Protein AF-0000000084366239 (afdb_homodimer)

Sequence (494 aa):
MTNSQYTHLIIVPGHGIWKGSNDGYKTEDWWLESFQVEGHDHLLFIDHIKIGLQELRKDPCAILLFSGGQTKKQAGPVSEAQSYYALADKLGLIDDDLRDRVSTEEFARDSFENVLFGLARFHELAERYPEQITIPGFEFKRSRFLDHHFPALNFPVEKVNYMGSDPRPDYEKGSSEYKKYFSDLANAEHKNALALFEQDPFGTGAVLSKKRKNRNPFKRYHGYLQSNEVLKPFFTESPTKVLKTPWMTNSQYTHLIIVPGHGIWKGSNDGYKTEDWWLESFQVEGHDHLLFIDHIKIGLQELRKDPCAILLFSGGQTKKQAGPVSEAQSYYALADKLGLIDDDLRDRVSTEEFARDSFENVLFGLARFHELAERYPEQITIPGFEFKRSRFLDHHFPALNFPVEKVNYMGSDPRPDYEKGSSEYKKYFSDLANAEHKNALALFEQDPFGTGAVLSKKRKNRNPFKRYHGYLQSNEVLKPFFTESPTKVLKTPW

InterPro domains:
  IPR055323 Uncharacterized protein C57A10.07/YOR238W [PTHR28110] (4-240)

Secondary structure (DSSP, 8-state):
--GGG--EEEEEE--SEE-SSTTS-SGGGEE--HHHHHTTHHHHHHHHHHHHHHHHHH-TTEEEEEE-----GGG-S--HHHHHHHHHHHTT---HHHHTTEEEE----SHHHHHHHHHHHHHHHHSS--SEEEEEEEGGGHHIIIIIIHHHTT--GGGEEEEEE----SS-TTSHHHHHHHHHHHHHHIIIIIHHHHH-TTS-SHHHHHHHHHT-TT----SHHHH-STTHHHHTT-GGG------/--GGG--EEEEEE--SEE-SSTTS-SGGGEE--HHHHHTTHHHHHHHHHHHHHHHHHH-TTEEEEEE-----GGG-S--HHHHHHHHHHHTT---HHHHTTEEEE----SHHHHHHHHHHHHHHHHSS--SEEEEEEEGGGHHIIIIIIHHHTT--GGGEEEEEE----SS-TTSHHHHHHHHHHHHHHIIIIIHHHHH-TTS-SHHHHHHHHHT-TT----SHHHH-STTHHHHTT-GGG------

Structure (mmCIF, N/CA/C/O backbone):
data_AF-0000000084366239-model_v1
#
loop_
_entity.id
_entity.type
_entity.pdbx_description
1 polymer 'DUF218 domain-containing protein'
#
loop_
_atom_site.group_PDB
_atom_site.id
_atom_site.type_symbol
_atom_site.label_atom_id
_atom_site.label_alt_id
_atom_site.label_comp_id
_atom_site.label_asym_id
_atom_site.label_entity_id
_atom_site.label_seq_id
_atom_site.pdbx_PDB_ins_code
_atom_site.Cartn_x
_atom_site.Cartn_y
_atom_site.Cartn_z
_atom_site.occupancy
_atom_site.B_iso_or_equiv
_atom_site.auth_seq_id
_atom_site.auth_comp_id
_atom_site.auth_asym_id
_atom_site.auth_atom_id
_atom_site.pdbx_PDB_model_num
ATOM 1 N N . MET A 1 1 ? -25.688 1.281 0.533 1 35.75 1 MET A N 1
ATOM 2 C CA . MET A 1 1 ? -25.859 2.678 0.929 1 35.75 1 MET A CA 1
ATOM 3 C C . MET A 1 1 ? -24.938 3.586 0.124 1 35.75 1 MET A C 1
ATOM 5 O O . MET A 1 1 ? -23.812 3.201 -0.203 1 35.75 1 MET A O 1
ATOM 9 N N . THR A 1 2 ? -25.297 4.465 -0.64 1 45.56 2 THR A N 1
ATOM 10 C CA . THR A 1 2 ? -24.609 5.422 -1.497 1 45.56 2 THR A CA 1
ATOM 11 C C . THR A 1 2 ? -23.469 6.105 -0.74 1 45.56 2 THR A C 1
ATOM 13 O O . THR A 1 2 ? -23.672 6.578 0.382 1 45.56 2 THR A O 1
ATOM 16 N N . ASN A 1 3 ? -22.156 5.602 -0.874 1 59.31 3 ASN A N 1
ATOM 17 C CA . ASN A 1 3 ? -20.938 6.125 -0.245 1 59.31 3 ASN A CA 1
ATOM 18 C C . ASN A 1 3 ? -20.969 7.652 -0.18 1 59.31 3 ASN A C 1
ATOM 20 O O . ASN A 1 3 ? -19.922 8.281 0.059 1 59.31 3 ASN A O 1
ATOM 24 N N . SER A 1 4 ? -22.156 8.18 -0.408 1 68.44 4 SER A N 1
ATOM 25 C CA . SER A 1 4 ? -22.359 9.617 -0.508 1 68.44 4 SER A CA 1
ATOM 26 C C . SER A 1 4 ? -22.562 10.242 0.866 1 68.44 4 SER A C 1
ATOM 28 O O . SER A 1 4 ? -22.625 11.469 0.994 1 68.44 4 SER A O 1
ATOM 30 N N . GLN A 1 5 ? -22.375 9.484 1.98 1 91.62 5 GLN A N 1
ATOM 31 C CA . GLN A 1 5 ? -22.734 10.07 3.268 1 91.62 5 GLN A CA 1
ATOM 32 C C . GLN A 1 5 ? -21.531 10.742 3.918 1 91.62 5 GLN A C 1
ATOM 34 O O . GLN A 1 5 ? -21.688 11.547 4.844 1 91.62 5 GLN A O 1
ATOM 39 N N . TYR A 1 6 ? -20.438 10.492 3.447 1 97.19 6 TYR A N 1
ATOM 40 C CA . TYR A 1 6 ? -19.234 11.031 4.078 1 97.19 6 TYR A CA 1
ATOM 41 C C . TYR A 1 6 ? -18.906 12.414 3.541 1 97.19 6 TYR A C 1
ATOM 43 O O . TYR A 1 6 ? -18.812 12.617 2.328 1 97.19 6 TYR A O 1
ATOM 51 N N . THR A 1 7 ? -18.719 13.383 4.461 1 98.31 7 THR A N 1
ATOM 52 C CA . THR A 1 7 ? -18.484 14.766 4.062 1 98.31 7 THR A CA 1
ATOM 53 C C . THR A 1 7 ? -17.281 15.344 4.789 1 98.31 7 THR A C 1
ATOM 55 O O . THR A 1 7 ? -16.859 16.469 4.512 1 98.31 7 THR A O 1
ATOM 58 N N . HIS A 1 8 ? -16.719 14.641 5.727 1 98.81 8 HIS A N 1
ATOM 59 C CA . HIS A 1 8 ? -15.648 15.109 6.598 1 98.81 8 HIS A CA 1
ATOM 60 C C . HIS A 1 8 ? -14.406 14.25 6.445 1 98.81 8 HIS A C 1
ATOM 62 O O . HIS A 1 8 ? -14.438 13.047 6.703 1 98.81 8 HIS A O 1
ATOM 68 N N . LEU A 1 9 ? -13.32 14.867 5.988 1 98.88 9 LEU A N 1
ATOM 69 C CA . LEU A 1 9 ? -12.039 14.188 5.824 1 98.88 9 LEU A CA 1
ATOM 70 C C . LEU A 1 9 ? -11.102 14.492 6.992 1 98.88 9 LEU A C 1
ATOM 72 O O . LEU A 1 9 ? -10.859 15.656 7.309 1 98.88 9 LEU A O 1
ATOM 76 N N . ILE A 1 10 ? -10.617 13.477 7.633 1 98.94 10 ILE A N 1
ATOM 77 C CA . ILE A 1 10 ? -9.578 13.602 8.648 1 98.94 10 ILE A CA 1
ATOM 78 C C . ILE A 1 10 ? -8.258 13.062 8.094 1 98.94 10 ILE A C 1
ATOM 80 O O . ILE A 1 10 ? -8.172 11.898 7.695 1 98.94 10 ILE A O 1
ATOM 84 N N . ILE A 1 11 ? -7.258 13.891 8.023 1 98.94 11 ILE A N 1
ATOM 85 C CA . ILE A 1 11 ? -5.938 13.5 7.539 1 98.94 11 ILE A CA 1
ATOM 86 C C . ILE A 1 11 ? -4.953 13.453 8.703 1 98.94 11 ILE A C 1
ATOM 88 O O . ILE A 1 11 ? -4.738 14.453 9.383 1 98.94 11 ILE A O 1
ATOM 92 N N . VAL A 1 12 ? -4.414 12.305 8.945 1 98.94 12 VAL A N 1
ATOM 93 C CA . VAL A 1 12 ? -3.295 12.172 9.875 1 98.94 12 VAL A CA 1
ATOM 94 C C . VAL A 1 12 ? -1.99 12.039 9.094 1 98.94 12 VAL A C 1
ATOM 96 O O . VAL A 1 12 ? -1.67 10.953 8.594 1 98.94 12 VAL A O 1
ATOM 99 N N . PRO A 1 13 ? -1.263 13.117 9 1 98.88 13 PRO A N 1
ATOM 100 C CA . PRO A 1 13 ? -0.025 13.062 8.219 1 98.88 13 PRO A CA 1
ATOM 101 C C . PRO A 1 13 ? 1.058 12.219 8.891 1 98.88 13 PRO A C 1
ATOM 103 O O . PRO A 1 13 ? 1.294 12.352 10.094 1 98.88 13 PRO A O 1
ATOM 106 N N . GLY A 1 14 ? 1.692 11.391 8.102 1 98.19 14 GLY A N 1
ATOM 107 C CA . GLY A 1 14 ? 2.787 10.578 8.602 1 98.19 14 GLY A CA 1
ATOM 108 C C . GLY A 1 14 ? 4.098 11.328 8.695 1 98.19 14 GLY A C 1
ATOM 109 O O . GLY A 1 14 ? 4.383 12.195 7.867 1 98.19 14 GLY A O 1
ATOM 110 N N . HIS A 1 15 ? 4.926 10.977 9.656 1 97.44 15 HIS A N 1
ATOM 111 C CA . HIS A 1 15 ? 6.215 11.609 9.891 1 97.44 15 HIS A CA 1
ATOM 112 C C . HIS A 1 15 ? 7.293 10.578 10.195 1 97.44 15 HIS A C 1
ATOM 114 O O . HIS A 1 15 ? 8.461 10.93 10.383 1 97.44 15 HIS A O 1
ATOM 120 N N . GLY A 1 16 ? 6.945 9.422 10.32 1 97.38 16 GLY A N 1
ATOM 121 C CA . GLY A 1 16 ? 7.809 8.297 10.656 1 97.38 16 GLY A CA 1
ATOM 122 C C . GLY A 1 16 ? 7.176 6.949 10.359 1 97.38 16 GLY A C 1
ATOM 123 O O . GLY A 1 16 ? 6.008 6.879 9.961 1 97.38 16 GLY A O 1
ATOM 124 N N . ILE A 1 17 ? 7.973 5.887 10.531 1 98.25 17 ILE A N 1
ATOM 125 C CA . ILE A 1 17 ? 7.488 4.543 10.25 1 98.25 17 ILE A CA 1
ATOM 126 C C . ILE A 1 17 ? 7.703 3.65 11.469 1 98.25 17 ILE A C 1
ATOM 128 O O . ILE A 1 17 ? 8.828 3.504 11.945 1 98.25 17 ILE A O 1
ATOM 132 N N . TRP A 1 18 ? 6.609 3.172 12.008 1 98.31 18 TRP A N 1
ATOM 133 C CA . TRP A 1 18 ? 6.652 2.184 13.078 1 98.31 18 TRP A CA 1
ATOM 134 C C . TRP A 1 18 ? 7.223 0.861 12.578 1 98.31 18 TRP A C 1
ATOM 136 O O . TRP A 1 18 ? 6.879 0.403 11.492 1 98.31 18 TRP A O 1
ATOM 146 N N . LYS A 1 19 ? 8.086 0.245 13.344 1 95.44 19 LYS A N 1
ATOM 147 C CA . LYS A 1 19 ? 8.82 -0.941 12.906 1 95.44 19 LYS A CA 1
ATOM 148 C C . LYS A 1 19 ? 7.957 -2.193 13.031 1 95.44 19 LYS A C 1
ATOM 150 O O . LYS A 1 19 ? 8.32 -3.256 12.523 1 95.44 19 LYS A O 1
ATOM 155 N N . GLY A 1 20 ? 6.828 -2.037 13.617 1 91.25 20 GLY A N 1
ATOM 156 C CA . GLY A 1 20 ? 5.977 -3.207 13.781 1 91.25 20 GLY A CA 1
ATOM 157 C C . GLY A 1 20 ? 6.324 -4.023 15.016 1 91.25 20 GLY A C 1
ATOM 158 O O . GLY A 1 20 ? 5.68 -5.039 15.297 1 91.25 20 GLY A O 1
ATOM 159 N N . SER A 1 21 ? 7.395 -3.516 15.648 1 84.19 21 SER A N 1
ATOM 160 C CA . SER A 1 21 ? 7.82 -4.195 16.875 1 84.19 21 SER A CA 1
ATOM 161 C C . SER A 1 21 ? 7.301 -3.473 18.109 1 84.19 21 SER A C 1
ATOM 163 O O . SER A 1 21 ? 7.254 -2.242 18.141 1 84.19 21 SER A O 1
ATOM 165 N N . ASN A 1 22 ? 6.754 -4.16 19.031 1 90.94 22 ASN A N 1
ATOM 166 C CA . ASN A 1 22 ? 6.273 -3.613 20.297 1 90.94 22 ASN A CA 1
ATOM 167 C C . ASN A 1 22 ? 5.102 -2.66 20.094 1 90.94 22 ASN A C 1
ATOM 169 O O . ASN A 1 22 ? 4.34 -2.809 19.125 1 90.94 22 ASN A O 1
ATOM 173 N N . ASP A 1 23 ? 4.93 -1.624 21.078 1 95.06 23 ASP A N 1
ATOM 174 C CA . ASP A 1 23 ? 3.688 -0.861 21.031 1 95.06 23 ASP A CA 1
ATOM 175 C C . ASP A 1 23 ? 3.939 0.572 20.578 1 95.06 23 ASP A C 1
ATOM 177 O O . ASP A 1 23 ? 3.037 1.41 20.609 1 95.06 23 ASP A O 1
ATOM 181 N N . GLY A 1 24 ? 5.125 0.954 20.188 1 97.19 24 GLY A N 1
ATOM 182 C CA . GLY A 1 24 ? 5.406 2.232 19.547 1 97.19 24 GLY A CA 1
ATOM 183 C C . GLY A 1 24 ? 5.77 3.322 20.547 1 97.19 24 GLY A C 1
ATOM 184 O O . GLY A 1 24 ? 6.074 4.449 20.141 1 97.19 24 GLY A O 1
ATOM 185 N N . TYR A 1 25 ? 5.867 3.086 21.891 1 97.75 25 TYR A N 1
ATOM 186 C CA . TYR A 1 25 ? 6.062 4.141 22.875 1 97.75 25 TYR A CA 1
ATOM 187 C C . TYR A 1 25 ? 7.547 4.379 23.125 1 97.75 25 TYR A C 1
ATOM 189 O O . TYR A 1 25 ? 7.918 5.297 23.859 1 97.75 25 TYR A O 1
ATOM 197 N N . LYS A 1 26 ? 8.398 3.604 22.484 1 97.31 26 LYS A N 1
ATOM 198 C CA . LYS A 1 26 ? 9.844 3.803 22.609 1 97.31 26 LYS A CA 1
ATOM 199 C C . LYS A 1 26 ? 10.438 4.285 21.281 1 97.31 26 LYS A C 1
ATOM 201 O O . LYS A 1 26 ? 9.969 3.904 20.203 1 97.31 26 LYS A O 1
ATOM 206 N N . THR A 1 27 ? 11.477 5.047 21.422 1 96.31 27 THR A N 1
ATOM 207 C CA . THR A 1 27 ? 12.156 5.574 20.234 1 96.31 27 THR A CA 1
ATOM 208 C C . THR A 1 27 ? 12.656 4.441 19.344 1 96.31 27 THR A C 1
ATOM 210 O O . THR A 1 27 ? 12.633 4.551 18.125 1 96.31 27 THR A O 1
ATOM 213 N N . GLU A 1 28 ? 13.086 3.355 19.953 1 95.81 28 GLU A N 1
ATOM 214 C CA . GLU A 1 28 ? 13.688 2.244 19.219 1 95.81 28 GLU A CA 1
ATOM 215 C C . GLU A 1 28 ? 12.641 1.491 18.406 1 95.81 28 GLU A C 1
ATOM 217 O O . GLU A 1 28 ? 12.984 0.672 17.547 1 95.81 28 GLU A O 1
ATOM 222 N N . ASP A 1 29 ? 11.359 1.773 18.656 1 97.25 29 ASP A N 1
ATOM 223 C CA . ASP A 1 29 ? 10.281 1.105 17.953 1 97.25 29 ASP A CA 1
ATOM 224 C C . ASP A 1 29 ? 10.039 1.747 16.578 1 97.25 29 ASP A C 1
ATOM 226 O O . ASP A 1 29 ? 9.195 1.284 15.812 1 97.25 29 ASP A O 1
ATOM 230 N N . TRP A 1 30 ? 10.805 2.797 16.266 1 97.94 30 TRP A N 1
ATOM 231 C CA . TRP A 1 30 ? 10.531 3.59 15.078 1 97.94 30 TRP A CA 1
ATOM 232 C C . TRP A 1 30 ? 11.797 3.816 14.266 1 97.94 30 TRP A C 1
ATOM 234 O O . TRP A 1 30 ? 12.906 3.738 14.797 1 97.94 30 TRP A O 1
ATOM 244 N N . TRP A 1 31 ? 11.633 3.979 12.953 1 96.5 31 TRP A N 1
ATOM 245 C CA . TRP A 1 31 ? 12.656 4.625 12.133 1 96.5 31 TRP A CA 1
ATOM 246 C C . TRP A 1 31 ? 12.555 6.145 12.242 1 96.5 31 TRP A C 1
ATOM 248 O O . TRP A 1 31 ? 11.664 6.754 11.648 1 96.5 31 TRP A O 1
ATOM 258 N N . LEU A 1 32 ? 13.469 6.773 13.016 1 96.06 32 LEU A N 1
ATOM 259 C CA . LEU A 1 32 ? 13.391 8.203 13.305 1 96.06 32 LEU A CA 1
ATOM 260 C C . LEU A 1 32 ? 14.68 8.906 12.898 1 96.06 32 LEU A C 1
ATOM 262 O O . LEU A 1 32 ? 15.758 8.312 12.93 1 96.06 32 LEU A O 1
ATOM 266 N N . GLU A 1 33 ? 14.516 10.148 12.531 1 92.56 33 GLU A N 1
ATOM 267 C CA . GLU A 1 33 ? 15.656 11.047 12.406 1 92.56 33 GLU A CA 1
ATOM 268 C C . GLU A 1 33 ? 16.141 11.531 13.773 1 92.56 33 GLU A C 1
ATOM 270 O O . GLU A 1 33 ? 15.383 11.484 14.75 1 92.56 33 GLU A O 1
ATOM 275 N N . SER A 1 34 ? 17.312 12.078 13.812 1 92.31 34 SER A N 1
ATOM 276 C CA . SER A 1 34 ? 17.922 12.477 15.086 1 92.31 34 SER A CA 1
ATOM 277 C C . SER A 1 34 ? 17.078 13.547 15.781 1 92.31 34 SER A C 1
ATOM 279 O O . SER A 1 34 ? 16.891 13.5 17 1 92.31 34 SER A O 1
ATOM 281 N N . PHE A 1 35 ? 16.641 14.5 15.047 1 90.88 35 PHE A N 1
ATOM 282 C CA . PHE A 1 35 ? 15.875 15.586 15.656 1 90.88 35 PHE A CA 1
ATOM 283 C C . PHE A 1 35 ? 14.531 15.07 16.172 1 90.88 35 PHE A C 1
ATOM 285 O O . PHE A 1 35 ? 13.992 15.609 17.141 1 90.88 35 PHE A O 1
ATOM 292 N N . GLN A 1 36 ? 14 14.031 15.609 1 94.69 36 GLN A N 1
ATOM 293 C CA . GLN A 1 36 ? 12.75 13.438 16.078 1 94.69 36 GLN A CA 1
ATOM 294 C C . GLN A 1 36 ? 12.938 12.719 17.406 1 94.69 36 GLN A C 1
ATOM 296 O O . GLN A 1 36 ? 12.016 12.664 18.219 1 94.69 36 GLN A O 1
ATOM 301 N N . VAL A 1 37 ? 14.125 12.188 17.531 1 96.19 37 VAL A N 1
ATOM 302 C CA . VAL A 1 37 ? 14.453 11.516 18.781 1 96.19 37 VAL A CA 1
ATOM 303 C C . VAL A 1 37 ? 14.5 12.539 19.922 1 96.19 37 VAL A C 1
ATOM 305 O O . VAL A 1 37 ? 13.906 12.32 20.984 1 96.19 37 VAL A O 1
ATOM 308 N N . GLU A 1 38 ? 15.117 13.656 19.625 1 95.31 38 GLU A N 1
ATOM 309 C CA . GLU A 1 38 ? 15.273 14.695 20.625 1 95.31 38 GLU A CA 1
ATOM 310 C C . GLU A 1 38 ? 13.922 15.211 21.125 1 95.31 38 GLU A C 1
ATOM 312 O O . GLU A 1 38 ? 13.742 15.453 22.312 1 95.31 38 GLU A O 1
ATOM 317 N N . GLY A 1 39 ? 13 15.352 20.234 1 96.44 39 GLY A N 1
ATOM 318 C CA . GLY A 1 39 ? 11.695 15.906 20.578 1 96.44 39 GLY A CA 1
ATOM 319 C C . GLY A 1 39 ? 10.711 14.859 21.062 1 96.44 39 GLY A C 1
ATOM 320 O O . GLY A 1 39 ? 9.57 15.195 21.406 1 96.44 39 GLY A O 1
ATOM 321 N N . HIS A 1 40 ? 11.125 13.594 21.078 1 97.62 40 HIS A N 1
ATOM 322 C CA . HIS A 1 40 ? 10.219 12.477 21.344 1 97.62 40 HIS A CA 1
ATOM 323 C C . HIS A 1 40 ? 9.016 12.508 20.406 1 97.62 40 HIS A C 1
ATOM 325 O O . HIS A 1 40 ? 7.871 12.391 20.859 1 97.62 40 HIS A O 1
ATOM 331 N N . ASP A 1 41 ? 9.273 12.695 19.156 1 98.06 41 ASP A N 1
ATOM 332 C CA . ASP A 1 41 ? 8.219 12.922 18.172 1 98.06 41 ASP A CA 1
ATOM 333 C C . ASP A 1 41 ? 7.309 11.703 18.047 1 98.06 41 ASP A C 1
ATOM 335 O O . ASP A 1 41 ? 6.129 11.828 17.703 1 98.06 41 ASP A O 1
ATOM 339 N N . HIS A 1 42 ? 7.863 10.461 18.328 1 98.06 42 HIS A N 1
ATOM 340 C CA . HIS A 1 42 ? 7.074 9.234 18.203 1 98.06 42 HIS A CA 1
ATOM 341 C C . HIS A 1 42 ? 5.859 9.273 19.125 1 98.06 42 HIS A C 1
ATOM 343 O O . HIS A 1 42 ? 4.805 8.734 18.781 1 98.06 42 HIS A O 1
ATOM 349 N N . LEU A 1 43 ? 5.988 9.93 20.234 1 98.19 43 LEU A N 1
ATOM 350 C CA . LEU A 1 43 ? 4.855 10.047 21.141 1 98.19 43 LEU A CA 1
ATOM 351 C C . LEU A 1 43 ? 3.768 10.93 20.547 1 98.19 43 LEU A C 1
ATOM 353 O O . LEU A 1 43 ? 2.576 10.664 20.734 1 98.19 43 LEU A O 1
ATOM 357 N N . LEU A 1 44 ? 4.141 11.953 19.844 1 98.31 44 LEU A N 1
ATOM 358 C CA . LEU A 1 44 ? 3.174 12.82 19.172 1 98.31 44 LEU A CA 1
ATOM 359 C C . LEU A 1 44 ? 2.557 12.109 17.969 1 98.31 44 LEU A C 1
ATOM 361 O O . LEU A 1 44 ? 1.39 12.336 17.641 1 98.31 44 LEU A O 1
ATOM 365 N N . PHE A 1 45 ? 3.43 11.234 17.297 1 98.69 45 PHE A N 1
ATOM 366 C CA . PHE A 1 45 ? 2.832 10.422 16.25 1 98.69 45 PHE A CA 1
ATOM 367 C C . PHE A 1 45 ? 1.638 9.641 16.781 1 98.69 45 PHE A C 1
ATOM 369 O O . PHE A 1 45 ? 0.559 9.656 16.188 1 98.69 45 PHE A O 1
ATOM 376 N N . ILE A 1 46 ? 1.856 9.016 17.906 1 98.62 46 ILE A N 1
ATOM 377 C CA . ILE A 1 46 ? 0.804 8.227 18.547 1 98.62 46 ILE A CA 1
ATOM 378 C C . ILE A 1 46 ? -0.353 9.133 18.953 1 98.62 46 ILE A C 1
ATOM 380 O O . ILE A 1 46 ? -1.52 8.797 18.734 1 98.62 46 ILE A O 1
ATOM 384 N N . ASP A 1 47 ? -0.053 10.32 19.453 1 98.69 47 ASP A N 1
ATOM 385 C CA . ASP A 1 47 ? -1.087 11.273 19.844 1 98.69 47 ASP A CA 1
ATOM 386 C C . ASP A 1 47 ? -1.923 11.703 18.641 1 98.69 47 ASP A C 1
ATOM 388 O O . ASP A 1 47 ? -3.146 11.82 18.75 1 98.69 47 ASP A O 1
ATOM 392 N N . HIS A 1 48 ? -1.234 11.984 17.578 1 98.88 48 HIS A N 1
ATOM 393 C CA . HIS A 1 48 ? -1.946 12.383 16.359 1 98.88 48 HIS A CA 1
ATOM 394 C C . HIS A 1 48 ? -2.902 11.289 15.906 1 98.88 48 HIS A C 1
ATOM 396 O O . HIS A 1 48 ? -4.023 11.578 15.484 1 98.88 48 HIS A O 1
ATOM 402 N N . ILE A 1 49 ? -2.426 10.023 15.938 1 98.88 49 ILE A N 1
ATOM 403 C CA . ILE A 1 49 ? -3.281 8.883 15.609 1 98.88 49 ILE A CA 1
ATOM 404 C C . ILE A 1 49 ? -4.508 8.883 16.516 1 98.88 49 ILE A C 1
ATOM 406 O O . ILE A 1 49 ? -5.641 8.812 16.047 1 98.88 49 ILE A O 1
ATOM 410 N N . LYS A 1 50 ? -4.301 9.078 17.797 1 98.75 50 LYS A N 1
ATOM 411 C CA . LYS A 1 50 ? -5.383 9.047 18.781 1 98.75 50 LYS A CA 1
ATOM 412 C C . LYS A 1 50 ? -6.355 10.203 18.547 1 98.75 50 LYS A C 1
ATOM 414 O O . LYS A 1 50 ? -7.57 10.016 18.578 1 98.75 50 LYS A O 1
ATOM 419 N N . ILE A 1 51 ? -5.828 11.398 18.344 1 98.81 51 ILE A N 1
ATOM 420 C CA . ILE A 1 51 ? -6.66 12.57 18.109 1 98.81 51 ILE A CA 1
ATOM 421 C C . ILE A 1 51 ? -7.508 12.359 16.859 1 98.81 51 ILE A C 1
ATOM 423 O O . ILE A 1 51 ? -8.711 12.633 16.859 1 98.81 51 ILE A O 1
ATOM 427 N N . GLY A 1 52 ? -6.867 11.875 15.758 1 98.81 52 GLY A N 1
ATOM 428 C CA . GLY A 1 52 ? -7.605 11.586 14.531 1 98.81 52 GLY A CA 1
ATOM 429 C C . GLY A 1 52 ? -8.758 10.625 14.742 1 98.81 52 GLY A C 1
ATOM 430 O O . GLY A 1 52 ? -9.875 10.867 14.281 1 98.81 52 GLY A O 1
ATOM 431 N N . LEU A 1 53 ? -8.492 9.555 15.484 1 98.75 53 LEU A N 1
ATOM 432 C CA . LEU A 1 53 ? -9.508 8.531 15.703 1 98.75 53 LEU A CA 1
ATOM 433 C C . LEU A 1 53 ? -10.602 9.039 16.641 1 98.75 53 LEU A C 1
ATOM 435 O O . LEU A 1 53 ? -11.766 8.672 16.5 1 98.75 53 LEU A O 1
ATOM 439 N N . GLN A 1 54 ? -10.25 9.906 17.578 1 98.44 54 GLN A N 1
ATOM 440 C CA . GLN A 1 54 ? -11.25 10.531 18.422 1 98.44 54 GLN A CA 1
ATOM 441 C C . GLN A 1 54 ? -12.188 11.422 17.609 1 98.44 54 GLN A C 1
ATOM 443 O O . GLN A 1 54 ? -13.406 11.398 17.812 1 98.44 54 GLN A O 1
ATOM 448 N N . GLU A 1 55 ? -11.602 12.234 16.75 1 98.62 55 GLU A N 1
ATOM 449 C CA . GLU A 1 55 ? -12.422 13.07 15.875 1 98.62 55 GLU A CA 1
ATOM 450 C C . GLU A 1 55 ? -13.312 12.227 14.977 1 98.62 55 GLU A C 1
ATOM 452 O O . GLU A 1 55 ? -14.453 12.602 14.695 1 98.62 55 GLU A O 1
ATOM 457 N N . LEU A 1 56 ? -12.797 11.117 14.492 1 98.62 56 LEU A N 1
ATOM 458 C CA . LEU A 1 56 ? -13.578 10.195 13.68 1 98.62 56 LEU A CA 1
ATOM 459 C C . LEU A 1 56 ? -14.797 9.688 14.445 1 98.62 56 LEU A C 1
ATOM 461 O O . LEU A 1 56 ? -15.898 9.617 13.891 1 98.62 56 LEU A O 1
ATOM 465 N N . ARG A 1 57 ? -14.602 9.367 15.672 1 97.75 57 ARG A N 1
ATOM 466 C CA . ARG A 1 57 ? -15.672 8.844 16.516 1 97.75 57 ARG A CA 1
ATOM 467 C C . ARG A 1 57 ? -16.766 9.883 16.703 1 97.75 57 ARG A C 1
ATOM 469 O O . ARG A 1 57 ? -17.953 9.539 16.781 1 97.75 57 ARG A O 1
ATOM 476 N N . LYS A 1 58 ? -16.438 11.125 16.703 1 97.62 58 LYS A N 1
ATOM 477 C CA . LYS A 1 58 ? -17.375 12.211 16.984 1 97.62 58 LYS A CA 1
ATOM 478 C C . LYS A 1 58 ? -18.281 12.469 15.781 1 97.62 58 LYS A C 1
ATOM 480 O O . LYS A 1 58 ? -19.375 13.031 15.922 1 97.62 58 LYS A O 1
ATOM 485 N N . ASP A 1 59 ? -17.844 12.07 14.609 1 97.81 59 ASP A N 1
ATOM 486 C CA . ASP A 1 59 ? -18.562 12.438 13.391 1 97.81 59 ASP A CA 1
ATOM 487 C C . ASP A 1 59 ? -18.828 11.211 12.523 1 97.81 59 ASP A C 1
ATOM 489 O O . ASP A 1 59 ? -17.922 10.742 11.82 1 97.81 59 ASP A O 1
ATOM 493 N N . PRO A 1 60 ? -20.031 10.742 12.484 1 96.56 60 PRO A N 1
ATOM 494 C CA . PRO A 1 60 ? -20.344 9.539 11.711 1 96.56 60 PRO A CA 1
ATOM 495 C C . PRO A 1 60 ? -20.188 9.742 10.211 1 96.56 60 PRO A C 1
ATOM 497 O O . PRO A 1 60 ? -20.203 8.773 9.445 1 96.56 60 PRO A O 1
ATOM 500 N N . CYS A 1 61 ? -19.984 10.984 9.766 1 97.75 61 CYS A N 1
ATOM 501 C CA . CYS A 1 61 ? -19.844 11.273 8.344 1 97.75 61 CYS A CA 1
ATOM 502 C C . CYS A 1 61 ? -18.375 11.5 7.969 1 97.75 61 CYS A C 1
ATOM 504 O O . CYS A 1 61 ? -18.094 12.023 6.891 1 97.75 61 CYS A O 1
ATOM 506 N N . ALA A 1 62 ? -17.516 11.094 8.852 1 98.5 62 ALA A N 1
ATOM 507 C CA . ALA A 1 62 ? -16.094 11.32 8.609 1 98.5 62 ALA A CA 1
ATOM 508 C C . ALA A 1 62 ? -15.398 10.055 8.109 1 98.5 62 ALA A C 1
ATOM 510 O O . ALA A 1 62 ? -15.844 8.945 8.414 1 98.5 62 ALA A O 1
ATOM 511 N N . ILE A 1 63 ? -14.367 10.242 7.289 1 98.62 63 ILE A N 1
ATOM 512 C CA . ILE A 1 63 ? -13.383 9.227 6.934 1 98.62 63 ILE A CA 1
ATOM 513 C C . ILE A 1 63 ? -11.992 9.68 7.367 1 98.62 63 ILE A C 1
ATOM 515 O O . ILE A 1 63 ? -11.625 10.844 7.188 1 98.62 63 ILE A O 1
ATOM 519 N N . LEU A 1 64 ? -11.312 8.797 8.031 1 98.88 64 LEU A N 1
ATOM 520 C CA . LEU A 1 64 ? -9.945 9.094 8.438 1 98.88 64 LEU A CA 1
ATOM 521 C C . LEU A 1 64 ? -8.938 8.43 7.508 1 98.88 64 LEU A C 1
ATOM 523 O O . LEU A 1 64 ? -9.055 7.242 7.203 1 98.88 64 LEU A O 1
ATOM 527 N N . LEU A 1 65 ? -7.992 9.203 7.047 1 98.94 65 LEU A N 1
ATOM 528 C CA . LEU A 1 65 ? -6.875 8.703 6.25 1 98.94 65 LEU A CA 1
ATOM 529 C C . LEU A 1 65 ? -5.551 8.898 6.984 1 98.94 65 LEU A C 1
ATOM 531 O O . LEU A 1 65 ? -5.152 10.031 7.262 1 98.94 65 LEU A O 1
ATOM 535 N N . PHE A 1 66 ? -4.902 7.789 7.324 1 98.94 66 PHE A N 1
ATOM 536 C CA . PHE A 1 66 ? -3.469 7.914 7.547 1 98.94 66 PHE A CA 1
ATOM 537 C C . PHE A 1 66 ? -2.734 8.172 6.238 1 98.94 66 PHE A C 1
ATOM 539 O O . PHE A 1 66 ? -2.965 7.477 5.246 1 98.94 66 PHE A O 1
ATOM 546 N N . SER A 1 67 ? -1.859 9.188 6.242 1 98.94 67 SER A N 1
ATOM 547 C CA . SER A 1 67 ? -1.31 9.617 4.965 1 98.94 67 SER A CA 1
ATOM 548 C C . SER A 1 67 ? 0.214 9.68 5.008 1 98.94 67 SER A C 1
ATOM 550 O O . SER A 1 67 ? 0.793 10.266 5.926 1 98.94 67 SER A O 1
ATOM 552 N N . GLY A 1 68 ? 0.857 9.047 4.012 1 98.88 68 GLY A N 1
ATOM 553 C CA . GLY A 1 68 ? 2.305 9.055 3.863 1 98.88 68 GLY A CA 1
ATOM 554 C C . GLY A 1 68 ? 2.828 7.883 3.057 1 98.88 68 GLY A C 1
ATOM 555 O O . GLY A 1 68 ? 2.334 6.758 3.188 1 98.88 68 GLY A O 1
ATOM 556 N N . GLY A 1 69 ? 3.783 8.102 2.297 1 98.69 69 GLY A N 1
ATOM 557 C CA . GLY A 1 69 ? 4.312 7.105 1.382 1 98.69 69 GLY A CA 1
ATOM 558 C C . GLY A 1 69 ? 5.398 6.246 2 1 98.69 69 GLY A C 1
ATOM 559 O O . GLY A 1 69 ? 5.52 6.176 3.225 1 98.69 69 GLY A O 1
ATOM 560 N N . GLN A 1 70 ? 6.02 5.422 1.106 1 98.31 70 GLN A N 1
ATOM 561 C CA . GLN A 1 70 ? 7.184 4.617 1.467 1 98.31 70 GLN A CA 1
ATOM 562 C C . GLN A 1 70 ? 8.461 5.449 1.43 1 98.31 70 GLN A C 1
ATOM 564 O O . GLN A 1 70 ? 9.203 5.41 0.449 1 98.31 70 GLN A O 1
ATOM 569 N N . THR A 1 71 ? 8.75 6.137 2.541 1 98 71 THR A N 1
ATOM 570 C CA . THR A 1 71 ? 9.68 7.262 2.492 1 98 71 THR A CA 1
ATOM 571 C C . THR A 1 71 ? 11.062 6.836 2.979 1 98 71 THR A C 1
ATOM 573 O O . THR A 1 71 ? 12.031 7.582 2.826 1 98 71 THR A O 1
ATOM 576 N N . LYS A 1 72 ? 11.148 5.699 3.564 1 96.19 72 LYS A N 1
ATOM 577 C CA . LYS A 1 72 ? 12.422 5.266 4.137 1 96.19 72 LYS A CA 1
ATOM 578 C C . LYS A 1 72 ? 12.859 3.93 3.551 1 96.19 72 LYS A C 1
ATOM 580 O O . LYS A 1 72 ? 12.188 2.912 3.729 1 96.19 72 LYS A O 1
ATOM 585 N N . LYS A 1 73 ? 14.008 3.957 2.979 1 94.94 73 LYS A N 1
ATOM 586 C CA . LYS A 1 73 ? 14.531 2.744 2.354 1 94.94 73 LYS A CA 1
ATOM 587 C C . LYS A 1 73 ? 14.734 1.639 3.385 1 94.94 73 LYS A C 1
ATOM 589 O O . LYS A 1 73 ? 14.383 0.482 3.141 1 94.94 73 LYS A O 1
ATOM 594 N N . GLN A 1 74 ? 15.195 2.031 4.574 1 93.25 74 GLN A N 1
ATOM 595 C CA . GLN A 1 74 ? 15.57 1.062 5.598 1 93.25 74 GLN A CA 1
ATOM 596 C C . GLN A 1 74 ? 14.344 0.362 6.168 1 93.25 74 GLN A C 1
ATOM 598 O O . GLN A 1 74 ? 14.453 -0.71 6.766 1 93.25 74 GLN A O 1
ATOM 603 N N . ALA A 1 75 ? 13.188 0.936 6 1 95 75 ALA A N 1
ATOM 604 C CA . ALA A 1 75 ? 11.961 0.378 6.551 1 95 75 ALA A CA 1
ATOM 605 C C . ALA A 1 75 ? 11.359 -0.664 5.609 1 95 75 ALA A C 1
ATOM 607 O O . ALA A 1 75 ? 10.375 -1.325 5.953 1 95 75 ALA A O 1
ATOM 608 N N . GLY A 1 76 ? 12.008 -0.9 4.383 1 95.69 76 GLY A N 1
ATOM 609 C CA . GLY A 1 76 ? 11.359 -1.734 3.385 1 95.69 76 GLY A CA 1
ATOM 610 C C . GLY A 1 76 ? 10.117 -1.096 2.791 1 95.69 76 GLY A C 1
ATOM 611 O O . GLY A 1 76 ? 9.891 0.104 2.961 1 95.69 76 GLY A O 1
ATOM 612 N N . PRO A 1 77 ? 9.344 -1.901 2.023 1 97.31 77 PRO A N 1
ATOM 613 C CA . PRO A 1 77 ? 8.188 -1.354 1.311 1 97.31 77 PRO A CA 1
ATOM 614 C C . PRO A 1 77 ? 6.988 -1.124 2.225 1 97.31 77 PRO A C 1
ATOM 616 O O . PRO A 1 77 ? 5.895 -1.628 1.952 1 97.31 77 PRO A O 1
ATOM 619 N N . VAL A 1 78 ? 7.227 -0.355 3.264 1 97.56 78 VAL A N 1
ATOM 620 C CA . VAL A 1 78 ? 6.207 0.005 4.242 1 97.56 78 VAL A CA 1
ATOM 621 C C . VAL A 1 78 ? 6.012 1.52 4.25 1 97.56 78 VAL A C 1
ATOM 623 O O . VAL A 1 78 ? 6.973 2.275 4.402 1 97.56 78 VAL A O 1
ATOM 626 N N . SER A 1 79 ? 4.801 1.916 4.02 1 98.56 79 SER A N 1
ATOM 627 C CA . SER A 1 79 ? 4.523 3.348 4.027 1 98.56 79 SER A CA 1
ATOM 628 C C . SER A 1 79 ? 4.324 3.865 5.449 1 98.56 79 SER A C 1
ATOM 630 O O . SER A 1 79 ? 4.043 3.088 6.363 1 98.56 79 SER A O 1
ATOM 632 N N . GLU A 1 80 ? 4.527 5.172 5.57 1 98.69 80 GLU A N 1
ATOM 633 C CA . GLU A 1 80 ? 4.16 5.82 6.824 1 98.69 80 GLU A CA 1
ATOM 634 C C . GLU A 1 80 ? 2.697 5.551 7.172 1 98.69 80 GLU A C 1
ATOM 636 O O . GLU A 1 80 ? 2.381 5.188 8.305 1 98.69 80 GLU A O 1
ATOM 641 N N . ALA A 1 81 ? 1.822 5.629 6.234 1 98.88 81 ALA A N 1
ATOM 642 C CA . ALA A 1 81 ? 0.383 5.453 6.406 1 98.88 81 ALA A CA 1
ATOM 643 C C . ALA A 1 81 ? 0.06 4.059 6.93 1 98.88 81 ALA A C 1
ATOM 645 O O . ALA A 1 81 ? -0.662 3.912 7.922 1 98.88 81 ALA A O 1
ATOM 646 N N . GLN A 1 82 ? 0.614 3.078 6.273 1 98.25 82 GLN A N 1
ATOM 647 C CA . GLN A 1 82 ? 0.336 1.696 6.652 1 98.25 82 GLN A CA 1
ATOM 648 C C . GLN A 1 82 ? 0.855 1.396 8.055 1 98.25 82 GLN A C 1
ATOM 650 O O . GLN A 1 82 ? 0.243 0.626 8.797 1 98.25 82 GLN A O 1
ATOM 655 N N . SER A 1 83 ? 2.033 1.934 8.398 1 98.31 83 SER A N 1
ATOM 656 C CA . SER A 1 83 ? 2.566 1.688 9.734 1 98.31 83 SER A CA 1
ATOM 657 C C . SER A 1 83 ? 1.685 2.316 10.812 1 98.31 83 SER A C 1
ATOM 659 O O . SER A 1 83 ? 1.532 1.762 11.898 1 98.31 83 SER A O 1
ATOM 661 N N . TYR A 1 84 ? 1.104 3.518 10.508 1 98.75 84 TYR A N 1
ATOM 662 C CA . TYR A 1 84 ? 0.184 4.152 11.445 1 98.75 84 TYR A CA 1
ATOM 663 C C . TYR A 1 84 ? -1.08 3.318 11.617 1 98.75 84 TYR A C 1
ATOM 665 O O . TYR A 1 84 ? -1.559 3.127 12.742 1 98.75 84 TYR A O 1
ATOM 673 N N . TYR A 1 85 ? -1.641 2.822 10.555 1 98.44 85 TYR A N 1
ATOM 674 C CA . TYR A 1 85 ? -2.814 1.962 10.633 1 98.44 85 TYR A CA 1
ATOM 675 C C . TYR A 1 85 ? -2.531 0.728 11.484 1 98.44 85 TYR A C 1
ATOM 677 O O . TYR A 1 85 ? -3.309 0.391 12.383 1 98.44 85 TYR A O 1
ATOM 685 N N . ALA A 1 86 ? -1.402 0.077 11.172 1 96.88 86 ALA A N 1
ATOM 686 C CA . ALA A 1 86 ? -1.023 -1.139 11.883 1 96.88 86 ALA A CA 1
ATOM 687 C C . ALA A 1 86 ? -0.853 -0.867 13.375 1 96.88 86 ALA A C 1
ATOM 689 O O . ALA A 1 86 ? -1.266 -1.675 14.211 1 96.88 86 ALA A O 1
ATOM 690 N N . LEU A 1 87 ? -0.236 0.22 13.688 1 97.69 87 LEU A N 1
ATOM 691 C CA . LEU A 1 87 ? -0.032 0.571 15.086 1 97.69 87 LEU A CA 1
ATOM 692 C C . LEU A 1 87 ? -1.365 0.827 15.781 1 97.69 87 LEU A C 1
ATOM 694 O O . LEU A 1 87 ? -1.587 0.356 16.906 1 97.69 87 LEU A O 1
ATOM 698 N N . ALA A 1 88 ? -2.209 1.636 15.133 1 98.25 88 ALA A N 1
ATOM 699 C CA . ALA A 1 88 ? -3.531 1.906 15.695 1 98.25 88 ALA A CA 1
ATOM 700 C C . ALA A 1 88 ? -4.285 0.609 15.977 1 98.25 88 ALA A C 1
ATOM 702 O O . ALA A 1 88 ? -4.93 0.471 17.016 1 98.25 88 ALA A O 1
ATOM 703 N N . ASP A 1 89 ? -4.215 -0.285 15.008 1 95.19 89 ASP A N 1
ATOM 704 C CA . ASP A 1 89 ? -4.867 -1.582 15.156 1 95.19 89 ASP A CA 1
ATOM 705 C C . ASP A 1 89 ? -4.266 -2.367 16.328 1 95.19 89 ASP A C 1
ATOM 707 O O . ASP A 1 89 ? -4.996 -2.922 17.141 1 95.19 89 ASP A O 1
ATOM 711 N N . LYS A 1 90 ? -2.967 -2.396 16.391 1 93.81 90 LYS A N 1
ATOM 712 C CA . LYS A 1 90 ? -2.252 -3.102 17.453 1 93.81 90 LYS A CA 1
ATOM 713 C C . LYS A 1 90 ? -2.635 -2.561 18.828 1 93.81 90 LYS A C 1
ATOM 715 O O . LYS A 1 90 ? -2.771 -3.324 19.781 1 93.81 90 LYS A O 1
ATOM 720 N N . LEU A 1 91 ? -2.797 -1.271 18.891 1 96.38 91 LEU A N 1
ATOM 721 C CA . LEU A 1 91 ? -3.104 -0.616 20.156 1 96.38 91 LEU A CA 1
ATOM 722 C C . LEU A 1 91 ? -4.59 -0.733 20.484 1 96.38 91 LEU A C 1
ATOM 724 O O . LEU A 1 91 ? -5.047 -0.207 21.5 1 96.38 91 LEU A O 1
ATOM 728 N N . GLY A 1 92 ? -5.359 -1.369 19.609 1 95.31 92 GLY A N 1
ATOM 729 C CA . GLY A 1 92 ? -6.781 -1.563 19.859 1 95.31 92 GLY A CA 1
ATOM 730 C C . GLY A 1 92 ? -7.594 -0.29 19.703 1 95.31 92 GLY A C 1
ATOM 731 O O . GLY A 1 92 ? -8.664 -0.158 20.297 1 95.31 92 GLY A O 1
ATOM 732 N N . LEU A 1 93 ? -7.043 0.639 18.922 1 97.5 93 LEU A N 1
ATOM 733 C CA . LEU A 1 93 ? -7.695 1.939 18.812 1 97.5 93 LEU A CA 1
ATOM 734 C C . LEU A 1 93 ? -8.781 1.919 17.734 1 97.5 93 LEU A C 1
ATOM 736 O O . LEU A 1 93 ? -9.625 2.812 17.688 1 97.5 93 LEU A O 1
ATOM 740 N N . ILE A 1 94 ? -8.703 0.985 16.844 1 96.69 94 ILE A N 1
ATOM 741 C CA . ILE A 1 94 ? -9.688 0.869 15.773 1 96.69 94 ILE A CA 1
ATOM 742 C C . ILE A 1 94 ? -10.672 -0.252 16.094 1 96.69 94 ILE A C 1
ATOM 744 O O . ILE A 1 94 ? -10.344 -1.433 15.945 1 96.69 94 ILE A O 1
ATOM 748 N N . ASP A 1 95 ? -11.789 0.096 16.531 1 92.38 95 ASP A N 1
ATOM 749 C CA . ASP A 1 95 ? -12.789 -0.931 16.797 1 92.38 95 ASP A CA 1
ATOM 750 C C . ASP A 1 95 ? -13.617 -1.238 15.555 1 92.38 95 ASP A C 1
ATOM 752 O O . ASP A 1 95 ? -13.391 -0.65 14.492 1 92.38 95 ASP A O 1
ATOM 756 N N . ASP A 1 96 ? -14.547 -2.15 15.648 1 87.44 96 ASP A N 1
ATOM 757 C CA . ASP A 1 96 ? -15.312 -2.646 14.508 1 87.44 96 ASP A CA 1
ATOM 758 C C . ASP A 1 96 ? -16.172 -1.541 13.898 1 87.44 96 ASP A C 1
ATOM 760 O O . ASP A 1 96 ? -16.391 -1.513 12.688 1 87.44 96 ASP A O 1
ATOM 764 N N . ASP A 1 97 ? -16.562 -0.598 14.734 1 88.25 97 ASP A N 1
ATOM 765 C CA . ASP A 1 97 ? -17.438 0.481 14.281 1 88.25 97 ASP A CA 1
ATOM 766 C C . ASP A 1 97 ? -16.672 1.496 13.445 1 88.25 97 ASP A C 1
ATOM 768 O O . ASP A 1 97 ? -17.25 2.201 12.617 1 88.25 97 ASP A O 1
ATOM 772 N N . LEU A 1 98 ? -15.328 1.575 13.695 1 94.62 98 LEU A N 1
ATOM 773 C CA . LEU A 1 98 ? -14.516 2.588 13.031 1 94.62 98 LEU A CA 1
ATOM 774 C C . LEU A 1 98 ? -13.82 2.01 11.805 1 94.62 98 LEU A C 1
ATOM 776 O O . LEU A 1 98 ? -13.406 2.752 10.914 1 94.62 98 LEU A O 1
ATOM 780 N N . ARG A 1 99 ? -13.695 0.737 11.75 1 93.38 99 ARG A N 1
ATOM 781 C CA . ARG A 1 99 ? -12.82 0.063 10.797 1 93.38 99 ARG A CA 1
ATOM 782 C C . ARG A 1 99 ? -13.195 0.418 9.359 1 93.38 99 ARG A C 1
ATOM 784 O O . ARG A 1 99 ? -12.32 0.649 8.523 1 93.38 99 ARG A O 1
ATOM 791 N N . ASP A 1 100 ? -14.484 0.626 9.102 1 94.06 100 ASP A N 1
ATOM 792 C CA . ASP A 1 100 ? -14.953 0.865 7.738 1 94.06 100 ASP A CA 1
ATOM 793 C C . ASP A 1 100 ? -14.656 2.297 7.297 1 94.06 100 ASP A C 1
ATOM 795 O O . ASP A 1 100 ? -14.75 2.617 6.113 1 94.06 100 ASP A O 1
ATOM 799 N N . ARG A 1 101 ? -14.281 3.127 8.234 1 97.25 101 ARG A N 1
ATOM 800 C CA . ARG A 1 101 ? -14.109 4.539 7.922 1 97.25 101 ARG A CA 1
ATOM 801 C C . ARG A 1 101 ? -12.656 4.969 8.125 1 97.25 101 ARG A C 1
ATOM 803 O O . ARG A 1 101 ? -12.352 6.164 8.148 1 97.25 101 ARG A O 1
ATOM 810 N N . VAL A 1 102 ? -11.766 3.988 8.367 1 98.5 102 VAL A N 1
ATOM 811 C CA . VAL A 1 102 ? -10.328 4.238 8.445 1 98.5 102 VAL A CA 1
ATOM 812 C C . VAL A 1 102 ? -9.625 3.641 7.23 1 98.5 102 VAL A C 1
ATOM 814 O O . VAL A 1 102 ? -9.812 2.463 6.918 1 98.5 102 VAL A O 1
ATOM 817 N N . SER A 1 103 ? -8.914 4.453 6.527 1 98.44 103 SER A N 1
ATOM 818 C CA . SER A 1 103 ? -8.156 4.016 5.355 1 98.44 103 SER A CA 1
ATOM 819 C C . SER A 1 103 ? -6.789 4.684 5.301 1 98.44 103 SER A C 1
ATOM 821 O O . SER A 1 103 ? -6.324 5.238 6.297 1 98.44 103 SER A O 1
ATOM 823 N N . THR A 1 104 ? -6.086 4.445 4.172 1 98.88 104 THR A N 1
ATOM 824 C CA . THR A 1 104 ? -4.73 4.969 4.031 1 98.88 104 THR A CA 1
ATOM 825 C C . THR A 1 104 ? -4.57 5.715 2.711 1 98.88 104 THR A C 1
ATOM 827 O O . THR A 1 104 ? -5.316 5.469 1.76 1 98.88 104 THR A O 1
ATOM 830 N N . GLU A 1 105 ? -3.83 6.691 2.676 1 98.88 105 GLU A N 1
ATOM 831 C CA . GLU A 1 105 ? -3.184 7.305 1.522 1 98.88 105 GLU A CA 1
ATOM 832 C C . GLU A 1 105 ? -1.675 7.074 1.547 1 98.88 105 GLU A C 1
ATOM 834 O O . GLU A 1 105 ? -0.982 7.559 2.443 1 98.88 105 GLU A O 1
ATOM 839 N N . GLU A 1 106 ? -1.074 6.352 0.56 1 98.69 106 GLU A N 1
ATOM 840 C CA . GLU A 1 106 ? 0.227 5.723 0.772 1 98.69 106 GLU A CA 1
ATOM 841 C C . GLU A 1 106 ? 1.273 6.289 -0.184 1 98.69 106 GLU A C 1
ATOM 843 O O . GLU A 1 106 ? 2.291 5.645 -0.451 1 98.69 106 GLU A O 1
ATOM 848 N N . PHE A 1 107 ? 1.094 7.551 -0.635 1 98.69 107 PHE A N 1
ATOM 849 C CA . PHE A 1 107 ? 1.987 8.023 -1.684 1 98.69 107 PHE A CA 1
ATOM 850 C C . PHE A 1 107 ? 2.561 9.391 -1.329 1 98.69 107 PHE A C 1
ATOM 852 O O . PHE A 1 107 ? 3.539 9.836 -1.934 1 98.69 107 PHE A O 1
ATOM 859 N N . ALA A 1 108 ? 1.986 10.109 -0.366 1 98.81 108 ALA A N 1
ATOM 860 C CA . ALA A 1 108 ? 2.402 11.469 -0.048 1 98.81 108 ALA A CA 1
ATOM 861 C C . ALA A 1 108 ? 3.877 11.516 0.346 1 98.81 108 ALA A C 1
ATOM 863 O O . ALA A 1 108 ? 4.34 10.688 1.134 1 98.81 108 ALA A O 1
ATOM 864 N N . ARG A 1 109 ? 4.598 12.508 -0.223 1 98.5 109 ARG A N 1
ATOM 865 C CA . ARG A 1 109 ? 6.027 12.656 0.033 1 98.5 109 ARG A CA 1
ATOM 866 C C . ARG A 1 109 ? 6.32 13.953 0.786 1 98.5 109 ARG A C 1
ATOM 868 O O . ARG A 1 109 ? 7.457 14.195 1.19 1 98.5 109 ARG A O 1
ATOM 875 N N . ASP A 1 110 ? 5.336 14.758 0.975 1 97.94 110 ASP A N 1
ATOM 876 C CA . ASP A 1 110 ? 5.379 15.961 1.798 1 97.94 110 ASP A CA 1
ATOM 877 C C . ASP A 1 110 ? 3.977 16.375 2.238 1 97.94 110 ASP A C 1
ATOM 879 O O . ASP A 1 110 ? 2.998 15.688 1.945 1 97.94 110 ASP A O 1
ATOM 883 N N . SER A 1 111 ? 3.91 17.547 2.963 1 98.25 111 SER A N 1
ATOM 884 C CA . SER A 1 111 ? 2.646 17.969 3.557 1 98.25 111 SER A CA 1
ATOM 885 C C . SER A 1 111 ? 1.659 18.422 2.486 1 98.25 111 SER A C 1
ATOM 887 O O . SER A 1 111 ? 0.448 18.266 2.639 1 98.25 111 SER A O 1
ATOM 889 N N . PHE A 1 112 ? 2.092 19.031 1.391 1 97.88 112 PHE A N 1
ATOM 890 C CA . PHE A 1 112 ? 1.188 19.422 0.311 1 97.88 112 PHE A CA 1
ATOM 891 C C . PHE A 1 112 ? 0.503 18.188 -0.277 1 97.88 112 PHE A C 1
ATOM 893 O O . PHE A 1 112 ? -0.714 18.172 -0.469 1 97.88 112 PHE A O 1
ATOM 900 N N . GLU A 1 113 ? 1.317 17.156 -0.481 1 98.19 113 GLU A N 1
ATOM 901 C CA . GLU A 1 113 ? 0.775 15.93 -1.045 1 98.19 113 GLU A CA 1
ATOM 902 C C . GLU A 1 113 ? -0.126 15.211 -0.043 1 98.19 113 GLU A C 1
ATOM 904 O O . GLU A 1 113 ? -1.075 14.531 -0.432 1 98.19 113 GLU A O 1
ATOM 909 N N . ASN A 1 114 ? 0.159 15.336 1.292 1 98.81 114 ASN A N 1
ATOM 910 C CA . ASN A 1 114 ? -0.807 14.812 2.252 1 98.81 114 ASN A CA 1
ATOM 911 C C . ASN A 1 114 ? -2.207 15.359 1.992 1 98.81 114 ASN A C 1
ATOM 913 O O . ASN A 1 114 ? -3.188 14.609 2.027 1 98.81 114 ASN A O 1
ATOM 917 N N . VAL A 1 115 ? -2.256 16.625 1.696 1 98.69 115 VAL A N 1
ATOM 918 C CA . VAL A 1 115 ? -3.547 17.281 1.498 1 98.69 115 VAL A CA 1
ATOM 919 C C . VAL A 1 115 ? -4.117 16.891 0.136 1 98.69 115 VAL A C 1
ATOM 921 O O . VAL A 1 115 ? -5.23 16.359 0.05 1 98.69 115 VAL A O 1
ATOM 924 N N . LEU A 1 116 ? -3.375 17.094 -0.928 1 97.81 116 LEU A N 1
ATOM 925 C CA . LEU A 1 116 ? -3.838 16.859 -2.289 1 97.81 116 LEU A CA 1
ATOM 926 C C . LEU A 1 116 ? -4.266 15.406 -2.465 1 97.81 116 LEU A C 1
ATOM 928 O O . LEU A 1 116 ? -5.359 15.125 -2.961 1 97.81 116 LEU A O 1
ATOM 932 N N . PHE A 1 117 ? -3.357 14.484 -2.072 1 98.62 117 PHE A N 1
ATOM 933 C CA . PHE A 1 117 ? -3.66 13.07 -2.234 1 98.62 117 PHE A CA 1
ATOM 934 C C . PHE A 1 117 ? -4.766 12.641 -1.279 1 98.62 117 PHE A C 1
ATOM 936 O O . PHE A 1 117 ? -5.547 11.734 -1.59 1 98.62 117 PHE A O 1
ATOM 943 N N . GLY A 1 118 ? -4.84 13.297 -0.079 1 98.75 118 GLY A N 1
ATOM 944 C CA . GLY A 1 118 ? -5.973 13.062 0.803 1 98.75 118 GLY A CA 1
ATOM 945 C C . GLY A 1 118 ? -7.309 13.383 0.158 1 98.75 118 GLY A C 1
ATOM 946 O O . GLY A 1 118 ? -8.258 12.609 0.277 1 98.75 118 GLY A O 1
ATOM 947 N N . LEU A 1 119 ? -7.375 14.516 -0.542 1 98.5 119 LEU A N 1
ATOM 948 C CA . LEU A 1 119 ? -8.586 14.914 -1.256 1 98.5 119 LEU A CA 1
ATOM 949 C C . LEU A 1 119 ? -8.938 13.898 -2.338 1 98.5 119 LEU A C 1
ATOM 951 O O . LEU A 1 119 ? -10.094 13.508 -2.475 1 98.5 119 LEU A O 1
ATOM 955 N N . ALA A 1 120 ? -7.941 13.477 -3.027 1 98.12 120 ALA A N 1
ATOM 956 C CA . ALA A 1 120 ? -8.156 12.516 -4.109 1 98.12 120 ALA A CA 1
ATOM 957 C C . ALA A 1 120 ? -8.617 11.164 -3.559 1 98.12 120 ALA A C 1
ATOM 959 O O . ALA A 1 120 ? -9.555 10.562 -4.09 1 98.12 120 ALA A O 1
ATOM 960 N N . ARG A 1 121 ? -7.973 10.68 -2.51 1 98.62 121 ARG A N 1
ATOM 961 C CA . ARG A 1 121 ? -8.305 9.406 -1.893 1 98.62 121 ARG A CA 1
ATOM 962 C C . ARG A 1 121 ? -9.711 9.43 -1.293 1 98.62 121 ARG A C 1
ATOM 964 O O . ARG A 1 121 ? -10.453 8.461 -1.402 1 98.62 121 ARG A O 1
ATOM 971 N N . PHE A 1 122 ? -10.062 10.555 -0.634 1 98.62 122 PHE A N 1
ATOM 972 C CA . PHE A 1 122 ? -11.414 10.719 -0.113 1 98.62 122 PHE A CA 1
ATOM 973 C C . PHE A 1 122 ? -12.445 10.602 -1.229 1 98.62 122 PHE A C 1
ATOM 975 O O . PHE A 1 122 ? -13.469 9.945 -1.065 1 98.62 122 PHE A O 1
ATOM 982 N N . HIS A 1 123 ? -12.148 11.234 -2.367 1 97.81 123 HIS A N 1
ATOM 983 C CA . HIS A 1 123 ? -13.055 11.18 -3.51 1 97.81 123 HIS A CA 1
ATOM 984 C C . HIS A 1 123 ? -13.234 9.75 -4.008 1 97.81 123 HIS A C 1
ATOM 986 O O . HIS A 1 123 ? -14.336 9.359 -4.414 1 97.81 123 HIS A O 1
ATOM 992 N N . GLU A 1 124 ? -12.164 8.984 -4.008 1 97.5 124 GLU A N 1
ATOM 993 C CA . GLU A 1 124 ? -12.273 7.582 -4.398 1 97.5 124 GLU A CA 1
ATOM 994 C C . GLU A 1 124 ? -13.242 6.828 -3.5 1 97.5 124 GLU A C 1
ATOM 996 O O . GLU A 1 124 ? -14.031 6.004 -3.979 1 97.5 124 GLU A O 1
ATOM 1001 N N . LEU A 1 125 ? -13.203 7.125 -2.217 1 97.38 125 LEU A N 1
ATOM 1002 C CA . LEU A 1 125 ? -13.953 6.367 -1.219 1 97.38 125 LEU A CA 1
ATOM 1003 C C . LEU A 1 125 ? -15.383 6.875 -1.113 1 97.38 125 LEU A C 1
ATOM 1005 O O . LEU A 1 125 ? -16.328 6.078 -1.038 1 97.38 125 LEU A O 1
ATOM 1009 N N . ALA A 1 126 ? -15.539 8.195 -1.181 1 96.94 126 ALA A N 1
ATOM 1010 C CA . ALA A 1 126 ? -16.828 8.812 -0.867 1 96.94 126 ALA A CA 1
ATOM 1011 C C . ALA A 1 126 ? -17.547 9.273 -2.135 1 96.94 126 ALA A C 1
ATOM 1013 O O . ALA A 1 126 ? -18.719 9.625 -2.1 1 96.94 126 ALA A O 1
ATOM 1014 N N . GLU A 1 127 ? -16.797 9.328 -3.303 1 95.44 127 GLU A N 1
ATOM 1015 C CA . GLU A 1 127 ? -17.328 9.758 -4.594 1 95.44 127 GLU A CA 1
ATOM 1016 C C . GLU A 1 127 ? -17.797 11.203 -4.539 1 95.44 127 GLU A C 1
ATOM 1018 O O . GLU A 1 127 ? -18.797 11.562 -5.176 1 95.44 127 GLU A O 1
ATOM 1023 N N . ARG A 1 128 ? -17.25 11.938 -3.668 1 96.38 128 ARG A N 1
ATOM 1024 C CA . ARG A 1 128 ? -17.375 13.383 -3.535 1 96.38 128 ARG A CA 1
ATOM 1025 C C . ARG A 1 128 ? -16.156 13.977 -2.824 1 96.38 128 ARG A C 1
ATOM 1027 O O . ARG A 1 128 ? -15.336 13.242 -2.268 1 96.38 128 ARG A O 1
ATOM 1034 N N . TYR A 1 129 ? -16.047 15.258 -2.881 1 97.25 129 TYR A N 1
ATOM 1035 C CA . TYR A 1 129 ? -14.984 15.922 -2.127 1 97.25 129 TYR A CA 1
ATOM 1036 C C . TYR A 1 129 ? -15.477 16.344 -0.75 1 97.25 129 TYR A C 1
ATOM 1038 O O . TYR A 1 129 ? -16.672 16.562 -0.553 1 97.25 129 TYR A O 1
ATOM 1046 N N . PRO A 1 130 ? -14.602 16.469 0.207 1 98.25 130 PRO A N 1
ATOM 1047 C CA . PRO A 1 130 ? -15.047 16.781 1.566 1 98.25 130 PRO A CA 1
ATOM 1048 C C . PRO A 1 130 ? -15.508 18.234 1.716 1 98.25 130 PRO A C 1
ATOM 1050 O O . PRO A 1 130 ? -14.992 19.125 1.025 1 98.25 130 PRO A O 1
ATOM 1053 N N . GLU A 1 131 ? -16.359 18.406 2.639 1 98.06 131 GLU A N 1
ATOM 1054 C CA . GLU A 1 131 ? -16.844 19.75 3.006 1 98.06 131 GLU A CA 1
ATOM 1055 C C . GLU A 1 131 ? -16.016 20.328 4.156 1 98.06 131 GLU A C 1
ATOM 1057 O O . GLU A 1 131 ? -16 21.547 4.359 1 98.06 131 GLU A O 1
ATOM 1062 N N . GLN A 1 132 ? -15.422 19.469 4.891 1 98.38 132 GLN A N 1
ATOM 1063 C CA . GLN A 1 132 ? -14.57 19.844 6.02 1 98.38 132 GLN A CA 1
ATOM 1064 C C . GLN A 1 132 ? -13.344 18.938 6.105 1 98.38 132 GLN A C 1
ATOM 1066 O O . GLN A 1 132 ? -13.406 17.766 5.738 1 98.38 132 GLN A O 1
ATOM 1071 N N . ILE A 1 133 ? -12.297 19.531 6.625 1 98.88 133 ILE A N 1
ATOM 1072 C CA . ILE A 1 133 ? -11.07 18.766 6.809 1 98.88 133 ILE A CA 1
ATOM 1073 C C . ILE A 1 133 ? -10.523 19 8.219 1 98.88 133 ILE A C 1
ATOM 1075 O O . ILE A 1 133 ? -10.523 20.125 8.719 1 98.88 133 ILE A O 1
ATOM 1079 N N . THR A 1 134 ? -10.141 17.938 8.867 1 98.94 134 THR A N 1
ATOM 1080 C CA . THR A 1 134 ? -9.461 18 10.148 1 98.94 134 THR A CA 1
ATOM 1081 C C . THR A 1 134 ? -8.07 17.375 10.055 1 98.94 134 THR A C 1
ATOM 1083 O O . THR A 1 134 ? -7.895 16.328 9.445 1 98.94 134 THR A O 1
ATOM 1086 N N . ILE A 1 135 ? -7.066 18.078 10.688 1 98.94 135 ILE A N 1
ATOM 1087 C CA . ILE A 1 135 ? -5.691 17.594 10.625 1 98.94 135 ILE A CA 1
ATOM 1088 C C . ILE A 1 135 ? -5.047 17.703 12.008 1 98.94 135 ILE A C 1
ATOM 1090 O O . ILE A 1 135 ? -4.691 18.812 12.445 1 98.94 135 ILE A O 1
ATOM 1094 N N . PRO A 1 136 ? -4.938 16.578 12.68 1 98.94 136 PRO A N 1
ATOM 1095 C CA . PRO A 1 136 ? -3.969 16.594 13.781 1 98.94 136 PRO A CA 1
ATOM 1096 C C . PRO A 1 136 ? -2.523 16.656 13.289 1 98.94 136 PRO A C 1
ATOM 1098 O O . PRO A 1 136 ? -2.146 15.93 12.375 1 98.94 136 PRO A O 1
ATOM 1101 N N . GLY A 1 137 ? -1.704 17.547 13.812 1 98.5 137 GLY A N 1
ATOM 1102 C CA . GLY A 1 137 ? -0.329 17.672 13.359 1 98.5 137 GLY A CA 1
ATOM 1103 C C . GLY A 1 137 ? 0.541 18.484 14.297 1 98.5 137 GLY A C 1
ATOM 1104 O O . GLY A 1 137 ? 0.086 18.906 15.359 1 98.5 137 GLY A O 1
ATOM 1105 N N . PHE A 1 138 ? 1.752 18.688 13.93 1 98.25 138 PHE A N 1
ATOM 1106 C CA . PHE A 1 138 ? 2.674 19.516 14.695 1 98.25 138 PHE A CA 1
ATOM 1107 C C . PHE A 1 138 ? 2.273 20.984 14.617 1 98.25 138 PHE A C 1
ATOM 1109 O O . PHE A 1 138 ? 2.006 21.5 13.539 1 98.25 138 PHE A O 1
ATOM 1116 N N . GLU A 1 139 ? 2.312 21.625 15.703 1 97.88 139 GLU A N 1
ATOM 1117 C CA . GLU A 1 139 ? 1.925 23.031 15.734 1 97.88 139 GLU A CA 1
ATOM 1118 C C . GLU A 1 139 ? 2.836 23.875 14.852 1 97.88 139 GLU A C 1
ATOM 1120 O O . GLU A 1 139 ? 2.371 24.797 14.164 1 97.88 139 GLU A O 1
ATOM 1125 N N . PHE A 1 140 ? 4.109 23.594 14.844 1 97 140 PHE A N 1
ATOM 1126 C CA . PHE A 1 140 ? 5.059 24.406 14.102 1 97 140 PHE A CA 1
ATOM 1127 C C . PHE A 1 140 ? 4.836 24.266 12.594 1 97 140 PHE A C 1
ATOM 1129 O O . PHE A 1 140 ? 5.449 24.969 11.797 1 97 140 PHE A O 1
ATOM 1136 N N . LYS A 1 141 ? 3.957 23.375 12.18 1 97.62 141 LYS A N 1
ATOM 1137 C CA . LYS A 1 141 ? 3.648 23.188 10.766 1 97.62 141 LYS A CA 1
ATOM 1138 C C . LYS A 1 141 ? 2.316 23.844 10.406 1 97.62 141 LYS A C 1
ATOM 1140 O O . LYS A 1 141 ? 1.906 23.828 9.242 1 97.62 141 LYS A O 1
ATOM 1145 N N . ARG A 1 142 ? 1.59 24.422 11.32 1 98.12 142 ARG A N 1
ATOM 1146 C CA . ARG A 1 142 ? 0.258 25 11.133 1 98.12 142 ARG A CA 1
ATOM 1147 C C . ARG A 1 142 ? 0.236 25.969 9.961 1 98.12 142 ARG A C 1
ATOM 1149 O O . ARG A 1 142 ? -0.616 25.859 9.078 1 98.12 142 ARG A O 1
ATOM 1156 N N . SER A 1 143 ? 1.167 26.844 9.953 1 97.62 143 SER A N 1
ATOM 1157 C CA . SER A 1 143 ? 1.19 27.906 8.938 1 97.62 143 SER A CA 1
ATOM 1158 C C . SER A 1 143 ? 1.379 27.312 7.539 1 97.62 143 SER A C 1
ATOM 1160 O O . SER A 1 143 ? 0.772 27.781 6.574 1 97.62 143 SER A O 1
ATOM 1162 N N . ARG A 1 144 ? 2.174 26.328 7.441 1 96.94 144 ARG A N 1
ATOM 1163 C CA . ARG A 1 144 ? 2.426 25.672 6.164 1 96.94 144 ARG A CA 1
ATOM 1164 C C . ARG A 1 144 ? 1.132 25.141 5.559 1 96.94 144 ARG A C 1
ATOM 1166 O O . ARG A 1 144 ? 0.883 25.312 4.363 1 96.94 144 ARG A O 1
ATOM 1173 N N . PHE A 1 145 ? 0.286 24.531 6.375 1 98.38 145 PHE A N 1
ATOM 1174 C CA . PHE A 1 145 ? -0.986 23.984 5.926 1 98.38 145 PHE A CA 1
ATOM 1175 C C . PHE A 1 145 ? -1.985 25.094 5.633 1 98.38 145 PHE A C 1
ATOM 1177 O O . PHE A 1 145 ? -2.502 25.188 4.516 1 98.38 145 PHE A O 1
ATOM 1184 N N . LEU A 1 146 ? -2.211 25.969 6.582 1 98.44 146 LEU A N 1
ATOM 1185 C CA . LEU A 1 146 ? -3.334 26.891 6.539 1 98.44 146 LEU A CA 1
ATOM 1186 C C . LEU A 1 146 ? -3.01 28.094 5.66 1 98.44 146 LEU A C 1
ATOM 1188 O O . LEU A 1 146 ? -3.896 28.641 5.004 1 98.44 146 LEU A O 1
ATOM 1192 N N . ASP A 1 147 ? -1.73 28.453 5.578 1 97.75 147 ASP A N 1
ATOM 1193 C CA . ASP A 1 147 ? -1.374 29.656 4.844 1 97.75 147 ASP A CA 1
ATOM 1194 C C . ASP A 1 147 ? -0.863 29.328 3.443 1 97.75 147 ASP A C 1
ATOM 1196 O O . ASP A 1 147 ? -0.792 30.203 2.576 1 97.75 147 ASP A O 1
ATOM 1200 N N . HIS A 1 148 ? -0.527 28.078 3.207 1 97 148 HIS A N 1
ATOM 1201 C CA . HIS A 1 148 ? 0.096 27.797 1.918 1 97 148 HIS A CA 1
ATOM 1202 C C . HIS A 1 148 ? -0.609 26.656 1.205 1 97 148 HIS A C 1
ATOM 1204 O O . HIS A 1 148 ? -1.126 26.828 0.1 1 97 148 HIS A O 1
ATOM 1210 N N . HIS A 1 149 ? -0.746 25.484 1.775 1 97.69 149 HIS A N 1
ATOM 1211 C CA . HIS A 1 149 ? -1.252 24.312 1.069 1 97.69 149 HIS A CA 1
ATOM 1212 C C . HIS A 1 149 ? -2.717 24.5 0.685 1 97.69 149 HIS A C 1
ATOM 1214 O O . HIS A 1 149 ? -3.082 24.328 -0.481 1 97.69 149 HIS A O 1
ATOM 1220 N N . PHE A 1 150 ? -3.59 24.828 1.651 1 97.94 150 PHE A N 1
ATOM 1221 C CA . PHE A 1 150 ? -5.02 24.906 1.369 1 97.94 150 PHE A CA 1
ATOM 1222 C C . PHE A 1 150 ? -5.32 26.094 0.447 1 97.94 150 PHE A C 1
ATOM 1224 O O . PHE A 1 150 ? -6.082 25.953 -0.512 1 97.94 150 PHE A O 1
ATOM 1231 N N . PRO A 1 151 ? -4.656 27.234 0.664 1 95.75 151 PRO A N 1
ATOM 1232 C CA . PRO A 1 151 ? -4.859 28.312 -0.306 1 95.75 151 PRO A CA 1
ATOM 1233 C C . PRO A 1 151 ? -4.395 27.938 -1.712 1 95.75 151 PRO A C 1
ATOM 1235 O O . PRO A 1 151 ? -5.059 28.266 -2.695 1 95.75 151 PRO A O 1
ATOM 1238 N N . ALA A 1 152 ? -3.287 27.203 -1.817 1 94.19 152 ALA A N 1
ATOM 1239 C CA . AL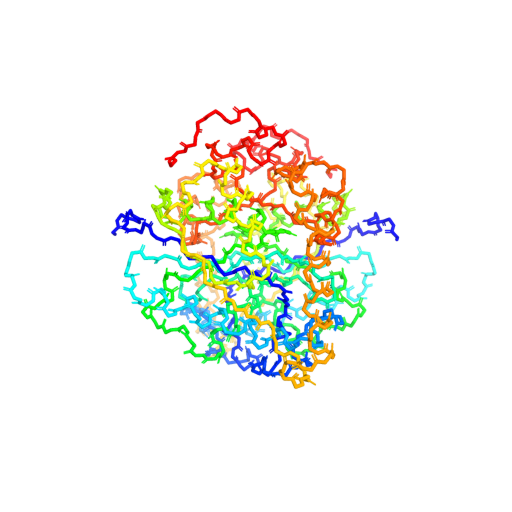A A 1 152 ? -2.783 26.812 -3.127 1 94.19 152 ALA A CA 1
ATOM 1240 C C . ALA A 1 152 ? -3.801 25.938 -3.863 1 94.19 152 ALA A C 1
ATOM 1242 O O . ALA A 1 152 ? -3.883 25.969 -5.094 1 94.19 152 ALA A O 1
ATOM 1243 N N . LEU A 1 153 ? -4.633 25.234 -3.104 1 95.62 153 LEU A N 1
ATOM 1244 C CA . LEU A 1 153 ? -5.629 24.328 -3.684 1 95.62 153 LEU A CA 1
ATOM 1245 C C . LEU A 1 153 ? -6.996 25 -3.736 1 95.62 153 LEU A C 1
ATOM 1247 O O . LEU A 1 153 ? -7.988 24.375 -4.113 1 95.62 153 LEU A O 1
ATOM 1251 N N . ASN A 1 154 ? -7.066 26.203 -3.316 1 94.44 154 ASN A N 1
ATOM 1252 C CA . ASN A 1 154 ? -8.297 27 -3.252 1 94.44 154 ASN A CA 1
ATOM 1253 C C . ASN A 1 154 ? -9.336 26.328 -2.354 1 94.44 154 ASN A C 1
ATOM 1255 O O . ASN A 1 154 ? -10.539 26.406 -2.627 1 94.44 154 ASN A O 1
ATOM 1259 N N . PHE A 1 155 ? -8.898 25.594 -1.378 1 96.94 155 PHE A N 1
ATOM 1260 C CA . PHE A 1 155 ? -9.82 25.047 -0.388 1 96.94 155 PHE A CA 1
ATOM 1261 C C . PHE A 1 155 ? -10.07 26.062 0.727 1 96.94 155 PHE A C 1
ATOM 1263 O O . PHE A 1 155 ? -9.133 26.625 1.278 1 96.94 155 PHE A O 1
ATOM 1270 N N . PRO A 1 156 ? -11.297 26.328 1.097 1 97.19 156 PRO A N 1
ATOM 1271 C CA . PRO A 1 156 ? -11.578 27.344 2.111 1 97.19 156 PRO A CA 1
ATOM 1272 C C . PRO A 1 156 ? -10.977 27.016 3.473 1 97.19 156 PRO A C 1
ATOM 1274 O O . PRO A 1 156 ? -11.383 26.031 4.098 1 97.19 156 PRO A O 1
ATOM 1277 N N . VAL A 1 157 ? -10.102 27.828 3.934 1 98.19 157 VAL A N 1
ATOM 1278 C CA . VAL A 1 157 ? -9.344 27.562 5.156 1 98.19 157 VAL A CA 1
ATOM 1279 C C . VAL A 1 157 ? -10.297 27.531 6.352 1 98.19 157 VAL A C 1
ATOM 1281 O O . VAL A 1 157 ? -10.047 26.828 7.328 1 98.19 157 VAL A O 1
ATOM 1284 N N . GLU A 1 158 ? -11.398 28.234 6.262 1 98 158 GLU A N 1
ATOM 1285 C CA . GLU A 1 158 ? -12.375 28.266 7.352 1 98 158 GLU A CA 1
ATOM 1286 C C . GLU A 1 158 ? -13.016 26.891 7.559 1 98 158 GLU A C 1
ATOM 1288 O O . GLU A 1 158 ? -13.641 26.641 8.594 1 98 158 GLU A O 1
ATOM 1293 N N . LYS A 1 159 ? -12.922 26.016 6.559 1 98.5 159 LYS A N 1
ATOM 1294 C CA . LYS A 1 159 ? -13.477 24.656 6.637 1 98.5 159 LYS A CA 1
ATOM 1295 C C . LYS A 1 159 ? -12.43 23.656 7.105 1 98.5 159 LYS A C 1
ATOM 1297 O O . LYS A 1 159 ? -12.664 22.453 7.078 1 98.5 159 LYS A O 1
ATOM 1302 N N . VAL A 1 160 ? -11.258 24.188 7.555 1 98.88 160 VAL A N 1
ATOM 1303 C CA . VAL A 1 160 ? -10.172 23.328 8.008 1 98.88 160 VAL A CA 1
ATOM 1304 C C . VAL A 1 160 ? -9.984 23.484 9.516 1 98.88 160 VAL A C 1
ATOM 1306 O O . VAL A 1 160 ? -9.836 24.594 10.016 1 98.88 160 VAL A O 1
ATOM 1309 N N . ASN A 1 161 ? -10.078 22.391 10.18 1 98.88 161 ASN A N 1
ATOM 1310 C CA . ASN A 1 161 ? -9.742 22.312 11.594 1 98.88 161 ASN A CA 1
ATOM 1311 C C . ASN A 1 161 ? -8.367 21.703 11.82 1 98.88 161 ASN A C 1
ATOM 1313 O O . ASN A 1 161 ? -8.219 20.484 11.797 1 98.88 161 ASN A O 1
ATOM 1317 N N . TYR A 1 162 ? -7.344 22.516 12.047 1 98.88 162 TYR A N 1
ATOM 1318 C CA . TYR A 1 162 ? -5.988 22.047 12.336 1 98.88 162 TYR A CA 1
ATOM 1319 C C . TYR A 1 162 ? -5.762 21.938 13.844 1 98.88 162 TYR A C 1
ATOM 1321 O O . TYR A 1 162 ? -5.934 22.922 14.57 1 98.88 162 TYR A O 1
ATOM 1329 N N . MET A 1 163 ? -5.414 20.766 14.258 1 98.88 163 MET A N 1
ATOM 1330 C CA . MET A 1 163 ? -5.188 20.5 15.672 1 98.88 163 MET A CA 1
ATOM 1331 C C . MET A 1 163 ? -3.705 20.297 15.961 1 98.88 163 MET A C 1
ATOM 1333 O O . MET A 1 163 ? -3.191 19.188 15.812 1 98.88 163 MET A O 1
ATOM 1337 N N . GLY A 1 164 ? -3.086 21.328 16.5 1 98.5 164 GLY A N 1
ATOM 1338 C CA . GLY A 1 164 ? -1.639 21.359 16.656 1 98.5 164 GLY A CA 1
ATOM 1339 C C . GLY A 1 164 ? -1.166 20.875 18.016 1 98.5 164 GLY A C 1
ATOM 1340 O O . GLY A 1 164 ? -1.821 21.125 19.031 1 98.5 164 GLY A O 1
ATOM 1341 N N . SER A 1 165 ? -0.037 20.156 17.984 1 97.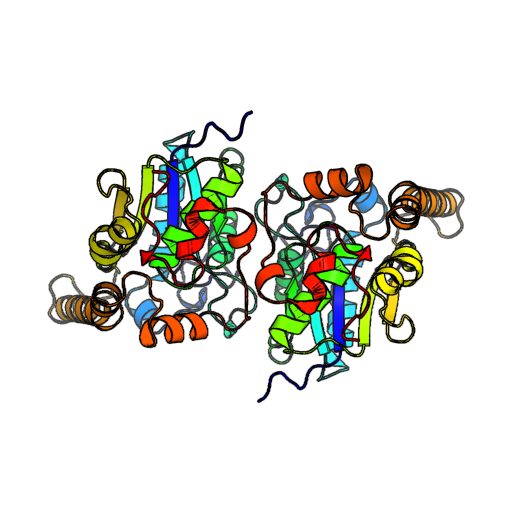75 165 SER A N 1
ATOM 1342 C CA . SER A 1 165 ? 0.659 19.734 19.203 1 97.75 165 SER A CA 1
ATOM 1343 C C . SER A 1 165 ? 2.156 20.016 19.094 1 97.75 165 SER A C 1
ATOM 1345 O O . SER A 1 165 ? 2.721 20 18 1 97.75 165 SER A O 1
ATOM 1347 N N . ASP A 1 166 ? 2.801 20.203 20.219 1 96.62 166 ASP A N 1
ATOM 1348 C CA . ASP A 1 166 ? 4.223 20.531 20.266 1 96.62 166 ASP A CA 1
ATOM 1349 C C . ASP A 1 166 ? 5.055 19.328 20.703 1 96.62 166 ASP A C 1
ATOM 1351 O O . ASP A 1 166 ? 4.594 18.5 21.5 1 96.62 166 ASP A O 1
ATOM 1355 N N . PRO A 1 167 ? 6.27 19.25 20.125 1 96.69 167 PRO A N 1
ATOM 1356 C CA . PRO A 1 167 ? 7.188 18.234 20.656 1 96.69 167 PRO A CA 1
ATOM 1357 C C . PRO A 1 167 ? 7.473 18.438 22.141 1 96.69 167 PRO A C 1
ATOM 1359 O O . PRO A 1 167 ? 7.148 19.484 22.703 1 96.69 167 PRO A O 1
ATOM 1362 N N . ARG A 1 168 ? 8.023 17.375 22.734 1 95.06 168 ARG A N 1
ATOM 1363 C CA . ARG A 1 168 ? 8.266 17.391 24.172 1 95.06 168 ARG A CA 1
ATOM 1364 C C . ARG A 1 168 ? 9.719 17.062 24.484 1 95.06 168 ARG A C 1
ATOM 1366 O O . ARG A 1 168 ? 10.008 16.047 25.109 1 95.06 168 ARG A O 1
ATOM 1373 N N . PRO A 1 169 ? 10.625 17.953 24.219 1 96.25 169 PRO A N 1
ATOM 1374 C CA . PRO A 1 169 ? 12.016 17.688 24.578 1 96.25 169 PRO A CA 1
ATOM 1375 C C . PRO A 1 169 ? 12.234 17.641 26.094 1 96.25 169 PRO A C 1
ATOM 1377 O O . PRO A 1 169 ? 11.422 18.156 26.859 1 96.25 169 PRO A O 1
ATOM 1380 N N . ASP A 1 170 ? 13.398 17 26.484 1 96.06 170 ASP A N 1
ATOM 1381 C CA . ASP A 1 170 ? 13.719 16.859 27.906 1 96.06 170 ASP A CA 1
ATOM 1382 C C . ASP A 1 170 ? 14.391 18.125 28.453 1 96.06 170 ASP A C 1
ATOM 1384 O O . ASP A 1 170 ? 15.523 18.062 28.922 1 96.06 170 ASP A O 1
ATOM 1388 N N . TYR A 1 171 ? 13.828 19.188 28.25 1 96.25 171 TYR A N 1
ATOM 1389 C CA . TYR A 1 171 ? 14.305 20.469 28.781 1 96.25 171 TYR A CA 1
ATOM 1390 C C . TYR A 1 171 ? 13.258 21.094 29.688 1 96.25 171 TYR A C 1
ATOM 1392 O O . TYR A 1 171 ? 12.055 20.953 29.453 1 96.25 171 TYR A O 1
ATOM 1400 N N . GLU A 1 172 ? 13.703 21.719 30.719 1 95.94 172 GLU A N 1
ATOM 1401 C CA . GLU A 1 172 ? 12.781 22.422 31.594 1 95.94 172 GLU A CA 1
ATOM 1402 C C . GLU A 1 172 ? 12.078 23.562 30.844 1 95.94 172 GLU A C 1
ATOM 1404 O O . GLU A 1 172 ? 12.727 24.375 30.188 1 95.94 172 GLU A O 1
ATOM 1409 N N . LYS A 1 173 ? 10.812 23.516 31 1 94.12 173 LYS A N 1
ATOM 1410 C CA . LYS A 1 173 ? 10.047 24.562 30.328 1 94.12 173 LYS A CA 1
ATOM 1411 C C . LYS A 1 173 ? 10.539 25.953 30.75 1 94.12 173 LYS A C 1
ATOM 1413 O O . LYS A 1 173 ? 10.719 26.219 31.938 1 94.12 173 LYS A O 1
ATOM 1418 N N . GLY A 1 174 ? 10.75 26.766 29.719 1 93.06 174 GLY A N 1
ATOM 1419 C CA . GLY A 1 174 ? 11.18 28.125 30 1 93.06 174 GLY A CA 1
ATOM 1420 C C . GLY A 1 174 ? 12.688 28.266 30.094 1 93.06 174 GLY A C 1
ATOM 1421 O O . GLY A 1 174 ? 13.211 29.391 30.078 1 93.06 174 GLY A O 1
ATOM 1422 N N . SER A 1 175 ? 13.391 27.156 30.203 1 96.88 175 SER A N 1
ATOM 1423 C CA . SER A 1 175 ? 14.852 27.219 30.25 1 96.88 175 SER A CA 1
ATOM 1424 C C . SER A 1 175 ? 15.43 27.719 28.938 1 96.88 175 SER A C 1
ATOM 1426 O O . SER A 1 175 ? 14.711 27.844 27.938 1 96.88 175 SER A O 1
ATOM 1428 N N . SER A 1 176 ? 16.719 28.109 28.984 1 97.38 176 SER A N 1
ATOM 1429 C CA . SER A 1 176 ? 17.406 28.547 27.781 1 97.38 176 SER A CA 1
ATOM 1430 C C . SER A 1 176 ? 17.453 27.438 26.734 1 97.38 176 SER A C 1
ATOM 1432 O O . SER A 1 176 ? 17.312 27.703 25.547 1 97.38 176 SER A O 1
ATOM 1434 N N . GLU A 1 177 ? 17.656 26.234 27.172 1 96.94 177 GLU A N 1
ATOM 1435 C CA . GLU A 1 177 ? 17.703 25.078 26.266 1 96.94 177 GLU A CA 1
ATOM 1436 C C . GLU A 1 177 ? 16.344 24.844 25.594 1 96.94 177 GLU A C 1
ATOM 1438 O O . GLU A 1 177 ? 16.281 24.531 24.406 1 96.94 177 GLU A O 1
ATOM 1443 N N . TYR A 1 178 ? 15.32 24.969 26.375 1 96.62 178 TYR A N 1
ATOM 1444 C CA . TYR A 1 178 ? 13.953 24.828 25.875 1 96.62 178 TYR A CA 1
ATOM 1445 C C . TYR A 1 178 ? 13.656 25.875 24.812 1 96.62 178 TYR A C 1
ATOM 1447 O O . TYR A 1 178 ? 13.172 25.547 23.719 1 96.62 178 TYR A O 1
ATOM 1455 N N . LYS A 1 179 ? 13.914 27.078 25.078 1 97.19 179 LYS A N 1
ATOM 1456 C CA . LYS A 1 179 ? 13.672 28.172 24.141 1 97.19 179 LYS A CA 1
ATOM 1457 C C . LYS A 1 179 ? 14.5 28 22.875 1 97.19 179 LYS A C 1
ATOM 1459 O O . LYS A 1 179 ? 14.016 28.25 21.766 1 97.19 179 LYS A O 1
ATOM 1464 N N . LYS A 1 180 ? 15.68 27.578 23.094 1 97.12 180 LYS A N 1
ATOM 1465 C CA . LYS A 1 180 ? 16.562 27.359 21.938 1 97.12 180 LYS A CA 1
ATOM 1466 C C . LYS A 1 180 ? 16.031 26.234 21.062 1 97.12 180 LYS A C 1
ATOM 1468 O O . LYS A 1 180 ? 16.078 26.344 19.828 1 97.12 180 LYS A O 1
ATOM 1473 N N . TYR A 1 181 ? 15.594 25.219 21.672 1 96.44 181 TYR A N 1
ATOM 1474 C CA . TYR A 1 181 ? 15.055 24.094 20.938 1 96.44 181 TYR A CA 1
ATOM 1475 C C . TYR A 1 181 ? 13.93 24.531 20.016 1 96.44 181 TYR A C 1
ATOM 1477 O O . TYR A 1 181 ? 13.938 24.219 18.812 1 96.44 181 TYR A O 1
ATOM 1485 N N . PHE A 1 182 ? 12.977 25.25 20.484 1 96.56 182 PHE A N 1
ATOM 1486 C CA . PHE A 1 182 ? 11.805 25.641 19.719 1 96.56 182 PHE A CA 1
ATOM 1487 C C . PHE A 1 182 ? 12.156 26.734 18.719 1 96.56 182 PHE A C 1
ATOM 1489 O O . PHE A 1 182 ? 11.578 26.797 17.625 1 96.56 182 PHE A O 1
ATOM 1496 N N . SER A 1 183 ? 13.109 27.578 19.047 1 97.25 183 SER A N 1
ATOM 1497 C CA . SER A 1 183 ? 13.602 28.547 18.078 1 97.25 183 SER A CA 1
ATOM 1498 C C . SER A 1 183 ? 14.266 27.859 16.891 1 97.25 183 SER A C 1
ATOM 1500 O O . SER A 1 183 ? 14.023 28.234 15.742 1 97.25 183 SER A O 1
ATOM 1502 N N . ASP A 1 184 ? 15.094 26.875 17.203 1 96.88 184 ASP A N 1
ATOM 1503 C CA . ASP A 1 184 ? 15.758 26.109 16.156 1 96.88 184 ASP A CA 1
ATOM 1504 C C . ASP A 1 184 ? 14.742 25.359 15.297 1 96.88 184 ASP A C 1
ATOM 1506 O O . ASP A 1 184 ? 14.891 25.281 14.078 1 96.88 184 ASP A O 1
ATOM 1510 N N . LEU A 1 185 ? 13.789 24.859 15.992 1 96.25 185 LEU A N 1
ATOM 1511 C CA . LEU A 1 185 ? 12.727 24.141 15.297 1 96.25 185 LEU A CA 1
ATOM 1512 C C . LEU A 1 185 ? 11.984 25.062 14.344 1 96.25 185 LEU A C 1
ATOM 1514 O O . LEU A 1 185 ? 11.75 24.719 13.188 1 96.25 185 LEU A O 1
ATOM 1518 N N . ALA A 1 186 ? 11.586 26.203 14.773 1 96.31 186 ALA A N 1
ATOM 1519 C CA . ALA A 1 186 ? 10.891 27.188 13.953 1 96.31 186 ALA A CA 1
ATOM 1520 C C . ALA A 1 186 ? 11.758 27.625 12.773 1 96.31 186 ALA A C 1
ATOM 1522 O O . ALA A 1 186 ? 11.258 27.766 11.648 1 96.31 186 ALA A O 1
ATOM 1523 N N . ASN A 1 187 ? 13.016 27.828 13.031 1 97.06 187 ASN A N 1
ATOM 1524 C CA . ASN A 1 187 ? 13.938 28.234 11.977 1 97.06 187 ASN A CA 1
ATOM 1525 C C . ASN A 1 187 ? 14.102 27.141 10.922 1 97.06 187 ASN A C 1
ATOM 1527 O O . ASN A 1 187 ? 14.141 27.438 9.727 1 97.06 187 ASN A O 1
ATOM 1531 N N . ALA A 1 188 ? 14.25 25.969 11.383 1 96 188 ALA A N 1
ATOM 1532 C CA . ALA A 1 188 ? 14.375 24.844 10.461 1 96 188 ALA A CA 1
ATOM 1533 C C . ALA A 1 188 ? 13.125 24.688 9.602 1 96 188 ALA A C 1
ATOM 1535 O O . ALA A 1 188 ? 13.219 24.469 8.391 1 96 188 ALA A O 1
ATOM 1536 N N . GLU A 1 189 ? 11.953 24.797 10.273 1 96.12 189 GLU A N 1
ATOM 1537 C CA . GLU A 1 189 ? 10.68 24.75 9.547 1 96.12 189 GLU A CA 1
ATOM 1538 C C . GLU A 1 189 ? 10.609 25.844 8.492 1 96.12 189 GLU A C 1
ATOM 1540 O O . GLU A 1 189 ? 10.211 25.609 7.355 1 96.12 189 GLU A O 1
ATOM 1545 N N . HIS A 1 190 ? 10.953 26.984 8.852 1 96.5 190 HIS A N 1
ATOM 1546 C CA . HIS A 1 190 ? 10.914 28.109 7.914 1 96.5 190 HIS A CA 1
ATOM 1547 C C . HIS A 1 190 ? 11.875 27.875 6.75 1 96.5 190 HIS A C 1
ATOM 1549 O O . HIS A 1 190 ? 11.469 27.969 5.586 1 96.5 190 HIS A O 1
ATOM 1555 N N . LYS A 1 191 ? 13.055 27.484 7.027 1 95.88 191 LYS A N 1
ATOM 1556 C CA . LYS A 1 191 ? 14.117 27.375 6.031 1 95.88 191 LYS A CA 1
ATOM 1557 C C . LYS A 1 191 ? 13.891 26.172 5.117 1 95.88 191 LYS A C 1
ATOM 1559 O O . LYS A 1 191 ? 14.102 26.266 3.904 1 95.88 191 LYS A O 1
ATOM 1564 N N . ASN A 1 192 ? 13.422 25.125 5.703 1 93.88 192 ASN A N 1
ATOM 1565 C CA . ASN A 1 192 ? 13.422 23.875 4.949 1 93.88 192 ASN A CA 1
ATOM 1566 C C . ASN A 1 192 ? 12.047 23.594 4.359 1 93.88 192 ASN A C 1
ATOM 1568 O O . ASN A 1 192 ? 11.891 22.672 3.549 1 93.88 192 ASN A O 1
ATOM 1572 N N . ALA A 1 193 ? 11.039 24.375 4.738 1 94.56 193 ALA A N 1
ATOM 1573 C CA . ALA A 1 193 ? 9.711 24.031 4.238 1 94.56 193 ALA A CA 1
ATOM 1574 C C . ALA A 1 193 ? 8.906 25.281 3.914 1 94.56 193 ALA A C 1
ATOM 1576 O O . ALA A 1 193 ? 8.602 25.547 2.748 1 94.56 193 ALA A O 1
ATOM 1577 N N . LEU A 1 194 ? 8.617 26.094 4.891 1 95.62 194 LEU A N 1
ATOM 1578 C CA . LEU A 1 194 ? 7.695 27.219 4.723 1 95.62 194 LEU A CA 1
ATOM 1579 C C . LEU A 1 194 ? 8.164 28.141 3.602 1 95.62 194 LEU A C 1
ATOM 1581 O O . LEU A 1 194 ? 7.398 28.453 2.688 1 95.62 194 LEU A O 1
ATOM 1585 N N . ALA A 1 195 ? 9.375 28.547 3.621 1 96.44 195 ALA A N 1
ATOM 1586 C CA . ALA A 1 195 ? 9.914 29.484 2.629 1 96.44 195 ALA A CA 1
ATOM 1587 C C . ALA A 1 195 ? 9.93 28.844 1.24 1 96.44 195 ALA A C 1
ATOM 1589 O O . ALA A 1 195 ? 9.711 29.531 0.238 1 96.44 195 ALA A O 1
ATOM 1590 N N . LEU A 1 196 ? 10.203 27.625 1.185 1 96.75 196 LEU A N 1
ATOM 1591 C CA . LEU A 1 196 ? 10.258 26.922 -0.089 1 96.75 196 LEU A CA 1
ATOM 1592 C C . LEU A 1 196 ? 8.875 26.828 -0.717 1 96.75 196 LEU A C 1
ATOM 1594 O O . LEU A 1 196 ? 8.703 27.109 -1.907 1 96.75 196 LEU A O 1
ATOM 1598 N N . PHE A 1 197 ? 7.812 26.531 0.081 1 96.44 197 PHE A N 1
ATOM 1599 C CA . PHE A 1 197 ? 6.453 26.406 -0.44 1 96.44 197 PHE A CA 1
ATOM 1600 C C . PHE A 1 197 ? 5.859 27.766 -0.74 1 96.44 197 PHE A C 1
ATOM 1602 O O . PHE A 1 197 ? 4.984 27.906 -1.598 1 96.44 197 PHE A O 1
ATOM 1609 N N . GLU A 1 198 ? 6.324 28.734 0.021 1 96 198 GLU A N 1
ATOM 1610 C CA . GLU A 1 198 ? 5.91 30.094 -0.305 1 96 198 GLU A CA 1
ATOM 1611 C C . GLU A 1 198 ? 6.301 30.469 -1.733 1 96 198 GLU A C 1
ATOM 1613 O O . GLU A 1 198 ? 5.523 31.094 -2.453 1 96 198 GLU A O 1
ATOM 1618 N N . GLN A 1 199 ? 7.449 30.016 -2.197 1 95.62 199 GLN A N 1
ATOM 1619 C CA . GLN A 1 199 ? 7.977 30.328 -3.523 1 95.62 199 GLN A CA 1
ATOM 1620 C C . GLN A 1 199 ? 7.484 29.328 -4.559 1 95.62 199 GLN A C 1
ATOM 1622 O O . GLN A 1 199 ? 7.387 29.656 -5.746 1 95.62 199 GLN A O 1
ATOM 1627 N N . ASP A 1 200 ? 7.18 28.203 -4.16 1 95.06 200 ASP A N 1
ATOM 1628 C CA . ASP A 1 200 ? 6.777 27.078 -5.004 1 95.06 200 ASP A CA 1
ATOM 1629 C C . ASP A 1 200 ? 5.594 26.328 -4.395 1 95.06 200 ASP A C 1
ATOM 1631 O O . ASP A 1 200 ? 5.738 25.188 -3.93 1 95.06 200 ASP A O 1
ATOM 1635 N N . PRO A 1 201 ? 4.41 26.938 -4.477 1 94.94 201 PRO A N 1
ATOM 1636 C CA . PRO A 1 201 ? 3.258 26.453 -3.711 1 94.94 201 PRO A CA 1
ATOM 1637 C C . PRO A 1 201 ? 2.883 25.016 -4.039 1 94.94 201 PRO A C 1
ATOM 1639 O O . PRO A 1 201 ? 2.309 24.312 -3.199 1 94.94 201 PRO A O 1
ATOM 1642 N N . PHE A 1 202 ? 3.264 24.578 -5.184 1 95.19 202 PHE A N 1
ATOM 1643 C CA . PHE A 1 202 ? 2.834 23.25 -5.598 1 95.19 202 PHE A CA 1
ATOM 1644 C C . PHE A 1 202 ? 3.986 22.25 -5.512 1 95.19 202 PHE A C 1
ATOM 1646 O O . PHE A 1 202 ? 3.807 21.062 -5.766 1 95.19 202 PHE A O 1
ATOM 1653 N N . GLY A 1 203 ? 5.168 22.75 -5.129 1 93.94 203 GLY A N 1
ATOM 1654 C CA . GLY A 1 203 ? 6.332 21.891 -4.949 1 93.94 203 GLY A CA 1
ATOM 1655 C C . GLY A 1 203 ? 6.84 21.297 -6.254 1 93.94 203 GLY A C 1
ATOM 1656 O O . GLY A 1 203 ? 7.398 20.203 -6.266 1 93.94 203 GLY A O 1
ATOM 1657 N N . THR A 1 204 ? 6.656 21.953 -7.348 1 93.31 204 THR A N 1
ATOM 1658 C CA . THR A 1 204 ? 7.02 21.422 -8.656 1 93.31 204 THR A CA 1
ATOM 1659 C C . THR A 1 204 ? 8.391 21.922 -9.086 1 93.31 204 THR A C 1
ATOM 1661 O O . THR A 1 204 ? 8.938 21.484 -10.102 1 93.31 204 THR A O 1
ATOM 1664 N N . GLY A 1 205 ? 8.93 22.859 -8.344 1 94 205 GLY A N 1
ATOM 1665 C CA . GLY A 1 205 ? 10.242 23.406 -8.648 1 94 205 GLY A CA 1
ATOM 1666 C C . GLY A 1 205 ? 11.375 22.438 -8.344 1 94 205 GLY A C 1
ATOM 1667 O O . GLY A 1 205 ? 11.148 21.344 -7.836 1 94 205 GLY A O 1
ATOM 1668 N N . ALA A 1 206 ? 12.586 22.844 -8.602 1 95.31 206 ALA A N 1
ATOM 1669 C CA . ALA A 1 206 ? 13.766 21.984 -8.555 1 95.31 206 ALA A CA 1
ATOM 1670 C C . ALA A 1 206 ? 14.031 21.5 -7.137 1 95.31 206 ALA A C 1
ATOM 1672 O O . ALA A 1 206 ? 14.312 20.312 -6.922 1 95.31 206 ALA A O 1
ATOM 1673 N N . VAL A 1 207 ? 13.906 22.391 -6.176 1 96.5 207 VAL A N 1
ATOM 1674 C CA . VAL A 1 207 ? 14.281 22.062 -4.805 1 96.5 207 VAL A CA 1
ATOM 1675 C C . VAL A 1 207 ? 13.289 21.062 -4.219 1 96.5 207 VAL A C 1
ATOM 1677 O O . VAL A 1 207 ? 13.68 19.969 -3.777 1 96.5 207 VAL A O 1
ATOM 1680 N N . LEU A 1 208 ? 12.047 21.391 -4.246 1 96.12 208 LEU A N 1
ATOM 1681 C CA . LEU A 1 208 ? 11.023 20.562 -3.619 1 96.12 208 LEU A CA 1
ATOM 1682 C C . LEU A 1 208 ? 10.82 19.266 -4.402 1 96.12 208 LEU A C 1
ATOM 1684 O O . LEU A 1 208 ? 10.531 18.219 -3.818 1 96.12 208 LEU A O 1
ATOM 1688 N N . SER A 1 209 ? 11.016 19.281 -5.684 1 95.38 209 SER A N 1
ATOM 1689 C CA . SER A 1 209 ? 10.93 18.062 -6.473 1 95.38 209 SER A CA 1
ATOM 1690 C C . SER A 1 209 ? 12.055 17.078 -6.113 1 95.38 209 SER A C 1
ATOM 1692 O O . SER A 1 209 ? 11.844 15.867 -6.09 1 95.38 209 SER A O 1
ATOM 1694 N N . LYS A 1 210 ? 13.219 17.641 -5.922 1 96.94 210 LYS A N 1
ATOM 1695 C CA . LYS A 1 210 ? 14.344 16.797 -5.512 1 96.94 210 LYS A CA 1
ATOM 1696 C C . LYS A 1 210 ? 14.078 16.156 -4.152 1 96.94 210 LYS A C 1
ATOM 1698 O O . LYS A 1 210 ? 14.359 14.977 -3.955 1 96.94 210 LYS A O 1
ATOM 1703 N N . LYS A 1 211 ? 13.492 16.891 -3.223 1 96.56 211 LYS A N 1
ATOM 1704 C CA . LYS A 1 211 ? 13.125 16.344 -1.919 1 96.56 211 LYS A CA 1
ATOM 1705 C C . LYS A 1 211 ? 12.109 15.219 -2.061 1 96.56 211 LYS A C 1
ATOM 1707 O O . LYS A 1 211 ? 12.227 14.188 -1.396 1 96.56 211 LYS A O 1
ATOM 1712 N N . ARG A 1 212 ? 11.156 15.422 -2.922 1 97.12 212 ARG A N 1
ATOM 1713 C CA . ARG A 1 212 ? 10.141 14.406 -3.174 1 97.12 212 ARG A CA 1
ATOM 1714 C C . ARG A 1 212 ? 10.773 13.141 -3.752 1 97.12 212 ARG A C 1
ATOM 1716 O O . ARG A 1 212 ? 10.438 12.031 -3.342 1 97.12 212 ARG A O 1
ATOM 1723 N N . LYS A 1 213 ? 11.664 13.312 -4.645 1 96.94 213 LYS A N 1
ATOM 1724 C CA . LYS A 1 213 ? 12.336 12.172 -5.25 1 96.94 213 LYS A CA 1
ATOM 1725 C C . LYS A 1 213 ? 13.102 11.367 -4.207 1 96.94 213 LYS A C 1
ATOM 1727 O O . LYS A 1 213 ? 13.078 10.133 -4.219 1 96.94 213 LYS A O 1
ATOM 1732 N N . ASN A 1 214 ? 13.734 12.047 -3.289 1 97.06 214 ASN A N 1
ATOM 1733 C CA . ASN A 1 214 ? 14.516 11.398 -2.24 1 97.06 214 ASN A CA 1
ATOM 1734 C C . ASN A 1 214 ? 13.625 10.633 -1.267 1 97.06 214 ASN A C 1
ATOM 1736 O O . ASN A 1 214 ? 14.07 9.68 -0.627 1 97.06 214 ASN A O 1
ATOM 1740 N N . ARG A 1 215 ? 12.352 11.07 -1.204 1 97.56 215 ARG A N 1
ATOM 1741 C CA . ARG A 1 215 ? 11.406 10.461 -0.28 1 97.56 215 ARG A CA 1
ATOM 1742 C C . ARG A 1 215 ? 10.57 9.391 -0.982 1 97.56 215 ARG A C 1
ATOM 1744 O O . ARG A 1 215 ? 9.508 9 -0.486 1 97.56 215 ARG A O 1
ATOM 1751 N N . ASN A 1 216 ? 11.047 8.938 -2.133 1 97.94 216 ASN A N 1
ATOM 1752 C CA . ASN A 1 216 ? 10.406 7.867 -2.885 1 97.94 216 ASN A CA 1
ATOM 1753 C C . ASN A 1 216 ? 11.414 6.812 -3.328 1 97.94 216 ASN A C 1
ATOM 1755 O O . ASN A 1 216 ? 11.508 6.496 -4.516 1 97.94 216 ASN A O 1
ATOM 1759 N N . PRO A 1 217 ? 12.109 6.223 -2.338 1 97.06 217 PRO A N 1
ATOM 1760 C CA . PRO A 1 217 ? 13.18 5.289 -2.693 1 97.06 217 PRO A CA 1
ATOM 1761 C C . PRO A 1 217 ? 12.672 4.039 -3.396 1 97.06 217 PRO A C 1
ATOM 1763 O O . PRO A 1 217 ? 13.453 3.299 -4 1 97.06 217 PRO A O 1
ATOM 1766 N N . PHE A 1 218 ? 11.398 3.793 -3.4 1 97.31 218 PHE A N 1
ATOM 1767 C CA . PHE A 1 218 ? 10.852 2.57 -3.98 1 97.31 218 PHE A CA 1
ATOM 1768 C C . PHE A 1 218 ? 10.164 2.859 -5.309 1 97.31 218 PHE A C 1
ATOM 1770 O O . PHE A 1 218 ? 9.484 1.995 -5.863 1 97.31 218 PHE A O 1
ATOM 1777 N N . LYS A 1 219 ? 10.219 4.082 -5.785 1 96.94 219 LYS A N 1
ATOM 1778 C CA . LYS A 1 219 ? 9.734 4.48 -7.102 1 96.94 219 LYS A CA 1
ATOM 1779 C C . LYS A 1 219 ? 8.25 4.16 -7.254 1 96.94 219 LYS A C 1
ATOM 1781 O O . LYS A 1 219 ? 7.836 3.553 -8.242 1 96.94 219 LYS A O 1
ATOM 1786 N N . ARG A 1 220 ? 7.496 4.582 -6.262 1 98.25 220 ARG A N 1
ATOM 1787 C CA . ARG A 1 220 ? 6.051 4.383 -6.266 1 98.25 220 ARG A CA 1
ATOM 1788 C C . ARG A 1 220 ? 5.348 5.473 -7.07 1 98.25 220 ARG A C 1
ATOM 1790 O O . ARG A 1 220 ? 5.746 6.637 -7.027 1 98.25 220 ARG A O 1
ATOM 1797 N N . TYR A 1 221 ? 4.34 5.09 -7.781 1 97.44 221 TYR A N 1
ATOM 1798 C CA . TYR A 1 221 ? 3.467 5.996 -8.523 1 97.44 221 TYR A CA 1
ATOM 1799 C C . TYR A 1 221 ? 2.027 5.891 -8.031 1 97.44 221 TYR A C 1
ATOM 1801 O O . TYR A 1 221 ? 1.515 4.789 -7.824 1 97.44 221 TYR A O 1
ATOM 1809 N N . HIS A 1 222 ? 1.384 7.023 -7.773 1 97.56 222 HIS A N 1
ATOM 1810 C CA . HIS A 1 222 ? 0 7.035 -7.312 1 97.56 222 HIS A CA 1
ATOM 1811 C C . HIS A 1 222 ? -0.968 6.816 -8.469 1 97.56 222 HIS A C 1
ATOM 1813 O O . HIS A 1 222 ? -0.617 7.039 -9.633 1 97.56 222 HIS A O 1
ATOM 1819 N N . GLY A 1 223 ? -2.174 6.379 -8.156 1 96.94 223 GLY A N 1
ATOM 1820 C CA . GLY A 1 223 ? -3.195 6.121 -9.156 1 96.94 223 GLY A CA 1
ATOM 1821 C C . GLY A 1 223 ? -4.211 7.242 -9.273 1 96.94 223 GLY A C 1
ATOM 1822 O O . GLY A 1 223 ? -5.215 7.109 -9.977 1 96.94 223 GLY A O 1
ATOM 1823 N N . TYR A 1 224 ? -3.975 8.375 -8.695 1 96.69 224 TYR A N 1
ATOM 1824 C CA . TYR A 1 224 ? -4.98 9.43 -8.609 1 96.69 224 TYR A CA 1
ATOM 1825 C C . TYR A 1 224 ? -5.219 10.07 -9.977 1 96.69 224 TYR A C 1
ATOM 1827 O O . TYR A 1 224 ? -6.281 10.641 -10.219 1 96.69 224 TYR A O 1
ATOM 1835 N N . LEU A 1 225 ? -4.262 10 -10.875 1 93 225 LEU A N 1
ATOM 1836 C CA . LEU A 1 225 ? -4.457 10.492 -12.234 1 93 225 LEU A CA 1
ATOM 1837 C C . LEU A 1 225 ? -5.598 9.75 -12.93 1 93 225 LEU A C 1
ATOM 1839 O O . LEU A 1 225 ? -6.301 10.328 -13.758 1 93 225 LEU A O 1
ATOM 1843 N N . GLN A 1 226 ? -5.77 8.516 -12.578 1 92.06 226 GLN A N 1
ATOM 1844 C CA . GLN A 1 226 ? -6.82 7.691 -13.156 1 92.06 226 GLN A CA 1
ATOM 1845 C C . GLN A 1 226 ? -8.164 7.961 -12.492 1 92.06 226 GLN A C 1
ATOM 1847 O O . GLN A 1 226 ? -9.203 7.957 -13.148 1 92.06 226 GLN A O 1
ATOM 1852 N N . SER A 1 227 ? -8.125 8.203 -11.211 1 94.19 227 SER A N 1
ATOM 1853 C CA . SER A 1 227 ? -9.375 8.203 -10.453 1 94.19 227 SER A CA 1
ATOM 1854 C C . SER A 1 227 ? -9.914 9.617 -10.289 1 94.19 227 SER A C 1
ATOM 1856 O O . SER A 1 227 ? -11.07 9.805 -9.898 1 94.19 227 SER A O 1
ATOM 1858 N N . ASN A 1 228 ? -9.102 10.633 -10.555 1 93.12 228 ASN A N 1
ATOM 1859 C CA . ASN A 1 228 ? -9.516 12 -10.281 1 93.12 228 ASN A CA 1
ATOM 1860 C C . ASN A 1 228 ? -9.164 12.938 -11.438 1 93.12 228 ASN A C 1
ATOM 1862 O O . ASN A 1 228 ? -8.125 13.602 -11.414 1 93.12 228 ASN A O 1
ATOM 1866 N N . GLU A 1 229 ? -10.078 13.141 -12.258 1 89.19 229 GLU A N 1
ATOM 1867 C CA . GLU A 1 229 ? -9.859 13.961 -13.438 1 89.19 229 GLU A CA 1
ATOM 1868 C C . GLU A 1 229 ? -9.789 15.445 -13.078 1 89.19 229 GLU A C 1
ATOM 1870 O O . GLU A 1 229 ? -9 16.188 -13.648 1 89.19 229 GLU A O 1
ATOM 1875 N N . VAL A 1 230 ? -10.586 15.859 -12.133 1 90.56 230 VAL A N 1
ATOM 1876 C CA . VAL A 1 230 ? -10.734 17.266 -11.781 1 90.56 230 VAL A CA 1
ATOM 1877 C C . VAL A 1 230 ? -9.422 17.781 -11.195 1 90.56 230 VAL A C 1
ATOM 1879 O O . VAL A 1 230 ? -9.031 18.922 -11.453 1 90.56 230 VAL A O 1
ATOM 1882 N N . LEU A 1 231 ? -8.695 16.953 -10.5 1 93.12 231 LEU A N 1
ATOM 1883 C CA . LEU A 1 231 ? -7.484 17.375 -9.812 1 93.12 231 LEU A CA 1
ATOM 1884 C C . LEU A 1 231 ? -6.25 17.109 -10.664 1 93.12 231 LEU A C 1
ATOM 1886 O O . LEU A 1 231 ? -5.121 17.328 -10.219 1 93.12 231 LEU A O 1
ATOM 1890 N N . LYS A 1 232 ? -6.383 16.688 -11.867 1 91.69 232 LYS A N 1
ATOM 1891 C CA . LYS A 1 232 ? -5.305 16.25 -12.75 1 91.69 232 LYS A CA 1
ATOM 1892 C C . LYS A 1 232 ? -4.234 17.328 -12.883 1 91.69 232 LYS A C 1
ATOM 1894 O O . LYS A 1 232 ? -3.037 17.031 -12.82 1 91.69 232 LYS A O 1
ATOM 1899 N N . PRO A 1 233 ? -4.582 18.562 -13.023 1 91.31 233 PRO A N 1
ATOM 1900 C CA . PRO A 1 233 ? -3.539 19.578 -13.188 1 91.31 233 PRO A CA 1
ATOM 1901 C C . PRO A 1 233 ? -2.613 19.672 -11.977 1 91.31 233 PRO A C 1
ATOM 1903 O O . PRO A 1 233 ? -1.438 20.016 -12.117 1 91.31 233 PRO A O 1
ATOM 1906 N N . PHE A 1 234 ? -3.123 19.328 -10.82 1 92.75 234 PHE A N 1
ATOM 1907 C CA . PHE A 1 234 ? -2.305 19.406 -9.617 1 92.75 234 PHE A CA 1
ATOM 1908 C C . PHE A 1 234 ? -1.304 18.266 -9.562 1 92.75 234 PHE A C 1
ATOM 1910 O O . PHE A 1 234 ? -0.305 18.344 -8.844 1 92.75 234 PHE A O 1
ATOM 1917 N N . PHE A 1 235 ? -1.644 17.172 -10.383 1 90.88 235 PHE A N 1
ATOM 1918 C CA . PHE A 1 235 ? -0.763 16.016 -10.391 1 90.88 235 PHE A CA 1
ATOM 1919 C C . PHE A 1 235 ? 0.329 16.156 -11.445 1 90.88 235 PHE A C 1
ATOM 1921 O O . PHE A 1 235 ? 1.392 15.547 -11.336 1 90.88 235 PHE A O 1
ATOM 1928 N N . THR A 1 236 ? 0.045 16.906 -12.703 1 82.06 236 THR A N 1
ATOM 1929 C CA . THR A 1 236 ? 0.863 16.906 -13.906 1 82.06 236 THR A CA 1
ATOM 1930 C C . THR A 1 236 ? 1.674 18.188 -14.016 1 82.06 236 THR A C 1
ATOM 1932 O O . THR A 1 236 ? 2.102 18.578 -15.102 1 82.06 236 THR A O 1
ATOM 1935 N N . GLU A 1 237 ? 2.078 18.859 -12.977 1 69.38 237 GLU A N 1
ATOM 1936 C CA . GLU A 1 237 ? 2.928 20.047 -12.914 1 69.38 237 GLU A CA 1
ATOM 1937 C C . GLU A 1 237 ? 2.312 21.203 -13.688 1 69.38 237 GLU A C 1
ATOM 1939 O O . GLU A 1 237 ? 3.029 22 -14.297 1 69.38 237 GLU A O 1
ATOM 1944 N N . SER A 1 238 ? 1.088 21.188 -13.828 1 77.88 238 SER A N 1
ATOM 1945 C CA . SER A 1 238 ? 0.424 22.359 -14.391 1 77.88 238 SER A CA 1
ATOM 1946 C C . SER A 1 238 ? -0.647 22.891 -13.453 1 77.88 238 SER A C 1
ATOM 1948 O O . SER A 1 238 ? -1.78 23.141 -13.867 1 77.88 238 SER A O 1
ATOM 1950 N N . PRO A 1 239 ? -0.234 23.062 -12.273 1 80.25 239 PRO A N 1
ATOM 1951 C CA . PRO A 1 239 ? -1.297 23.391 -11.328 1 80.25 239 PRO A CA 1
ATOM 1952 C C . PRO A 1 239 ? -1.861 24.797 -11.547 1 80.25 239 PRO A C 1
ATOM 1954 O O . PRO A 1 239 ? -3.012 25.062 -11.188 1 80.25 239 PRO A O 1
ATOM 1957 N N . THR A 1 240 ? -1.145 25.672 -12.078 1 75.31 240 THR A N 1
ATOM 1958 C CA . THR A 1 240 ? -1.576 27.062 -12.297 1 75.31 240 THR A CA 1
ATOM 1959 C C . THR A 1 240 ? -2.717 27.109 -13.305 1 75.31 240 THR A C 1
ATOM 1961 O O . THR A 1 240 ? -3.402 28.125 -13.414 1 75.31 240 THR A O 1
ATOM 1964 N N . LYS A 1 241 ? -2.92 26 -13.891 1 70.31 241 LYS A N 1
ATOM 1965 C CA . LYS A 1 241 ? -3.977 25.938 -14.891 1 70.31 241 LYS A CA 1
ATOM 1966 C C . LYS A 1 241 ? -5.328 25.656 -14.25 1 70.31 241 LYS A C 1
ATOM 1968 O O . LYS A 1 241 ? -6.367 25.734 -14.914 1 70.31 241 LYS A O 1
ATOM 1973 N N . VAL A 1 242 ? -5.141 25.328 -12.977 1 70.5 242 VAL A N 1
ATOM 1974 C CA . VAL A 1 242 ? -6.398 24.984 -12.328 1 70.5 242 VAL A CA 1
ATOM 1975 C C . VAL A 1 242 ? -7.16 26.266 -11.961 1 70.5 242 VAL A C 1
ATOM 1977 O O . VAL A 1 242 ? -6.676 27.078 -11.164 1 70.5 242 VAL A O 1
ATOM 1980 N N . LEU A 1 243 ? -8.188 26.469 -12.703 1 66.06 243 LEU A N 1
ATOM 1981 C CA . LEU A 1 243 ? -8.977 27.672 -12.477 1 66.06 243 LEU A CA 1
ATOM 1982 C C . LEU A 1 243 ? -10.102 27.406 -11.477 1 66.06 243 LEU A C 1
ATOM 1984 O O . LEU A 1 243 ? -10.453 28.281 -10.68 1 66.06 243 LEU A O 1
ATOM 1988 N N . LYS A 1 244 ? -10.648 26.234 -11.594 1 83.06 244 LYS A N 1
ATOM 1989 C CA . LYS A 1 244 ? -11.789 25.922 -10.734 1 83.06 244 LYS A CA 1
ATOM 1990 C C . LYS A 1 244 ? -11.602 24.578 -10.031 1 83.06 244 LYS A C 1
ATOM 1992 O O . LYS A 1 244 ? -11.164 23.609 -10.648 1 83.06 244 LYS A O 1
ATOM 1997 N N . THR A 1 245 ? -11.758 24.672 -8.68 1 89.5 245 THR A N 1
ATOM 1998 C CA . THR A 1 245 ? -11.727 23.453 -7.883 1 89.5 245 THR A CA 1
ATOM 1999 C C . THR A 1 245 ? -13.133 23.016 -7.5 1 89.5 245 THR A C 1
ATOM 2001 O O . THR A 1 245 ? -14.078 23.812 -7.566 1 89.5 245 THR A O 1
ATOM 2004 N N . PRO A 1 246 ? -13.344 21.844 -7.23 1 91.06 246 PRO A N 1
ATOM 2005 C CA . PRO A 1 246 ? -14.688 21.312 -7.02 1 91.06 246 PRO A CA 1
ATOM 2006 C C . PRO A 1 246 ? -15.266 21.672 -5.652 1 91.06 246 PRO A C 1
ATOM 2008 O O . PRO A 1 246 ? -16.422 21.359 -5.359 1 91.06 246 PRO A O 1
ATOM 2011 N N . TRP A 1 247 ? -14.492 22.344 -4.852 1 91.19 247 TRP A N 1
ATOM 2012 C CA . TRP A 1 247 ? -14.969 22.719 -3.525 1 91.19 247 TRP A CA 1
ATOM 2013 C C . TRP A 1 247 ? -15.125 24.234 -3.422 1 91.19 247 TRP A C 1
ATOM 2015 O O . TRP A 1 247 ? -14.531 24.984 -4.203 1 91.19 247 TRP A O 1
ATOM 2025 N N . MET B 1 1 ? 24.594 1.993 -7.629 1 37.12 1 MET B N 1
ATOM 2026 C CA . MET B 1 1 ? 24.641 0.91 -8.602 1 37.12 1 MET B CA 1
ATOM 2027 C C . MET B 1 1 ? 23.469 1.007 -9.578 1 37.12 1 MET B C 1
ATOM 2029 O O . MET B 1 1 ? 22.359 1.383 -9.188 1 37.12 1 MET B O 1
ATOM 2033 N N . THR B 1 2 ? 23.594 1.171 -10.781 1 46.53 2 THR B N 1
ATOM 2034 C CA . THR B 1 2 ? 22.625 1.29 -11.867 1 46.53 2 THR B CA 1
ATOM 2035 C C . THR B 1 2 ? 21.578 0.174 -11.789 1 46.53 2 THR B C 1
ATOM 2037 O O . THR B 1 2 ? 21.938 -0.999 -11.641 1 46.53 2 THR B O 1
ATOM 2040 N N . ASN B 1 3 ? 20.297 0.439 -11.195 1 59.56 3 ASN B N 1
ATOM 2041 C CA . ASN B 1 3 ? 19.141 -0.444 -11.062 1 59.56 3 ASN B CA 1
ATOM 2042 C C . ASN B 1 3 ? 19 -1.35 -12.281 1 59.56 3 ASN B C 1
ATOM 2044 O O . ASN B 1 3 ? 18 -2.072 -12.406 1 59.56 3 ASN 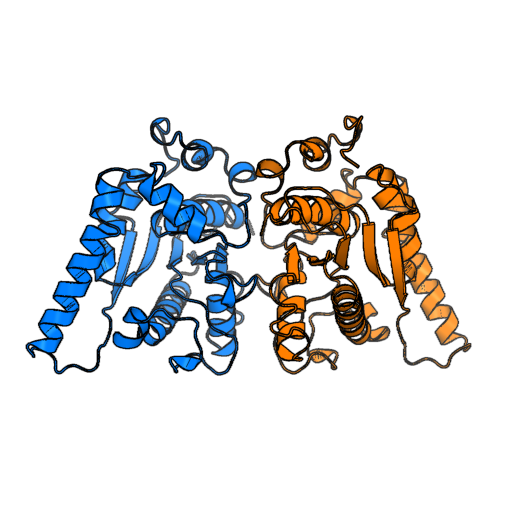B O 1
ATOM 2048 N N . SER B 1 4 ? 20.016 -1.312 -13.086 1 69.06 4 SER B N 1
ATOM 2049 C CA . SER B 1 4 ? 19.969 -2.041 -14.344 1 69.06 4 SER B CA 1
ATOM 2050 C C . SER B 1 4 ? 20.5 -3.465 -14.18 1 69.06 4 SER B C 1
ATOM 2052 O O . SER B 1 4 ? 20.422 -4.273 -15.109 1 69.06 4 SER B O 1
ATOM 2054 N N . GLN B 1 5 ? 20.766 -3.918 -12.93 1 91.62 5 GLN B N 1
ATOM 2055 C CA . GLN B 1 5 ? 21.391 -5.23 -12.797 1 91.62 5 GLN B CA 1
ATOM 2056 C C . GLN B 1 5 ? 20.328 -6.324 -12.609 1 91.62 5 GLN B C 1
ATOM 2058 O O . GLN B 1 5 ? 20.625 -7.508 -12.773 1 91.62 5 GLN B O 1
ATOM 2063 N N . TYR B 1 6 ? 19.188 -5.949 -12.375 1 97.19 6 TYR B N 1
ATOM 2064 C CA . TYR B 1 6 ? 18.156 -6.938 -12.078 1 97.19 6 TYR B CA 1
ATOM 2065 C C . TYR B 1 6 ? 17.484 -7.414 -13.359 1 97.19 6 TYR B C 1
ATOM 2067 O O . TYR B 1 6 ? 17 -6.602 -14.156 1 97.19 6 TYR B O 1
ATOM 2075 N N . THR B 1 7 ? 17.438 -8.742 -13.555 1 98.31 7 THR B N 1
ATOM 2076 C CA . THR B 1 7 ? 16.891 -9.312 -14.781 1 98.31 7 THR B CA 1
ATOM 2077 C C . THR B 1 7 ? 15.875 -10.406 -14.469 1 98.31 7 THR B C 1
ATOM 2079 O O . THR B 1 7 ? 15.227 -10.938 -15.375 1 98.31 7 THR B O 1
ATOM 2082 N N . HIS B 1 8 ? 15.734 -10.789 -13.25 1 98.81 8 HIS B N 1
ATOM 2083 C CA . HIS B 1 8 ? 14.906 -11.914 -12.82 1 98.81 8 HIS B CA 1
ATOM 2084 C C . HIS B 1 8 ? 13.812 -11.453 -11.859 1 98.81 8 HIS B C 1
ATOM 2086 O O . HIS B 1 8 ? 14.102 -10.914 -10.789 1 98.81 8 HIS B O 1
ATOM 2092 N N . LEU B 1 9 ? 12.555 -11.625 -12.281 1 98.94 9 LEU B N 1
ATOM 2093 C CA . LEU B 1 9 ? 11.398 -11.273 -11.469 1 98.94 9 LEU B CA 1
ATOM 2094 C C . LEU B 1 9 ? 10.82 -12.516 -10.781 1 98.94 9 LEU B C 1
ATOM 2096 O O . LEU B 1 9 ? 10.508 -13.508 -11.445 1 98.94 9 LEU B O 1
ATOM 2100 N N . ILE B 1 10 ? 10.711 -12.477 -9.492 1 98.94 10 ILE B N 1
ATOM 2101 C CA . ILE B 1 10 ? 10.008 -13.492 -8.719 1 98.94 10 ILE B CA 1
ATOM 2102 C C . ILE B 1 10 ? 8.68 -12.938 -8.219 1 98.94 10 ILE B C 1
ATOM 2104 O O . ILE B 1 10 ? 8.648 -11.93 -7.508 1 98.94 10 ILE B O 1
ATOM 2108 N N . ILE B 1 11 ? 7.586 -13.531 -8.617 1 98.94 11 ILE B N 1
ATOM 2109 C CA . ILE B 1 11 ? 6.258 -13.109 -8.188 1 98.94 11 ILE B CA 1
ATOM 2110 C C . ILE B 1 11 ? 5.68 -14.133 -7.211 1 98.94 11 ILE B C 1
ATOM 2112 O O . ILE B 1 11 ? 5.527 -15.312 -7.559 1 98.94 11 ILE B O 1
ATOM 2116 N N . VAL B 1 12 ? 5.414 -13.703 -6.027 1 98.94 12 VAL B N 1
ATOM 2117 C CA . VAL B 1 12 ? 4.652 -14.516 -5.082 1 98.94 12 VAL B CA 1
ATOM 2118 C C . VAL B 1 12 ? 3.209 -14.016 -5.02 1 98.94 12 VAL B C 1
ATOM 2120 O O . VAL B 1 12 ? 2.92 -13.016 -4.363 1 98.94 12 VAL B O 1
ATOM 2123 N N . PRO B 1 13 ? 2.328 -14.727 -5.691 1 98.88 13 PRO B N 1
ATOM 2124 C CA . PRO B 1 13 ? 0.938 -14.266 -5.715 1 98.88 13 PRO B CA 1
ATOM 2125 C C . PRO B 1 13 ? 0.239 -14.43 -4.367 1 98.88 13 PRO B C 1
ATOM 2127 O O . PRO B 1 13 ? 0.347 -15.492 -3.738 1 98.88 13 PRO B O 1
ATOM 2130 N N . GLY B 1 14 ? -0.465 -13.398 -3.975 1 98.12 14 GLY B N 1
ATOM 2131 C CA . GLY B 1 14 ? -1.229 -13.461 -2.738 1 98.12 14 GLY B CA 1
ATOM 2132 C C . GLY B 1 14 ? -2.555 -14.18 -2.893 1 98.12 14 GLY B C 1
ATOM 2133 O O . GLY B 1 14 ? -3.195 -14.094 -3.941 1 98.12 14 GLY B O 1
ATOM 2134 N N . HIS B 1 15 ? -3.008 -14.828 -1.84 1 97.44 15 HIS B N 1
ATOM 2135 C CA . HIS B 1 15 ? -4.254 -15.586 -1.831 1 97.44 15 HIS B CA 1
ATOM 2136 C C . HIS B 1 15 ? -5.023 -15.359 -0.533 1 97.44 15 HIS B C 1
ATOM 2138 O O . HIS B 1 15 ? -6.117 -15.898 -0.355 1 97.44 15 HIS B O 1
ATOM 2144 N N . GLY B 1 16 ? -4.488 -14.695 0.331 1 97.38 16 GLY B N 1
ATOM 2145 C CA . GLY B 1 16 ? -5.035 -14.406 1.646 1 97.38 16 GLY B CA 1
ATOM 2146 C C . GLY B 1 16 ? -4.328 -13.258 2.346 1 97.38 16 GLY B C 1
ATOM 2147 O O . GLY B 1 16 ? -3.334 -12.734 1.838 1 97.38 16 GLY B O 1
ATOM 2148 N N . ILE B 1 17 ? -4.875 -12.867 3.498 1 98.31 17 ILE B N 1
ATOM 2149 C CA . ILE B 1 17 ? -4.301 -11.766 4.254 1 98.31 17 ILE B CA 1
ATOM 2150 C C . ILE B 1 17 ? -4.012 -12.211 5.688 1 98.31 17 ILE B C 1
ATOM 2152 O O . ILE B 1 17 ? -4.918 -12.656 6.395 1 98.31 17 ILE B O 1
ATOM 2156 N N . TRP B 1 18 ? -2.746 -12.172 6.039 1 98.31 18 TRP B N 1
ATOM 2157 C CA . TRP B 1 18 ? -2.324 -12.422 7.414 1 98.31 18 TRP B CA 1
ATOM 2158 C C . TRP B 1 18 ? -2.812 -11.312 8.344 1 98.31 18 TRP B C 1
ATOM 2160 O O . TRP B 1 18 ? -2.74 -10.133 8 1 98.31 18 TRP B O 1
ATOM 2170 N N . LYS B 1 19 ? -3.314 -11.672 9.5 1 95.5 19 LYS B N 1
ATOM 2171 C CA . LYS B 1 19 ? -3.957 -10.719 10.398 1 95.5 19 LYS B CA 1
ATOM 2172 C C . LYS B 1 19 ? -2.92 -9.922 11.195 1 95.5 19 LYS B C 1
ATOM 2174 O O . LYS B 1 19 ? -3.256 -8.938 11.852 1 95.5 19 LYS B O 1
ATOM 2179 N N . GLY B 1 20 ? -1.705 -10.312 11.062 1 91.25 20 GLY B N 1
ATOM 2180 C CA . GLY B 1 20 ? -0.681 -9.609 11.82 1 91.25 20 GLY B CA 1
ATOM 2181 C C . GLY B 1 20 ? -0.522 -10.133 13.234 1 91.25 20 GLY B C 1
ATOM 2182 O O . GLY B 1 20 ? 0.319 -9.641 13.992 1 91.25 20 GLY B O 1
ATOM 2183 N N . SER B 1 21 ? -1.413 -11.094 13.508 1 84.31 21 SER B N 1
ATOM 2184 C CA . SER B 1 21 ? -1.346 -11.703 14.828 1 84.31 21 SER B CA 1
ATOM 2185 C C . SER B 1 21 ? -0.6 -13.031 14.789 1 84.31 21 SER B C 1
ATOM 2187 O O . SER B 1 21 ? -0.724 -13.797 13.828 1 84.31 21 SER B O 1
ATOM 2189 N N . ASN B 1 22 ? 0.264 -13.273 15.68 1 91 22 ASN B N 1
ATOM 2190 C CA . ASN B 1 22 ? 1.002 -14.523 15.805 1 91 22 ASN B CA 1
ATOM 2191 C C . ASN B 1 22 ? 1.906 -14.766 14.594 1 91 22 ASN B C 1
ATOM 2193 O O . ASN B 1 22 ? 2.367 -13.812 13.961 1 91 22 ASN B O 1
ATOM 2197 N N . ASP B 1 23 ? 2.215 -16.125 14.281 1 95.06 23 ASP B N 1
ATOM 2198 C CA . ASP B 1 23 ? 3.262 -16.375 13.289 1 95.06 23 ASP B CA 1
ATOM 2199 C C . ASP B 1 23 ? 2.672 -16.906 11.992 1 95.06 23 ASP B C 1
ATOM 2201 O O . ASP B 1 23 ? 3.41 -17.312 11.086 1 95.06 23 ASP B O 1
ATOM 2205 N N . GLY B 1 24 ? 1.387 -17.016 11.828 1 97.19 24 GLY B N 1
ATOM 2206 C CA . GLY B 1 24 ? 0.743 -17.344 10.562 1 97.19 24 GLY B CA 1
ATOM 2207 C C . GLY B 1 24 ? 0.529 -18.828 10.359 1 97.19 24 GLY B C 1
ATOM 2208 O O . GLY B 1 24 ? -0.048 -19.25 9.359 1 97.19 24 GLY B O 1
ATOM 2209 N N . TYR B 1 25 ? 0.872 -19.734 11.312 1 97.75 25 TYR B N 1
ATOM 2210 C CA . TYR B 1 25 ? 0.82 -21.188 11.094 1 97.75 25 TYR B CA 1
ATOM 2211 C C . TYR B 1 25 ? -0.541 -21.75 11.484 1 97.75 25 TYR B C 1
ATOM 2213 O O . TYR B 1 25 ? -0.81 -22.938 11.289 1 97.75 25 TYR B O 1
ATOM 2221 N N . LYS B 1 26 ? -1.414 -20.906 12.008 1 97.31 26 LYS B N 1
ATOM 2222 C CA . LYS B 1 26 ? -2.771 -21.328 12.336 1 97.31 26 LYS B CA 1
ATOM 2223 C C . LYS B 1 26 ? -3.793 -20.672 11.406 1 97.31 26 LYS B C 1
ATOM 2225 O O . LYS B 1 26 ? -3.613 -19.531 10.984 1 97.31 26 LYS B O 1
ATOM 2230 N N . THR B 1 27 ? -4.859 -21.391 11.195 1 96.31 27 THR B N 1
ATOM 2231 C CA . THR B 1 27 ? -5.922 -20.891 10.328 1 96.31 27 THR B CA 1
ATOM 2232 C C . THR B 1 27 ? -6.496 -19.594 10.867 1 96.31 27 THR B C 1
ATOM 2234 O O . THR B 1 27 ? -6.848 -18.688 10.102 1 96.31 27 THR B O 1
ATOM 2237 N N . GLU B 1 28 ? -6.559 -19.453 12.172 1 95.88 28 GLU B N 1
ATOM 2238 C CA . GLU B 1 28 ? -7.18 -18.297 12.812 1 95.88 28 GLU B CA 1
ATOM 2239 C C . GLU B 1 28 ? -6.324 -17.047 12.641 1 95.88 28 GLU B C 1
ATOM 2241 O O . GLU B 1 28 ? -6.781 -15.93 12.906 1 95.88 28 GLU B O 1
ATOM 2246 N N . ASP B 1 29 ? -5.082 -17.234 12.195 1 97.25 29 ASP B N 1
ATOM 2247 C CA . ASP B 1 29 ? -4.172 -16.109 12 1 97.25 29 ASP B CA 1
ATOM 2248 C C . ASP B 1 29 ? -4.441 -15.398 10.68 1 97.25 29 ASP B C 1
ATOM 2250 O O . ASP B 1 29 ? -3.807 -14.391 10.367 1 97.25 29 ASP B O 1
ATOM 2254 N N . TRP B 1 30 ? -5.406 -15.906 9.914 1 97.94 30 TRP B N 1
ATOM 2255 C CA . TRP B 1 30 ? -5.609 -15.414 8.555 1 97.94 30 TRP B CA 1
ATOM 2256 C C . TRP B 1 30 ? -7.082 -15.102 8.305 1 97.94 30 TRP B C 1
ATOM 2258 O O . TRP B 1 30 ? -7.961 -15.625 8.992 1 97.94 30 TRP B O 1
ATOM 2268 N N . TRP B 1 31 ? -7.336 -14.156 7.406 1 96.56 31 TRP B N 1
ATOM 2269 C CA . TRP B 1 31 ? -8.633 -14.062 6.75 1 96.56 31 TRP B CA 1
ATOM 2270 C C . TRP B 1 31 ? -8.734 -15.047 5.594 1 96.56 31 TRP B C 1
ATOM 2272 O O . TRP B 1 31 ? -8.164 -14.828 4.527 1 96.56 31 TRP B O 1
ATOM 2282 N N . LEU B 1 32 ? -9.469 -16.172 5.809 1 96.12 32 LEU B N 1
ATOM 2283 C CA . LEU B 1 32 ? -9.516 -17.25 4.832 1 96.12 32 LEU B CA 1
ATOM 2284 C C . LEU B 1 32 ? -10.953 -17.562 4.434 1 96.12 32 LEU B C 1
ATOM 2286 O O . LEU B 1 32 ? -11.875 -17.391 5.234 1 96.12 32 LEU B O 1
ATOM 2290 N N . GLU B 1 33 ? -11.086 -18 3.199 1 92.81 33 GLU B N 1
ATOM 2291 C CA . GLU B 1 33 ? -12.336 -18.609 2.768 1 92.81 33 GLU B CA 1
ATOM 2292 C C . GLU B 1 33 ? -12.453 -20.047 3.283 1 92.81 33 GLU B C 1
ATOM 2294 O O . GLU B 1 33 ? -11.453 -20.672 3.633 1 92.81 33 GLU B O 1
ATOM 2299 N N . SER B 1 34 ? -13.648 -20.594 3.236 1 92.5 34 SER B N 1
ATOM 2300 C CA . SER B 1 34 ? -13.898 -21.906 3.795 1 92.5 34 SER B CA 1
ATOM 2301 C C . SER B 1 34 ? -13.062 -22.969 3.098 1 92.5 34 SER B C 1
ATOM 2303 O O . SER B 1 34 ? -12.523 -23.875 3.75 1 92.5 34 SER B O 1
ATOM 2305 N N . PHE B 1 35 ? -13 -22.906 1.813 1 91.12 35 PHE B N 1
ATOM 2306 C CA . PHE B 1 35 ? -12.258 -23.938 1.084 1 91.12 35 PHE B CA 1
ATOM 2307 C C . PHE B 1 35 ? -10.766 -23.828 1.373 1 91.12 35 PHE B C 1
ATOM 2309 O O . PHE B 1 35 ? -10.047 -24.828 1.32 1 91.12 35 PHE B O 1
ATOM 2316 N N . GLN B 1 36 ? -10.273 -22.672 1.722 1 94.81 36 GLN B N 1
ATOM 2317 C CA . GLN B 1 36 ? -8.867 -22.484 2.07 1 94.81 36 GLN B CA 1
ATOM 2318 C C . GLN B 1 36 ? -8.547 -23.125 3.42 1 94.81 36 GLN B C 1
ATOM 2320 O O . GLN B 1 36 ? -7.43 -23.594 3.641 1 94.81 36 GLN B O 1
ATOM 2325 N N . VAL B 1 37 ? -9.547 -23.078 4.258 1 96.12 37 VAL B N 1
ATOM 2326 C CA . VAL B 1 37 ? -9.398 -23.703 5.57 1 96.12 37 VAL B CA 1
ATOM 2327 C C . VAL B 1 37 ? -9.258 -25.219 5.41 1 96.12 37 VAL B C 1
ATOM 2329 O O . VAL B 1 37 ? -8.359 -25.828 5.988 1 96.12 37 VAL B O 1
ATOM 2332 N N . GLU B 1 38 ? -10.102 -25.75 4.543 1 95.31 38 GLU B N 1
ATOM 2333 C CA . GLU B 1 38 ? -10.117 -27.188 4.328 1 95.31 38 GLU B CA 1
ATOM 2334 C C . GLU B 1 38 ? -8.773 -27.688 3.799 1 95.31 38 GLU B C 1
ATOM 2336 O O .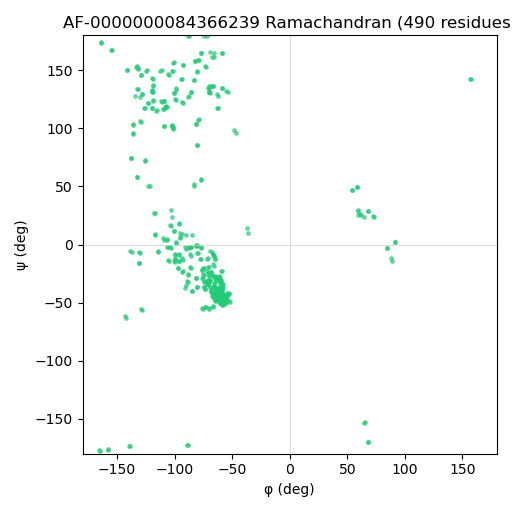 GLU B 1 38 ? -8.281 -28.734 4.215 1 95.31 38 GLU B O 1
ATOM 2341 N N . GLY B 1 39 ? -8.172 -26.938 2.934 1 96.44 39 GLY B N 1
ATOM 2342 C CA . GLY B 1 39 ? -6.93 -27.344 2.299 1 96.44 39 GLY B CA 1
ATOM 2343 C C . GLY B 1 39 ? -5.699 -26.953 3.092 1 96.44 39 GLY B C 1
ATOM 2344 O O . GLY B 1 39 ? -4.574 -27.266 2.695 1 96.44 39 GLY B O 1
ATOM 2345 N N . HIS B 1 40 ? -5.891 -26.25 4.215 1 97.62 40 HIS B N 1
ATOM 2346 C CA . HIS B 1 40 ? -4.793 -25.656 4.965 1 97.62 40 HIS B CA 1
ATOM 2347 C C . HIS B 1 40 ? -3.93 -24.766 4.074 1 97.62 40 HIS B C 1
ATOM 2349 O O . HIS B 1 40 ? -2.703 -24.875 4.078 1 97.62 40 HIS B O 1
ATOM 2355 N N . ASP B 1 41 ? -4.574 -23.938 3.314 1 98.06 41 ASP B N 1
ATOM 2356 C CA . ASP B 1 41 ? -3.902 -23.141 2.287 1 98.06 41 ASP B CA 1
ATOM 2357 C C . ASP B 1 41 ? -2.898 -22.172 2.91 1 98.06 41 ASP B C 1
ATOM 2359 O O . ASP B 1 41 ? -1.905 -21.812 2.277 1 98.06 41 ASP B O 1
ATOM 2363 N N . HIS B 1 42 ? -3.154 -21.719 4.199 1 98.06 42 HIS B N 1
ATOM 2364 C CA . HIS B 1 42 ? -2.266 -20.766 4.855 1 98.06 42 HIS B CA 1
ATOM 2365 C C . HIS B 1 42 ? -0.853 -21.328 4.98 1 98.06 42 HIS B C 1
ATOM 2367 O O . HIS B 1 42 ? 0.125 -20.578 4.91 1 98.06 42 HIS B O 1
ATOM 2373 N N . LEU B 1 43 ? -0.747 -22.625 5.105 1 98.19 43 LEU B N 1
ATOM 2374 C CA . LEU B 1 43 ? 0.574 -23.234 5.18 1 98.19 43 LEU B CA 1
ATOM 2375 C C . LEU B 1 43 ? 1.294 -23.141 3.84 1 98.19 43 LEU B C 1
ATOM 2377 O O . LEU B 1 43 ? 2.512 -22.953 3.797 1 98.19 43 LEU B O 1
ATOM 2381 N N . LEU B 1 44 ? 0.579 -23.266 2.764 1 98.31 44 LEU B N 1
ATOM 2382 C CA . LEU B 1 44 ? 1.163 -23.125 1.435 1 98.31 44 LEU B CA 1
ATOM 2383 C C . LEU B 1 44 ? 1.5 -21.656 1.146 1 98.31 44 LEU B C 1
ATOM 2385 O O . LEU B 1 44 ? 2.471 -21.375 0.441 1 98.31 44 LEU B O 1
ATOM 2389 N N . PHE B 1 45 ? 0.606 -20.734 1.729 1 98.69 45 PHE B N 1
ATOM 2390 C CA . PHE B 1 45 ? 0.984 -19.328 1.61 1 98.69 45 PHE B CA 1
ATOM 2391 C C . PHE B 1 45 ? 2.385 -19.109 2.164 1 98.69 45 PHE B C 1
ATOM 2393 O O . PHE B 1 45 ? 3.227 -18.484 1.501 1 98.69 45 PHE B O 1
ATOM 2400 N N . ILE B 1 46 ? 2.611 -19.641 3.326 1 98.62 46 ILE B N 1
ATOM 2401 C CA . ILE B 1 46 ? 3.906 -19.5 3.982 1 98.62 46 ILE B CA 1
ATOM 2402 C C . ILE B 1 46 ? 4.984 -20.188 3.154 1 98.62 46 ILE B C 1
ATOM 2404 O O . ILE B 1 46 ? 6.074 -19.656 2.957 1 98.62 46 ILE B O 1
ATOM 2408 N N . ASP B 1 47 ? 4.668 -21.344 2.602 1 98.69 47 ASP B N 1
ATOM 2409 C CA . ASP B 1 47 ? 5.617 -22.078 1.771 1 98.69 47 ASP B CA 1
ATOM 2410 C C . ASP B 1 47 ? 5.992 -21.281 0.527 1 98.69 47 ASP B C 1
ATOM 2412 O O . ASP B 1 47 ? 7.16 -21.25 0.129 1 98.69 47 ASP B O 1
ATOM 2416 N N . HIS B 1 48 ? 4.988 -20.719 -0.081 1 98.88 48 HIS B N 1
ATOM 2417 C CA . HIS B 1 48 ? 5.246 -19.906 -1.267 1 98.88 48 HIS B CA 1
ATOM 2418 C C . HIS B 1 48 ? 6.172 -18.734 -0.947 1 98.88 48 HIS B C 1
ATOM 2420 O O . HIS B 1 48 ? 7.062 -18.422 -1.735 1 98.88 48 HIS B O 1
ATOM 2426 N N . ILE B 1 49 ? 5.918 -18.062 0.201 1 98.88 49 ILE B N 1
ATOM 2427 C CA . ILE B 1 49 ? 6.797 -17 0.66 1 98.88 49 ILE B CA 1
ATOM 2428 C C . ILE B 1 49 ? 8.227 -17.531 0.799 1 98.88 49 ILE B C 1
ATOM 2430 O O . ILE B 1 49 ? 9.164 -16.938 0.261 1 98.88 49 ILE B O 1
ATOM 2434 N N . LYS B 1 50 ? 8.375 -18.672 1.412 1 98.75 50 LYS B N 1
ATOM 2435 C CA . LYS B 1 50 ? 9.695 -19.25 1.653 1 98.75 50 LYS B CA 1
ATOM 2436 C C . LYS B 1 50 ? 10.375 -19.641 0.341 1 98.75 50 LYS B C 1
ATOM 2438 O O . LYS B 1 50 ? 11.555 -19.359 0.145 1 98.75 50 LYS B O 1
ATOM 2443 N N . ILE B 1 51 ? 9.641 -20.281 -0.547 1 98.81 51 ILE B N 1
ATOM 2444 C CA . ILE B 1 51 ? 10.188 -20.688 -1.839 1 98.81 51 ILE B CA 1
ATOM 2445 C C . ILE B 1 51 ? 10.648 -19.453 -2.617 1 98.81 51 ILE B C 1
ATOM 2447 O O . ILE B 1 51 ? 11.742 -19.438 -3.178 1 98.81 51 ILE B O 1
ATOM 2451 N N . GLY B 1 52 ? 9.781 -18.391 -2.652 1 98.81 52 GLY B N 1
ATOM 2452 C CA . GLY B 1 52 ? 10.164 -17.156 -3.322 1 98.81 52 GLY B CA 1
ATOM 2453 C C . GLY B 1 52 ? 11.453 -16.562 -2.789 1 98.81 52 GLY B C 1
ATOM 2454 O O . GLY B 1 52 ? 12.336 -16.188 -3.564 1 98.81 52 GLY B O 1
ATOM 2455 N N . LEU B 1 53 ? 11.586 -16.531 -1.476 1 98.75 53 LEU B N 1
ATOM 2456 C CA . LEU B 1 53 ? 12.766 -15.93 -0.852 1 98.75 53 LEU B CA 1
ATOM 2457 C C . LEU B 1 53 ? 13.992 -16.812 -1.053 1 98.75 53 LEU B C 1
ATOM 2459 O O . LEU B 1 53 ? 15.109 -16.297 -1.185 1 98.75 53 LEU B O 1
ATOM 2463 N N . GLN B 1 54 ? 13.812 -18.109 -1.113 1 98.44 54 GLN B N 1
ATOM 2464 C CA . GLN B 1 54 ? 14.914 -19.016 -1.428 1 98.44 54 GLN B CA 1
ATOM 2465 C C . GLN B 1 54 ? 15.422 -18.781 -2.848 1 98.44 54 GLN B C 1
ATOM 2467 O O . GLN B 1 54 ? 16.641 -18.734 -3.076 1 98.44 54 GLN B O 1
ATOM 2472 N N . GLU B 1 55 ? 14.5 -18.688 -3.787 1 98.69 55 GLU B N 1
ATOM 2473 C CA . GLU B 1 55 ? 14.891 -18.391 -5.164 1 98.69 55 GLU B CA 1
ATOM 2474 C C . GLU B 1 55 ? 15.594 -17.047 -5.262 1 98.69 55 GLU B C 1
ATOM 2476 O O . GLU B 1 55 ? 16.531 -16.891 -6.047 1 98.69 55 GLU B O 1
ATOM 2481 N N . LEU B 1 56 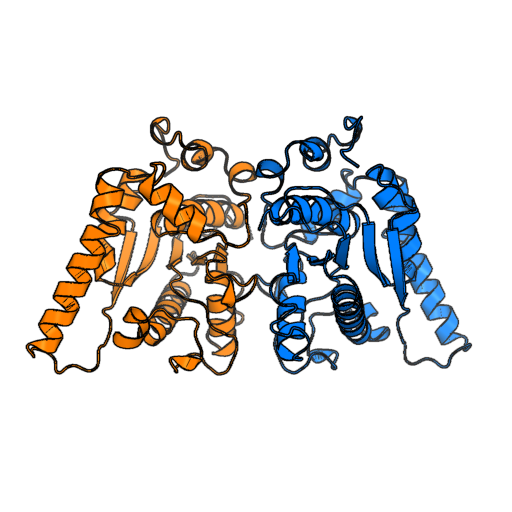? 15.133 -16.078 -4.504 1 98.62 56 LEU B N 1
ATOM 2482 C CA . LEU B 1 56 ? 15.766 -14.758 -4.461 1 98.62 56 LEU B CA 1
ATOM 2483 C C . LEU B 1 56 ? 17.219 -14.875 -4.008 1 98.62 56 LEU B C 1
ATOM 2485 O O . LEU B 1 56 ? 18.109 -14.234 -4.582 1 98.62 56 LEU B O 1
ATOM 2489 N N . ARG B 1 57 ? 17.438 -15.664 -3.023 1 97.75 57 ARG B N 1
ATOM 2490 C CA . ARG B 1 57 ? 18.781 -15.844 -2.469 1 97.75 57 ARG B CA 1
ATOM 2491 C C . ARG B 1 57 ? 19.719 -16.469 -3.496 1 97.75 57 ARG B C 1
ATOM 2493 O O . ARG B 1 57 ? 20.906 -16.141 -3.535 1 97.75 57 ARG B O 1
ATOM 2500 N N . LYS B 1 58 ? 19.219 -17.266 -4.367 1 97.62 58 LYS B N 1
ATOM 2501 C CA . LYS B 1 58 ? 20.031 -18 -5.344 1 97.62 58 LYS B CA 1
ATOM 2502 C C . LYS B 1 58 ? 20.484 -17.078 -6.473 1 97.62 58 LYS B C 1
ATOM 2504 O O . LYS B 1 58 ? 21.484 -17.375 -7.148 1 97.62 58 LYS B O 1
ATOM 2509 N N . ASP B 1 59 ? 19.797 -16 -6.676 1 97.81 59 ASP B N 1
ATOM 2510 C CA . ASP B 1 59 ? 20.062 -15.164 -7.844 1 97.81 59 ASP B CA 1
ATOM 2511 C C . ASP B 1 59 ? 20.234 -13.703 -7.441 1 97.81 59 ASP B C 1
ATOM 2513 O O . ASP B 1 59 ? 19.25 -13 -7.195 1 97.81 59 ASP B O 1
ATOM 2517 N N . PRO B 1 60 ? 21.438 -13.203 -7.457 1 96.56 60 PRO B N 1
ATOM 2518 C CA . PRO B 1 60 ? 21.688 -11.828 -7.035 1 96.56 60 PRO B CA 1
ATOM 2519 C C . PRO B 1 60 ? 21.062 -10.797 -7.977 1 96.56 60 PRO B C 1
ATOM 2521 O O . PRO B 1 60 ? 21 -9.609 -7.652 1 96.56 60 PRO B O 1
ATOM 2524 N N . CYS B 1 61 ? 20.531 -11.242 -9.133 1 97.75 61 CYS B N 1
ATOM 2525 C CA . CYS B 1 61 ? 19.953 -10.32 -10.102 1 97.75 61 CYS B CA 1
ATOM 2526 C C . CYS B 1 61 ? 18.422 -10.383 -10.055 1 97.75 61 CYS B C 1
ATOM 2528 O O . CYS B 1 61 ? 17.75 -9.898 -10.969 1 97.75 61 CYS B O 1
ATOM 2530 N N . ALA B 1 62 ? 17.922 -10.945 -8.984 1 98.5 62 ALA B N 1
ATOM 2531 C CA . ALA B 1 62 ? 16.469 -11.109 -8.883 1 98.5 62 ALA B CA 1
ATOM 2532 C C . ALA B 1 62 ? 15.867 -10.055 -7.961 1 98.5 62 ALA B C 1
ATOM 2534 O O . ALA B 1 62 ? 16.531 -9.555 -7.055 1 98.5 62 ALA B O 1
ATOM 2535 N N . ILE B 1 63 ? 14.625 -9.68 -8.258 1 98.62 63 ILE B N 1
ATOM 2536 C CA . ILE B 1 63 ? 13.734 -8.93 -7.371 1 98.62 63 ILE B CA 1
ATOM 2537 C C . ILE B 1 63 ? 12.484 -9.75 -7.078 1 98.62 63 ILE B C 1
ATOM 2539 O O . ILE B 1 63 ? 11.922 -10.375 -7.98 1 98.62 63 ILE B O 1
ATOM 2543 N N . LEU B 1 64 ? 12.172 -9.828 -5.824 1 98.88 64 LEU B N 1
ATOM 2544 C CA . LEU B 1 64 ? 10.961 -10.531 -5.43 1 98.88 64 LEU B CA 1
ATOM 2545 C C . LEU B 1 64 ? 9.828 -9.555 -5.129 1 98.88 64 LEU B C 1
ATOM 2547 O O . LEU B 1 64 ? 10.031 -8.57 -4.406 1 98.88 64 LEU B O 1
ATOM 2551 N N . LEU B 1 65 ? 8.688 -9.812 -5.703 1 98.94 65 LEU B N 1
ATOM 2552 C CA . LEU B 1 65 ? 7.469 -9.055 -5.43 1 98.94 65 LEU B CA 1
ATOM 2553 C C . LEU B 1 65 ? 6.41 -9.938 -4.785 1 98.94 65 LEU B C 1
ATOM 2555 O O . LEU B 1 65 ? 5.945 -10.906 -5.398 1 98.94 65 LEU B O 1
ATOM 2559 N N . PHE B 1 66 ? 6.059 -9.625 -3.533 1 98.94 66 PHE B N 1
ATOM 2560 C CA . PHE B 1 66 ? 4.754 -10.086 -3.086 1 98.94 66 PHE B CA 1
ATOM 2561 C C . PHE B 1 66 ? 3.637 -9.328 -3.793 1 98.94 66 PHE B C 1
ATOM 2563 O O . PHE B 1 66 ? 3.662 -8.102 -3.865 1 98.94 66 PHE B O 1
ATOM 2570 N N . SER B 1 67 ? 2.658 -10.086 -4.328 1 98.94 67 SER B N 1
ATOM 2571 C CA . SER B 1 67 ? 1.697 -9.43 -5.211 1 98.94 67 SER B CA 1
ATOM 2572 C C . SER B 1 67 ? 0.264 -9.719 -4.781 1 98.94 67 SER B C 1
ATOM 2574 O O . SER B 1 67 ? -0.099 -10.875 -4.559 1 98.94 67 SER B O 1
ATOM 2576 N N . GLY B 1 68 ? -0.543 -8.648 -4.652 1 98.88 68 GLY B N 1
ATOM 2577 C CA . GLY B 1 68 ? -1.954 -8.75 -4.312 1 98.88 68 GLY B CA 1
ATOM 2578 C C . GLY B 1 68 ? -2.512 -7.488 -3.688 1 98.88 68 GLY B C 1
ATOM 2579 O O . GLY B 1 68 ? -1.839 -6.836 -2.885 1 98.88 68 GLY B O 1
ATOM 2580 N N . GLY B 1 69 ? -3.67 -7.172 -4 1 98.69 69 GLY B N 1
ATOM 2581 C CA . GLY B 1 69 ? -4.293 -5.934 -3.568 1 98.69 69 GLY B CA 1
ATOM 2582 C C . GLY B 1 69 ? -5.008 -6.055 -2.236 1 98.69 69 GLY B C 1
ATOM 2583 O O . GLY B 1 69 ? -4.758 -6.992 -1.476 1 98.69 69 GLY B O 1
ATOM 2584 N N . GLN B 1 70 ? -5.73 -4.938 -1.9 1 98.31 70 GLN B N 1
ATOM 2585 C CA . GLN B 1 70 ? -6.605 -4.906 -0.732 1 98.31 70 GLN B CA 1
ATOM 2586 C C . GLN B 1 70 ? -7.945 -5.574 -1.029 1 98.31 70 GLN B C 1
ATOM 2588 O O . GLN B 1 70 ? -8.93 -4.895 -1.32 1 98.31 70 GLN B O 1
ATOM 2593 N N . THR B 1 71 ? -7.996 -6.898 -0.869 1 98.06 71 THR B N 1
ATOM 2594 C CA . THR B 1 71 ? -9.055 -7.68 -1.499 1 98.06 71 THR B CA 1
ATOM 2595 C C . THR B 1 71 ? -10.156 -8.008 -0.495 1 98.06 71 THR B C 1
ATOM 2597 O O . THR B 1 71 ? -11.227 -8.484 -0.875 1 98.06 71 THR B O 1
ATOM 2600 N N . LYS B 1 72 ? -9.891 -7.789 0.748 1 96.31 72 LYS B N 1
ATOM 2601 C CA . LYS B 1 72 ? -10.859 -8.164 1.773 1 96.31 72 LYS B CA 1
ATOM 2602 C C . LYS B 1 72 ? -11.25 -6.965 2.625 1 96.31 72 LYS B C 1
ATOM 2604 O O . LYS B 1 72 ? -10.414 -6.383 3.316 1 96.31 72 LYS B O 1
ATOM 2609 N N . LYS B 1 73 ? -12.508 -6.711 2.623 1 95.06 73 LYS B N 1
ATOM 2610 C CA . LYS B 1 73 ? -13.008 -5.566 3.383 1 95.06 73 LYS B CA 1
ATOM 2611 C C . LYS B 1 73 ? -12.734 -5.738 4.875 1 95.06 73 LYS B C 1
ATOM 2613 O O . LYS B 1 73 ? -12.305 -4.793 5.543 1 95.06 73 LYS B O 1
ATOM 2618 N N . GLN B 1 74 ? -12.867 -6.973 5.355 1 93.44 74 GLN B N 1
ATOM 2619 C CA . GLN B 1 74 ? -12.781 -7.246 6.785 1 93.44 74 GLN B CA 1
ATOM 2620 C C . GLN B 1 74 ? -11.344 -7.082 7.285 1 93.44 74 GLN B C 1
ATOM 2622 O O . GLN B 1 74 ? -11.117 -6.922 8.484 1 93.44 74 GLN B O 1
ATOM 2627 N N . ALA B 1 75 ? -10.398 -7.121 6.406 1 95.12 75 ALA B N 1
ATOM 2628 C CA . ALA B 1 75 ? -8.992 -7.031 6.785 1 95.12 75 ALA B CA 1
ATOM 2629 C C . ALA B 1 75 ? -8.547 -5.578 6.91 1 95.12 75 ALA B C 1
ATOM 2631 O O . ALA B 1 75 ? -7.426 -5.297 7.332 1 95.12 75 ALA B O 1
ATOM 2632 N N . GLY B 1 76 ? -9.492 -4.57 6.613 1 95.81 76 GLY B N 1
ATOM 2633 C CA . GLY B 1 76 ? -9.047 -3.188 6.523 1 95.81 76 GLY B CA 1
ATOM 2634 C C . GLY B 1 76 ? -8.148 -2.926 5.332 1 95.81 76 GLY B C 1
ATOM 2635 O O . GLY B 1 76 ? -8.055 -3.758 4.426 1 95.81 76 GLY B O 1
ATOM 2636 N N . PRO B 1 77 ? -7.535 -1.726 5.305 1 97.38 77 PRO B N 1
ATOM 2637 C CA . PRO B 1 77 ? -6.734 -1.331 4.141 1 97.38 77 PRO B CA 1
ATOM 2638 C C . PRO B 1 77 ? -5.363 -2.002 4.113 1 97.38 77 PRO B C 1
ATOM 2640 O O . PRO B 1 77 ? -4.34 -1.318 4.027 1 97.38 77 PRO B O 1
ATOM 2643 N N . VAL B 1 78 ? -5.395 -3.311 4.152 1 97.62 78 VAL B N 1
ATOM 2644 C CA . VAL B 1 78 ? -4.191 -4.137 4.105 1 97.62 78 VAL B CA 1
ATOM 2645 C C . VAL B 1 78 ? -4.227 -5.035 2.871 1 97.62 78 VAL B C 1
ATOM 2647 O O . VAL B 1 78 ? -5.199 -5.758 2.648 1 97.62 78 VAL B O 1
ATOM 2650 N N . SER B 1 79 ? -3.207 -4.918 2.09 1 98.56 79 SER B N 1
ATOM 2651 C CA . SER B 1 79 ? -3.152 -5.75 0.893 1 98.56 79 SER B CA 1
ATOM 2652 C C . SER B 1 79 ? -2.621 -7.141 1.212 1 98.56 79 SER B C 1
ATOM 2654 O O . SER B 1 79 ? -1.977 -7.344 2.242 1 98.56 79 SER B O 1
ATOM 2656 N N . GLU B 1 80 ? -2.963 -8.062 0.314 1 98.69 80 GLU B N 1
ATOM 2657 C CA . GLU B 1 80 ? -2.342 -9.375 0.393 1 98.69 80 GLU B CA 1
ATOM 2658 C C . GLU B 1 80 ? -0.82 -9.273 0.366 1 98.69 80 GLU B C 1
ATOM 2660 O O . GLU B 1 80 ? -0.135 -9.891 1.184 1 98.69 80 GLU B O 1
ATOM 2665 N N . ALA B 1 81 ? -0.279 -8.461 -0.471 1 98.88 81 ALA B N 1
ATOM 2666 C CA . ALA B 1 81 ? 1.157 -8.273 -0.66 1 98.88 81 ALA B CA 1
ATOM 2667 C C . ALA B 1 81 ? 1.82 -7.789 0.625 1 98.88 81 ALA B C 1
ATOM 2669 O O . ALA B 1 81 ? 2.816 -8.359 1.073 1 98.88 81 ALA B O 1
ATOM 2670 N N . GLN B 1 82 ? 1.242 -6.754 1.191 1 98.25 82 GLN B N 1
ATOM 2671 C CA . GLN B 1 82 ? 1.812 -6.172 2.4 1 98.25 82 GLN B CA 1
ATOM 2672 C C . GLN B 1 82 ? 1.78 -7.164 3.559 1 98.25 82 GLN B C 1
ATOM 2674 O O . GLN B 1 82 ? 2.689 -7.184 4.391 1 98.25 82 GLN B O 1
ATOM 2679 N N . SER B 1 83 ? 0.692 -7.938 3.672 1 98.31 83 SER B N 1
ATOM 2680 C CA . SER B 1 83 ? 0.614 -8.906 4.758 1 98.31 83 SER B CA 1
ATOM 2681 C C . SER B 1 83 ? 1.669 -10 4.598 1 98.31 83 SER B C 1
ATOM 2683 O O . SER B 1 83 ? 2.213 -10.492 5.586 1 98.31 83 SER B O 1
ATOM 2685 N N . TYR B 1 84 ? 1.953 -10.414 3.322 1 98.75 84 TYR B N 1
ATOM 2686 C CA . TYR B 1 84 ? 3.004 -11.391 3.074 1 98.75 84 TYR B CA 1
ATOM 2687 C C . TYR B 1 84 ? 4.371 -10.836 3.453 1 98.75 84 TYR B C 1
ATOM 2689 O O . TYR B 1 84 ? 5.176 -11.523 4.082 1 98.75 84 TYR B O 1
ATOM 2697 N N . TYR B 1 85 ? 4.664 -9.617 3.096 1 98.38 85 TYR B N 1
ATOM 2698 C CA . TYR B 1 85 ? 5.926 -8.984 3.469 1 98.38 85 TYR B CA 1
ATOM 2699 C C . TYR B 1 85 ? 6.086 -8.945 4.984 1 98.38 85 TYR B C 1
ATOM 2701 O O . TYR B 1 85 ? 7.133 -9.328 5.516 1 98.38 85 TYR B O 1
ATOM 2709 N N . ALA B 1 86 ? 5.02 -8.469 5.648 1 96.88 86 ALA B N 1
ATOM 2710 C CA . ALA B 1 86 ? 5.051 -8.352 7.105 1 96.88 86 ALA B CA 1
ATOM 2711 C C . ALA B 1 86 ? 5.289 -9.703 7.762 1 96.88 86 ALA B C 1
ATOM 2713 O O . ALA B 1 86 ? 6.047 -9.805 8.734 1 96.88 86 ALA B O 1
ATOM 2714 N N . LEU B 1 87 ? 4.645 -10.695 7.258 1 97.69 87 LEU B N 1
ATOM 2715 C CA . LEU B 1 87 ? 4.812 -12.039 7.812 1 97.69 87 LEU B CA 1
ATOM 2716 C C . LEU B 1 87 ? 6.234 -12.539 7.602 1 97.69 87 LEU B C 1
ATOM 2718 O O . LEU B 1 87 ? 6.844 -13.094 8.523 1 97.69 87 LEU B O 1
ATOM 2722 N N . ALA B 1 88 ? 6.723 -12.391 6.367 1 98.25 88 ALA B N 1
ATOM 2723 C CA . ALA B 1 88 ? 8.094 -12.797 6.078 1 98.25 88 ALA B CA 1
ATOM 2724 C C . ALA B 1 88 ? 9.078 -12.117 7.023 1 98.25 88 ALA B C 1
ATOM 2726 O O . ALA B 1 88 ? 10.016 -12.75 7.516 1 98.25 88 ALA B O 1
ATOM 2727 N N . ASP B 1 89 ? 8.859 -10.836 7.207 1 95.19 89 ASP B N 1
ATOM 2728 C CA . ASP B 1 89 ? 9.711 -10.07 8.117 1 95.19 89 ASP B CA 1
ATOM 2729 C C . ASP B 1 89 ? 9.602 -10.594 9.547 1 95.19 89 ASP B C 1
ATOM 2731 O O . ASP B 1 89 ? 10.609 -10.797 10.219 1 95.19 89 ASP B O 1
ATOM 2735 N N . LYS B 1 90 ? 8.391 -10.82 9.992 1 93.81 90 LYS B N 1
ATOM 2736 C CA . LYS B 1 90 ? 8.133 -11.328 11.336 1 93.81 90 LYS B CA 1
ATOM 2737 C C . LYS B 1 90 ? 8.82 -12.68 11.555 1 93.81 90 LYS B C 1
ATOM 2739 O O . LYS B 1 90 ? 9.344 -12.945 12.641 1 93.81 90 LYS B O 1
ATOM 2744 N N . LEU B 1 91 ? 8.805 -13.477 10.531 1 96.38 91 LEU B N 1
ATOM 2745 C CA . LEU B 1 91 ? 9.375 -14.82 10.625 1 96.38 91 LEU B CA 1
ATOM 2746 C C . LEU B 1 91 ? 10.891 -14.781 10.461 1 96.38 91 LEU B C 1
ATOM 2748 O O . LEU B 1 91 ? 11.547 -15.828 10.477 1 96.38 91 LEU B O 1
ATOM 2752 N N . GLY B 1 92 ? 11.461 -13.617 10.266 1 95.31 92 GLY B N 1
ATOM 2753 C CA . GLY B 1 92 ? 12.898 -13.477 10.133 1 95.31 92 GLY B CA 1
ATOM 2754 C C . GLY B 1 92 ? 13.438 -14.008 8.812 1 95.31 92 GLY B C 1
ATOM 2755 O O . GLY B 1 92 ? 14.602 -14.398 8.727 1 95.31 92 GLY B O 1
ATOM 2756 N N . LEU B 1 93 ? 12.555 -14.031 7.812 1 97.5 93 LEU B N 1
ATOM 2757 C CA . LEU B 1 93 ? 12.945 -14.641 6.547 1 97.5 93 LEU B CA 1
ATOM 2758 C C . LEU B 1 93 ? 13.648 -13.625 5.652 1 97.5 93 LEU B C 1
ATOM 2760 O O . LEU B 1 93 ? 14.305 -14 4.676 1 97.5 93 LEU B O 1
ATOM 2764 N N . ILE B 1 94 ? 13.461 -12.367 5.918 1 96.62 94 ILE B N 1
ATOM 2765 C CA . ILE B 1 94 ? 14.086 -11.312 5.133 1 96.62 94 ILE B CA 1
ATOM 2766 C C . ILE B 1 94 ? 15.273 -10.742 5.895 1 96.62 94 ILE B C 1
ATOM 2768 O O . ILE B 1 94 ? 15.102 -9.961 6.836 1 96.62 94 ILE B O 1
ATOM 2772 N N . ASP B 1 95 ? 16.406 -11.109 5.512 1 92.31 95 ASP B N 1
ATOM 2773 C CA . ASP B 1 95 ? 17.594 -10.547 6.168 1 92.31 95 ASP B CA 1
ATOM 2774 C C . ASP B 1 95 ? 18.031 -9.266 5.477 1 92.31 95 ASP B C 1
ATOM 2776 O O . ASP B 1 95 ? 17.422 -8.836 4.496 1 92.31 95 ASP B O 1
ATOM 2780 N N . ASP B 1 96 ? 19.078 -8.648 5.98 1 87.31 96 ASP B N 1
ATOM 2781 C CA . ASP B 1 96 ? 19.516 -7.34 5.512 1 87.31 96 ASP B CA 1
ATOM 2782 C C . ASP B 1 96 ? 20 -7.406 4.062 1 87.31 96 ASP B C 1
ATOM 2784 O O . ASP B 1 96 ? 19.844 -6.449 3.305 1 87.31 96 ASP B O 1
ATOM 2788 N N . ASP B 1 97 ? 20.484 -8.578 3.678 1 88.12 97 ASP B N 1
ATOM 2789 C CA . ASP B 1 97 ? 21.016 -8.75 2.33 1 88.12 97 ASP B CA 1
ATOM 2790 C C . ASP B 1 97 ? 19.891 -8.828 1.299 1 88.12 97 ASP B C 1
ATOM 2792 O O . ASP B 1 97 ? 20.094 -8.523 0.122 1 88.12 97 ASP B O 1
ATOM 2796 N N . LEU B 1 98 ? 18.703 -9.273 1.761 1 94.5 98 LEU B N 1
ATOM 2797 C CA . LEU B 1 98 ? 17.578 -9.5 0.841 1 94.5 98 LEU B CA 1
ATOM 2798 C C . LEU B 1 98 ? 16.641 -8.297 0.821 1 94.5 98 LEU B C 1
ATOM 2800 O O . LEU B 1 98 ? 15.891 -8.109 -0.134 1 94.5 98 LEU B O 1
ATOM 2804 N N . ARG B 1 99 ? 16.703 -7.5 1.825 1 93.38 99 ARG B N 1
ATOM 2805 C CA . ARG B 1 99 ? 15.688 -6.48 2.082 1 93.38 99 ARG B CA 1
ATOM 2806 C C . ARG B 1 99 ? 15.562 -5.516 0.905 1 93.38 99 ARG B C 1
ATOM 2808 O O . ARG B 1 99 ? 14.461 -5.141 0.513 1 93.38 99 ARG B O 1
ATOM 2815 N N . ASP B 1 100 ? 16.672 -5.238 0.225 1 94 100 ASP B N 1
ATOM 2816 C CA . ASP B 1 100 ? 16.688 -4.25 -0.847 1 94 100 ASP B CA 1
ATOM 2817 C C . ASP B 1 100 ? 16.062 -4.816 -2.123 1 94 100 ASP B C 1
ATOM 2819 O O . ASP B 1 100 ? 15.75 -4.066 -3.051 1 94 100 ASP B O 1
ATOM 2823 N N . ARG B 1 101 ? 15.867 -6.113 -2.145 1 97.25 101 ARG B N 1
ATOM 2824 C CA . ARG B 1 101 ? 15.398 -6.75 -3.371 1 97.25 101 ARG B CA 1
ATOM 2825 C C . ARG B 1 101 ? 14.031 -7.383 -3.17 1 97.25 101 ARG B C 1
ATOM 2827 O O . ARG B 1 101 ? 13.562 -8.156 -4.012 1 97.25 101 ARG B O 1
ATOM 2834 N N . VAL B 1 102 ? 13.398 -7.113 -2.014 1 98.44 102 VAL B N 1
ATOM 2835 C CA . VAL B 1 102 ? 12.031 -7.543 -1.746 1 98.44 102 VAL B CA 1
ATOM 2836 C C . VAL B 1 102 ? 11.102 -6.332 -1.745 1 98.44 102 VAL B C 1
ATOM 2838 O O . VAL B 1 102 ? 11.352 -5.348 -1.047 1 98.44 102 VAL B O 1
ATOM 2841 N N . SER B 1 103 ? 10.109 -6.379 -2.562 1 98.44 103 SER B N 1
ATOM 2842 C CA . SER B 1 103 ? 9.117 -5.312 -2.648 1 98.44 103 SER B CA 1
ATOM 2843 C C . SER B 1 103 ? 7.707 -5.879 -2.793 1 98.44 103 SER B C 1
ATOM 2845 O O . SER B 1 103 ? 7.48 -7.062 -2.545 1 98.44 103 SER B O 1
ATOM 2847 N N . THR B 1 104 ? 6.742 -4.953 -3.016 1 98.88 104 THR B N 1
ATOM 2848 C CA . THR B 1 104 ? 5.348 -5.359 -3.102 1 98.88 104 THR B CA 1
ATOM 2849 C C . THR B 1 104 ? 4.699 -4.809 -4.367 1 98.88 104 THR B C 1
ATOM 2851 O O . THR B 1 104 ? 5.152 -3.801 -4.914 1 98.88 104 THR B O 1
ATOM 2854 N N . GLU B 1 105 ? 3.838 -5.492 -4.938 1 98.88 105 GLU B N 1
ATOM 2855 C CA . GLU B 1 105 ? 2.793 -5.062 -5.863 1 98.88 105 GLU B CA 1
ATOM 2856 C C . GLU B 1 105 ? 1.413 -5.16 -5.219 1 98.88 105 GLU B C 1
ATOM 2858 O O . GLU B 1 105 ? 0.948 -6.258 -4.898 1 98.88 105 GLU B O 1
ATOM 2863 N N . GLU B 1 106 ? 0.669 -4.035 -5.016 1 98.69 106 GLU B N 1
ATOM 2864 C CA . GLU B 1 106 ? -0.403 -4.012 -4.023 1 98.69 106 GLU B CA 1
ATOM 2865 C C . GLU B 1 106 ? -1.758 -3.764 -4.684 1 98.69 106 GLU B C 1
ATOM 2867 O O . GLU B 1 106 ? -2.701 -3.318 -4.023 1 98.69 106 GLU B O 1
ATOM 2872 N N . PHE B 1 107 ? -1.909 -4.145 -5.969 1 98.69 107 PHE B N 1
ATOM 2873 C CA . PHE B 1 107 ? -3.133 -3.746 -6.656 1 98.69 107 PHE B CA 1
ATOM 2874 C C . PHE B 1 107 ? -3.773 -4.938 -7.355 1 98.69 107 PHE B C 1
ATOM 2876 O O . PHE B 1 107 ? -4.941 -4.879 -7.746 1 98.69 107 PHE B O 1
ATOM 2883 N N . ALA B 1 108 ? -3.055 -6.039 -7.551 1 98.81 108 ALA B N 1
ATOM 2884 C CA . ALA B 1 108 ? -3.557 -7.176 -8.32 1 98.81 108 ALA B CA 1
ATOM 2885 C C . ALA B 1 108 ? -4.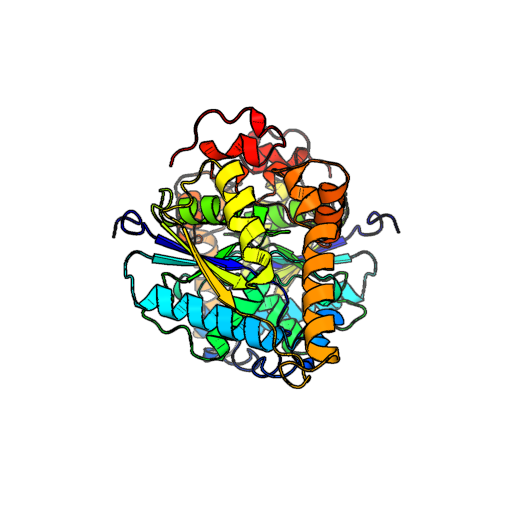84 -7.73 -7.703 1 98.81 108 ALA B C 1
ATOM 2887 O O . ALA B 1 108 ? -4.922 -7.914 -6.488 1 98.81 108 ALA B O 1
ATOM 2888 N N . ARG B 1 109 ? -5.832 -7.996 -8.586 1 98.56 109 ARG B N 1
ATOM 2889 C CA . ARG B 1 109 ? -7.129 -8.5 -8.133 1 98.56 109 ARG B CA 1
ATOM 2890 C C . ARG B 1 109 ? -7.375 -9.914 -8.641 1 98.56 109 ARG B C 1
ATOM 2892 O O . ARG B 1 109 ? -8.367 -10.547 -8.273 1 98.56 109 ARG B O 1
ATOM 2899 N N . ASP B 1 110 ? -6.5 -10.406 -9.469 1 97.94 110 ASP B N 1
ATOM 2900 C CA . ASP B 1 110 ? -6.48 -11.789 -9.938 1 97.94 110 ASP B CA 1
ATOM 2901 C C . ASP B 1 110 ? -5.09 -12.18 -10.438 1 97.94 110 ASP B C 1
ATOM 2903 O O . ASP B 1 110 ? -4.148 -11.383 -10.344 1 97.94 110 ASP B O 1
ATOM 2907 N N . SER B 1 111 ? -4.996 -13.445 -10.977 1 98.25 111 SER B N 1
ATOM 2908 C CA . SER B 1 111 ? -3.691 -13.984 -11.359 1 98.25 111 SER B CA 1
ATOM 2909 C C . SER B 1 111 ? -3.143 -13.273 -12.594 1 98.25 111 SER B C 1
ATOM 2911 O O . SER B 1 111 ? -1.93 -13.117 -12.734 1 98.25 111 SER B O 1
ATOM 2913 N N . PHE B 1 112 ? -3.963 -12.844 -13.539 1 97.88 112 PHE B N 1
ATOM 2914 C CA . PHE B 1 112 ? -3.482 -12.094 -14.688 1 97.88 112 PHE B CA 1
ATOM 2915 C C . PHE B 1 112 ? -2.828 -10.789 -14.258 1 97.88 112 PHE B C 1
ATOM 2917 O O . PHE B 1 112 ? -1.735 -10.453 -14.719 1 97.88 112 PHE B O 1
ATOM 2924 N N . GLU B 1 113 ? -3.508 -10.133 -13.328 1 98.25 113 GLU B N 1
ATOM 2925 C CA . GLU B 1 113 ? -2.979 -8.867 -12.828 1 98.25 113 GLU B CA 1
ATOM 2926 C C . GLU B 1 113 ? -1.726 -9.078 -11.984 1 98.25 113 GLU B C 1
ATOM 2928 O O . GLU B 1 113 ? -0.844 -8.219 -11.945 1 98.25 113 GLU B O 1
ATOM 2933 N N . ASN B 1 114 ? -1.612 -10.234 -11.266 1 98.81 114 ASN B N 1
ATOM 2934 C CA . ASN B 1 114 ? -0.34 -10.531 -10.617 1 98.81 114 ASN B CA 1
ATOM 2935 C C . ASN B 1 114 ? 0.824 -10.453 -11.602 1 98.81 114 ASN B C 1
ATOM 2937 O O . ASN B 1 114 ? 1.87 -9.883 -11.281 1 98.81 114 ASN B O 1
ATOM 2941 N N . VAL B 1 115 ? 0.594 -10.984 -12.766 1 98.75 115 VAL B N 1
ATOM 2942 C CA . VAL B 1 115 ? 1.657 -11.031 -13.766 1 98.75 115 VAL B CA 1
ATOM 2943 C C . VAL B 1 115 ? 1.854 -9.648 -14.375 1 98.75 115 VAL B C 1
ATOM 2945 O O . VAL B 1 115 ? 2.955 -9.094 -14.344 1 98.75 115 VAL B O 1
ATOM 2948 N N . LEU B 1 116 ? 0.805 -9.055 -14.914 1 97.81 116 LEU B N 1
ATOM 2949 C CA . LEU B 1 116 ? 0.876 -7.773 -15.609 1 97.81 116 LEU B CA 1
ATOM 2950 C C . LEU B 1 116 ? 1.445 -6.691 -14.695 1 97.81 116 LEU B C 1
ATOM 2952 O O . LEU B 1 116 ? 2.377 -5.977 -15.078 1 97.81 116 LEU B O 1
ATOM 2956 N N . PHE B 1 117 ? 0.839 -6.574 -13.492 1 98.62 117 PHE B N 1
ATOM 2957 C CA . PHE B 1 117 ? 1.287 -5.543 -12.57 1 98.62 117 PHE B CA 1
ATOM 2958 C C . PHE B 1 117 ? 2.676 -5.863 -12.031 1 98.62 117 PHE B C 1
ATOM 2960 O O . PHE B 1 117 ? 3.455 -4.961 -11.727 1 98.62 117 PHE B O 1
ATOM 2967 N N . GLY B 1 118 ? 3.006 -7.191 -11.906 1 98.81 118 GLY B N 1
ATOM 2968 C CA . GLY B 1 118 ? 4.367 -7.57 -11.57 1 98.81 118 GLY B CA 1
ATOM 2969 C C . GLY B 1 118 ? 5.391 -7.066 -12.57 1 98.81 118 GLY B C 1
ATOM 2970 O O . GLY B 1 118 ? 6.441 -6.547 -12.188 1 98.81 118 GLY B O 1
ATOM 2971 N N . LEU B 1 119 ? 5.078 -7.195 -13.859 1 98.5 119 LEU B N 1
ATOM 2972 C CA . LEU B 1 119 ? 5.953 -6.699 -14.914 1 98.5 119 LEU B CA 1
ATOM 2973 C C . LEU B 1 119 ? 6.117 -5.188 -14.828 1 98.5 119 LEU B C 1
ATOM 2975 O O . LEU B 1 119 ? 7.23 -4.672 -14.938 1 98.5 119 LEU B O 1
ATOM 2979 N N . ALA B 1 120 ? 5.035 -4.543 -14.578 1 98.12 120 ALA B N 1
ATOM 2980 C CA . ALA B 1 120 ? 5.066 -3.084 -14.492 1 98.12 120 ALA B CA 1
ATOM 2981 C C . ALA B 1 120 ? 5.859 -2.625 -13.273 1 98.12 120 ALA B C 1
ATOM 2983 O O . ALA B 1 120 ? 6.676 -1.703 -13.367 1 98.12 120 ALA B O 1
ATOM 2984 N N . ARG B 1 121 ? 5.641 -3.248 -12.133 1 98.62 121 ARG B N 1
ATOM 2985 C CA . ARG B 1 121 ? 6.324 -2.902 -10.891 1 98.62 121 ARG B CA 1
ATOM 2986 C C . ARG B 1 121 ? 7.82 -3.184 -10.992 1 98.62 121 ARG B C 1
ATOM 2988 O O . ARG B 1 121 ? 8.641 -2.396 -10.516 1 98.62 121 ARG B O 1
ATOM 2995 N N . PHE B 1 122 ? 8.188 -4.32 -11.609 1 98.62 122 PHE B N 1
ATOM 2996 C CA . PHE B 1 122 ? 9.586 -4.633 -11.852 1 98.62 122 PHE B CA 1
ATOM 2997 C C . PHE B 1 122 ? 10.25 -3.537 -12.68 1 98.62 122 PHE B C 1
ATOM 2999 O O . PHE B 1 122 ? 11.367 -3.115 -12.375 1 98.62 122 PHE B O 1
ATOM 3006 N N . HIS B 1 123 ? 9.539 -3.082 -13.703 1 97.88 123 HIS B N 1
ATOM 3007 C CA . HIS B 1 123 ? 10.062 -2.027 -14.562 1 97.88 123 HIS B CA 1
ATOM 3008 C C . HIS B 1 123 ? 10.305 -0.743 -13.773 1 97.88 123 HIS B C 1
ATOM 3010 O O . HIS B 1 123 ? 11.281 -0.03 -14.016 1 97.88 123 HIS B O 1
ATOM 3016 N N . GLU B 1 124 ? 9.406 -0.431 -12.867 1 97.5 124 GLU B N 1
ATOM 3017 C CA . GLU B 1 124 ? 9.602 0.741 -12.016 1 97.5 124 GLU B CA 1
ATOM 3018 C C . GLU B 1 124 ? 10.898 0.638 -11.219 1 97.5 124 GLU B C 1
ATOM 3020 O O . GLU B 1 124 ? 11.625 1.625 -11.078 1 97.5 124 GLU B O 1
ATOM 3025 N N . LEU B 1 125 ? 11.195 -0.545 -10.734 1 97.38 125 LEU B N 1
ATOM 3026 C CA . LEU B 1 125 ? 12.305 -0.755 -9.812 1 97.38 125 LEU B CA 1
ATOM 3027 C C . LEU B 1 125 ? 13.609 -0.935 -10.57 1 97.38 125 LEU B C 1
ATOM 3029 O O . LEU B 1 125 ? 14.641 -0.375 -10.188 1 97.38 125 LEU B O 1
ATOM 3033 N N . ALA B 1 126 ? 13.555 -1.661 -11.688 1 97 126 ALA B N 1
ATOM 3034 C CA . ALA B 1 126 ? 14.766 -2.09 -12.375 1 97 126 ALA B CA 1
ATOM 3035 C C . ALA B 1 126 ? 14.992 -1.272 -13.641 1 97 126 ALA B C 1
ATOM 3037 O O . ALA B 1 126 ? 16.078 -1.331 -14.242 1 97 126 ALA B O 1
ATOM 3038 N N . GLU B 1 127 ? 13.938 -0.501 -14.102 1 95.56 127 GLU B N 1
ATOM 3039 C CA . GLU B 1 127 ? 13.984 0.323 -15.305 1 95.56 127 GLU B CA 1
ATOM 3040 C C . GLU B 1 127 ? 14.234 -0.526 -16.547 1 95.56 127 GLU B C 1
ATOM 3042 O O . GLU B 1 127 ? 14.93 -0.096 -17.469 1 95.56 127 GLU B O 1
ATOM 3047 N N . ARG B 1 128 ? 13.859 -1.725 -16.453 1 96.5 128 ARG B N 1
ATOM 3048 C CA . ARG B 1 128 ? 13.797 -2.688 -17.562 1 96.5 128 ARG B CA 1
ATOM 3049 C C . ARG B 1 128 ? 12.773 -3.781 -17.266 1 96.5 128 ARG B C 1
ATOM 3051 O O . ARG B 1 128 ? 12.281 -3.896 -16.141 1 96.5 128 ARG B O 1
ATOM 3058 N N . TYR B 1 129 ? 12.453 -4.543 -18.281 1 97.31 129 TYR B N 1
ATOM 3059 C CA . TYR B 1 129 ? 11.586 -5.691 -18.062 1 97.31 129 TYR B CA 1
ATOM 3060 C C . TYR B 1 129 ? 12.398 -6.949 -17.797 1 97.31 129 TYR B C 1
ATOM 3062 O O . TYR B 1 129 ? 13.555 -7.055 -18.203 1 97.31 129 TYR B O 1
ATOM 3070 N N . PRO B 1 130 ? 11.828 -7.898 -17.094 1 98.31 130 PRO B N 1
ATOM 3071 C CA . PRO B 1 130 ? 12.602 -9.086 -16.719 1 98.31 130 PRO B CA 1
ATOM 3072 C C . PRO B 1 130 ? 12.867 -10.016 -17.906 1 98.31 130 PRO B C 1
ATOM 3074 O O . PRO B 1 130 ? 12.047 -10.094 -18.828 1 98.31 130 PRO B O 1
ATOM 3077 N N . GLU B 1 131 ? 13.93 -10.711 -17.781 1 98.06 131 GLU B N 1
ATOM 3078 C CA . GLU B 1 131 ? 14.289 -11.742 -18.766 1 98.06 131 GLU B CA 1
ATOM 3079 C C . GLU B 1 131 ? 13.758 -13.109 -18.344 1 98.06 131 GLU B C 1
ATOM 3081 O O . GLU B 1 131 ? 13.617 -14.008 -19.172 1 98.06 131 GLU B O 1
ATOM 3086 N N . GLN B 1 132 ? 13.531 -13.258 -17.094 1 98.38 132 GLN B N 1
ATOM 3087 C CA . GLN B 1 132 ? 13.008 -14.484 -16.516 1 98.38 132 GLN B CA 1
ATOM 3088 C C . GLN B 1 132 ? 12.016 -14.188 -15.398 1 98.38 132 GLN B C 1
ATOM 3090 O O . GLN B 1 132 ? 12.141 -13.18 -14.703 1 98.38 132 GLN B O 1
ATOM 3095 N N . ILE B 1 133 ? 11.086 -15.117 -15.273 1 98.88 133 ILE B N 1
ATOM 3096 C CA . ILE B 1 133 ? 10.094 -14.977 -14.211 1 98.88 133 ILE B CA 1
ATOM 3097 C C . ILE B 1 133 ? 9.961 -16.297 -13.453 1 98.88 133 ILE B C 1
ATOM 3099 O O . ILE B 1 133 ? 9.945 -17.375 -14.062 1 98.88 133 ILE B O 1
ATOM 3103 N N . THR B 1 134 ? 9.953 -16.203 -12.148 1 98.94 134 THR B N 1
ATOM 3104 C CA . THR B 1 134 ? 9.68 -17.359 -11.297 1 98.94 134 THR B CA 1
ATOM 3105 C C . THR B 1 134 ? 8.43 -17.109 -10.453 1 98.94 134 THR B C 1
ATOM 3107 O O . THR B 1 134 ? 8.242 -16.031 -9.906 1 98.94 134 THR B O 1
ATOM 3110 N N . ILE B 1 135 ? 7.562 -18.188 -10.367 1 98.94 135 ILE B N 1
ATOM 3111 C CA . ILE B 1 135 ? 6.32 -18.047 -9.609 1 98.94 135 ILE B CA 1
ATOM 3112 C C . ILE B 1 135 ? 6.098 -19.297 -8.75 1 98.94 135 ILE B C 1
ATOM 3114 O O . ILE B 1 135 ? 5.73 -20.344 -9.266 1 98.94 135 ILE B O 1
ATOM 3118 N N . PRO B 1 136 ? 6.355 -19.156 -7.473 1 98.94 136 PRO B N 1
ATOM 3119 C CA . PRO B 1 136 ? 5.762 -20.156 -6.594 1 98.94 136 PRO B CA 1
ATOM 3120 C C . PRO B 1 136 ? 4.242 -20.031 -6.488 1 98.94 136 PRO B C 1
ATOM 3122 O O . PRO B 1 136 ? 3.727 -18.922 -6.312 1 98.94 136 PRO B O 1
ATOM 3125 N N . GLY B 1 137 ? 3.494 -21.094 -6.664 1 98.5 137 GLY B N 1
ATOM 3126 C CA . GLY B 1 137 ? 2.043 -21.016 -6.605 1 98.5 137 GLY B CA 1
ATOM 3127 C C . GLY B 1 137 ? 1.375 -22.359 -6.477 1 98.5 137 GLY B C 1
ATOM 3128 O O . GLY B 1 137 ? 2.053 -23.391 -6.379 1 98.5 137 GLY B O 1
ATOM 3129 N N . PHE B 1 138 ? 0.093 -22.375 -6.457 1 98.25 138 PHE B N 1
ATOM 3130 C CA . PHE B 1 138 ? -0.678 -23.609 -6.414 1 98.25 138 PHE B CA 1
ATOM 3131 C C . PHE B 1 138 ? -0.545 -24.391 -7.723 1 98.25 138 PHE B C 1
ATOM 3133 O O . PHE B 1 138 ? -0.692 -23.812 -8.805 1 98.25 138 PHE B O 1
ATOM 3140 N N . GLU B 1 139 ? -0.364 -25.641 -7.621 1 97.94 139 GLU B N 1
ATOM 3141 C CA . GLU B 1 139 ? -0.198 -26.453 -8.812 1 97.94 139 GLU B CA 1
ATOM 3142 C C . GLU B 1 139 ? -1.444 -26.406 -9.695 1 97.94 139 GLU B C 1
ATOM 3144 O O . GLU B 1 139 ? -1.342 -26.344 -10.922 1 97.94 139 GLU B O 1
ATOM 3149 N N . PHE B 1 140 ? -2.604 -26.406 -9.094 1 97 140 PHE B N 1
ATOM 3150 C CA . PHE B 1 140 ? -3.84 -26.469 -9.867 1 97 140 PHE B CA 1
ATOM 3151 C C . PHE B 1 140 ? -4.043 -25.172 -10.641 1 97 140 PHE B C 1
ATOM 3153 O O . PHE B 1 140 ? -4.961 -25.062 -11.461 1 97 140 PHE B O 1
ATOM 3160 N N . LYS B 1 141 ? -3.201 -24.188 -10.445 1 97.69 141 LYS B N 1
ATOM 3161 C CA . LYS B 1 141 ? -3.297 -22.922 -11.164 1 97.69 141 LYS B CA 1
ATOM 3162 C C . LYS B 1 141 ? -2.244 -22.828 -12.266 1 97.69 141 LYS B C 1
ATOM 3164 O O . LYS B 1 141 ? -2.197 -21.859 -13.016 1 97.69 141 LYS B O 1
ATOM 3169 N N . ARG B 1 142 ? -1.381 -2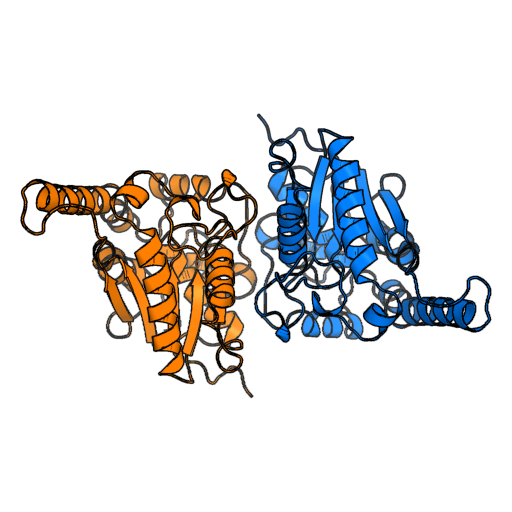3.797 -12.438 1 98.19 142 ARG B N 1
ATOM 3170 C CA . ARG B 1 142 ? -0.262 -23.797 -13.375 1 98.19 142 ARG B CA 1
ATOM 3171 C C . ARG B 1 142 ? -0.731 -23.469 -14.789 1 98.19 142 ARG B C 1
ATOM 3173 O O . ARG B 1 142 ? -0.171 -22.578 -15.438 1 98.19 142 ARG B O 1
ATOM 3180 N N . SER B 1 143 ? -1.748 -24.125 -15.203 1 97.62 143 SER B N 1
ATOM 3181 C CA . SER B 1 143 ? -2.225 -23.969 -16.578 1 97.62 143 SER B CA 1
ATOM 3182 C C . SER B 1 143 ? -2.725 -22.547 -16.828 1 97.62 143 SER B C 1
ATOM 3184 O O . SER B 1 143 ? -2.508 -21.984 -17.906 1 97.62 143 SER B O 1
ATOM 3186 N N . ARG B 1 144 ? -3.357 -22 -15.875 1 97 144 ARG B N 1
ATOM 3187 C CA . ARG B 1 144 ? -3.871 -20.625 -15.984 1 97 144 ARG B CA 1
ATOM 3188 C C . ARG B 1 144 ? -2.746 -19.641 -16.281 1 97 144 ARG B C 1
ATOM 3190 O O . ARG B 1 144 ? -2.889 -18.781 -17.141 1 97 144 ARG B O 1
ATOM 3197 N N . PHE B 1 145 ? -1.616 -19.797 -15.617 1 98.44 145 PHE B N 1
ATOM 3198 C CA . PHE B 1 145 ? -0.464 -18.922 -15.812 1 98.44 145 PHE B CA 1
ATOM 3199 C C . PHE B 1 145 ? 0.225 -19.219 -17.141 1 98.44 145 PHE B C 1
ATOM 3201 O O . PHE B 1 145 ? 0.37 -18.328 -17.984 1 98.44 145 PHE B O 1
ATOM 3208 N N . LEU B 1 146 ? 0.585 -20.453 -17.359 1 98.5 146 LEU B N 1
ATOM 3209 C CA . LEU B 1 146 ? 1.494 -20.828 -18.438 1 98.5 146 LEU B CA 1
ATOM 3210 C C . LEU B 1 146 ? 0.75 -20.922 -19.766 1 98.5 146 LEU B C 1
ATOM 3212 O O . LEU B 1 146 ? 1.311 -20.609 -20.828 1 98.5 146 LEU B O 1
ATOM 3216 N N . ASP B 1 147 ? -0.533 -21.25 -19.703 1 97.75 147 ASP B N 1
ATOM 3217 C CA . ASP B 1 147 ? -1.265 -21.469 -20.953 1 97.75 147 ASP B CA 1
ATOM 3218 C C . ASP B 1 147 ? -2.109 -20.25 -21.312 1 97.75 147 ASP B C 1
ATOM 3220 O O . ASP B 1 147 ? -2.564 -20.109 -22.453 1 97.75 147 ASP B O 1
ATOM 3224 N N . HIS B 1 148 ? -2.309 -19.344 -20.375 1 97 148 HIS B N 1
ATOM 3225 C CA . HIS B 1 148 ? -3.234 -18.266 -20.688 1 97 148 HIS B CA 1
ATOM 3226 C C . HIS B 1 148 ? -2.605 -16.906 -20.391 1 97 148 HIS B C 1
ATOM 3228 O O . HIS B 1 148 ? -2.469 -16.078 -21.297 1 97 148 HIS B O 1
ATOM 3234 N N . HIS B 1 149 ? -2.131 -16.641 -19.203 1 97.69 149 HIS B N 1
ATOM 3235 C CA . HIS B 1 149 ? -1.684 -15.297 -18.828 1 97.69 149 HIS B CA 1
ATOM 3236 C C . HIS B 1 149 ? -0.441 -14.891 -19.625 1 97.69 149 HIS B C 1
ATOM 3238 O O . HIS B 1 149 ? -0.414 -13.828 -20.234 1 97.69 149 HIS B O 1
ATOM 3244 N N . PHE B 1 150 ? 0.614 -15.727 -19.609 1 97.94 150 PHE B N 1
ATOM 3245 C CA . PHE B 1 150 ? 1.869 -15.344 -20.25 1 97.94 150 PHE B CA 1
ATOM 3246 C C . PHE B 1 150 ? 1.71 -15.297 -21.766 1 97.94 150 PHE B C 1
ATOM 3248 O O . PHE B 1 150 ? 2.174 -14.352 -22.406 1 97.94 150 PHE B O 1
ATOM 3255 N N . PRO B 1 151 ? 0.967 -16.25 -22.328 1 95.75 151 PRO B N 1
ATOM 3256 C CA . PRO B 1 151 ? 0.712 -16.125 -23.766 1 95.75 151 PRO B CA 1
ATOM 3257 C C . PRO B 1 151 ? -0.081 -14.859 -24.109 1 95.75 151 PRO B C 1
ATOM 3259 O O . PRO B 1 151 ? 0.205 -14.203 -25.109 1 95.75 151 PRO B O 1
ATOM 3262 N N . ALA B 1 152 ? -1.043 -14.5 -23.281 1 94.19 152 ALA B N 1
ATOM 3263 C CA . ALA B 1 152 ? -1.842 -13.305 -23.531 1 94.19 152 ALA B CA 1
ATOM 3264 C C . ALA B 1 152 ? -0.965 -12.055 -23.562 1 94.19 152 ALA B C 1
ATOM 3266 O O . ALA B 1 152 ? -1.253 -11.102 -24.297 1 94.19 152 ALA B O 1
ATOM 3267 N N . LEU B 1 153 ? 0.145 -12.094 -22.844 1 95.62 153 LEU B N 1
ATOM 3268 C CA . LEU B 1 153 ? 1.051 -10.953 -22.75 1 95.62 153 LEU B CA 1
ATOM 3269 C C . LEU B 1 153 ? 2.229 -11.117 -23.703 1 95.62 153 LEU B C 1
ATOM 3271 O O . LEU B 1 153 ? 3.146 -10.297 -23.719 1 95.62 153 LEU B O 1
ATOM 3275 N N . ASN B 1 154 ? 2.232 -12.164 -24.438 1 94.5 154 ASN B N 1
ATOM 3276 C CA . ASN B 1 154 ? 3.293 -12.516 -25.375 1 94.5 154 ASN B CA 1
ATOM 3277 C C . ASN B 1 154 ? 4.641 -12.664 -24.672 1 94.5 154 ASN B C 1
ATOM 3279 O O . ASN B 1 154 ? 5.68 -12.312 -25.234 1 94.5 154 ASN B O 1
ATOM 3283 N N . PHE B 1 155 ? 4.609 -13.047 -23.422 1 96.94 155 PHE B N 1
ATOM 3284 C CA . PHE B 1 155 ? 5.852 -13.352 -22.719 1 96.94 155 PHE B CA 1
ATOM 3285 C C . PHE B 1 155 ? 6.273 -14.789 -22.969 1 96.94 155 PHE B C 1
ATOM 3287 O O . PHE B 1 155 ? 5.465 -15.711 -22.828 1 96.94 155 PHE B O 1
ATOM 3294 N N . PRO B 1 156 ? 7.512 -15.055 -23.328 1 97.19 156 PRO B N 1
ATOM 3295 C CA . PRO B 1 156 ? 7.926 -16.422 -23.656 1 97.19 156 PRO B CA 1
ATOM 3296 C C . PRO B 1 156 ? 7.809 -17.375 -22.453 1 97.19 156 PRO B C 1
ATOM 3298 O O . PRO B 1 156 ? 8.523 -17.203 -21.469 1 97.19 156 PRO B O 1
ATOM 3301 N N . VAL B 1 157 ? 6.984 -18.359 -22.594 1 98.25 157 VAL B N 1
ATOM 3302 C CA . VAL B 1 157 ? 6.668 -19.281 -21.5 1 98.25 157 VAL B CA 1
ATOM 3303 C C . VAL B 1 157 ? 7.922 -20.047 -21.078 1 98.25 157 VAL B C 1
ATOM 3305 O O . VAL B 1 157 ? 8.078 -20.422 -19.922 1 98.25 157 VAL B O 1
ATOM 3308 N N . GLU B 1 158 ? 8.836 -20.234 -22 1 98 158 GLU B N 1
ATOM 3309 C CA . GLU B 1 158 ? 10.07 -20.969 -21.703 1 98 158 GLU B CA 1
ATOM 3310 C C . GLU B 1 158 ? 10.945 -20.203 -20.719 1 98 158 GLU B C 1
ATOM 3312 O O . GLU B 1 158 ? 11.875 -20.766 -20.141 1 98 158 GLU B O 1
ATOM 3317 N N . LYS B 1 159 ? 10.688 -18.906 -20.547 1 98.56 159 LYS B N 1
ATOM 3318 C CA . LYS B 1 159 ? 11.445 -18.062 -19.609 1 98.56 159 LYS B CA 1
ATOM 3319 C C . LYS B 1 159 ? 10.742 -17.969 -18.266 1 98.56 159 LYS B C 1
ATOM 3321 O O . LYS B 1 159 ? 11.133 -17.172 -17.406 1 98.56 159 LYS B O 1
ATOM 3326 N N . VAL B 1 160 ? 9.688 -18.812 -18.094 1 98.88 160 VAL B N 1
ATOM 3327 C CA . VAL B 1 160 ? 8.922 -18.812 -16.844 1 98.88 160 VAL B CA 1
ATOM 3328 C C . VAL B 1 160 ? 9.164 -20.109 -16.078 1 98.88 160 VAL B C 1
ATOM 3330 O O . VAL B 1 160 ? 9.008 -21.203 -16.641 1 98.88 160 VAL B O 1
ATOM 3333 N N . ASN B 1 161 ? 9.625 -19.938 -14.883 1 98.88 161 ASN B N 1
ATOM 3334 C CA . ASN B 1 161 ? 9.734 -21.062 -13.953 1 98.88 161 ASN B CA 1
ATOM 3335 C C . ASN B 1 161 ? 8.594 -21.062 -12.945 1 98.88 161 ASN B C 1
ATOM 3337 O O . ASN B 1 161 ? 8.625 -20.328 -11.961 1 98.88 161 ASN B O 1
ATOM 3341 N N . TYR B 1 162 ? 7.57 -21.891 -13.156 1 98.88 162 TYR B N 1
ATOM 3342 C CA . TYR B 1 162 ? 6.445 -22.047 -12.242 1 98.88 162 TYR B CA 1
ATOM 3343 C C . TYR B 1 162 ? 6.691 -23.188 -11.258 1 98.88 162 TYR B C 1
ATOM 3345 O O . TYR B 1 162 ? 6.926 -24.328 -11.672 1 98.88 162 TYR B O 1
ATOM 3353 N N . MET B 1 163 ? 6.656 -22.844 -10.008 1 98.88 163 MET B N 1
ATOM 3354 C CA . MET B 1 163 ? 6.902 -23.828 -8.953 1 98.88 163 MET B CA 1
ATOM 3355 C C . MET B 1 163 ? 5.617 -24.141 -8.195 1 98.88 163 MET B C 1
ATOM 3357 O O . MET B 1 163 ? 5.246 -23.422 -7.266 1 98.88 163 MET B O 1
ATOM 3361 N N . GLY B 1 164 ? 5.031 -25.297 -8.523 1 98.56 164 GLY B N 1
ATOM 3362 C CA . GLY B 1 164 ? 3.701 -25.641 -8.047 1 98.56 164 GLY B CA 1
ATOM 3363 C C . GLY B 1 164 ? 3.723 -26.469 -6.777 1 98.56 164 GLY B C 1
ATOM 3364 O O . GLY B 1 164 ? 4.602 -27.312 -6.598 1 98.56 164 GLY B O 1
ATOM 3365 N N . SER B 1 165 ? 2.75 -26.188 -5.902 1 97.75 165 SER B N 1
ATOM 3366 C CA . SER B 1 165 ? 2.506 -26.969 -4.699 1 97.75 165 SER B CA 1
ATOM 3367 C C . SER B 1 165 ? 1.022 -27.281 -4.535 1 97.75 165 SER B C 1
ATOM 3369 O O . SER B 1 165 ? 0.168 -26.516 -4.965 1 97.75 165 SER B O 1
ATOM 3371 N N . ASP B 1 166 ? 0.713 -28.375 -3.867 1 96.75 166 ASP B N 1
ATOM 3372 C CA . ASP B 1 166 ? -0.668 -28.812 -3.686 1 96.75 166 ASP B CA 1
ATOM 3373 C C . ASP B 1 166 ? -1.144 -28.547 -2.258 1 96.75 166 ASP B C 1
ATOM 3375 O O . ASP B 1 166 ? -0.352 -28.609 -1.313 1 96.75 166 ASP B O 1
ATOM 3379 N N . PRO B 1 167 ? -2.451 -28.234 -2.158 1 96.69 167 PRO B N 1
ATOM 3380 C CA . PRO B 1 167 ? -3.008 -28.172 -0.805 1 96.69 167 PRO B CA 1
ATOM 3381 C C . PRO B 1 167 ? -2.869 -29.5 -0.056 1 96.69 167 PRO B C 1
ATOM 3383 O O . PRO B 1 167 ? -2.555 -30.531 -0.663 1 96.69 167 PRO B O 1
ATOM 3386 N N . ARG B 1 168 ? -3.053 -29.406 1.255 1 95.06 168 ARG B N 1
ATOM 3387 C CA . ARG B 1 168 ? -2.855 -30.562 2.109 1 95.06 168 ARG B CA 1
ATOM 3388 C C . ARG B 1 168 ? -4.086 -30.828 2.971 1 95.06 168 ARG B C 1
ATOM 3390 O O . ARG B 1 168 ? -4.023 -30.719 4.199 1 95.06 168 ARG B O 1
ATOM 3397 N N . PRO B 1 169 ? -5.168 -31.297 2.4 1 96.31 169 PRO B N 1
ATOM 3398 C CA . PRO B 1 169 ? -6.336 -31.625 3.221 1 96.31 169 PRO B CA 1
ATOM 3399 C C . PRO B 1 169 ? -6.09 -32.781 4.16 1 96.31 169 PRO B C 1
ATOM 3401 O O . PRO B 1 169 ? -5.172 -33.594 3.936 1 96.31 169 PRO B O 1
ATOM 3404 N N . ASP B 1 170 ? -6.973 -32.875 5.211 1 96.06 170 ASP B N 1
ATOM 3405 C CA . ASP B 1 170 ? -6.836 -33.938 6.195 1 96.06 170 ASP B CA 1
ATOM 3406 C C . ASP B 1 170 ? -7.496 -35.25 5.707 1 96.06 170 ASP B C 1
ATOM 3408 O O . ASP B 1 170 ? -8.414 -35.75 6.348 1 96.06 170 ASP B O 1
ATOM 3412 N N . TYR B 1 171 ? -7.203 -35.656 4.59 1 96.31 171 TYR B N 1
ATOM 3413 C CA . TYR B 1 171 ? -7.688 -36.906 4.035 1 96.31 171 TYR B CA 1
ATOM 3414 C C . TYR B 1 171 ? -6.527 -37.844 3.725 1 96.31 171 TYR B C 1
ATOM 3416 O O . TYR B 1 171 ? -5.441 -37.406 3.35 1 96.31 171 TYR B O 1
ATOM 3424 N N . GLU B 1 172 ? -6.73 -39.094 3.953 1 95.94 172 GLU B N 1
ATOM 3425 C CA . GLU B 1 172 ? -5.711 -40.062 3.605 1 95.94 172 GLU B CA 1
ATOM 3426 C C . GLU B 1 172 ? -5.434 -40.094 2.104 1 95.94 172 GLU B C 1
ATOM 3428 O O . GLU B 1 172 ? -6.363 -40.156 1.298 1 95.94 172 GLU B O 1
ATOM 3433 N N . LYS B 1 173 ? -4.191 -39.969 1.85 1 94.06 173 LYS B N 1
ATOM 3434 C CA . LYS B 1 173 ? -3.832 -40 0.435 1 94.06 173 LYS B CA 1
ATOM 3435 C C . LYS B 1 173 ? -4.371 -41.219 -0.268 1 94.06 173 LYS B C 1
ATOM 3437 O O . LYS B 1 173 ? -4.227 -42.344 0.235 1 94.06 173 LYS B O 1
ATOM 3442 N N . GLY B 1 174 ? -4.996 -40.969 -1.411 1 93 174 GLY B N 1
ATOM 3443 C CA . GLY B 1 174 ? -5.52 -42.062 -2.186 1 93 174 GLY B CA 1
ATOM 3444 C C . GLY B 1 174 ? -6.93 -42.469 -1.796 1 93 174 GLY B C 1
ATOM 3445 O O . GLY B 1 174 ? -7.598 -43.219 -2.516 1 93 174 GLY B O 1
ATOM 3446 N N . SER B 1 175 ? -7.41 -41.938 -0.655 1 96.88 175 SER B N 1
ATOM 3447 C CA . SER B 1 175 ? -8.781 -42.25 -0.244 1 96.88 175 SER B CA 1
ATOM 3448 C C . SER B 1 175 ? -9.789 -41.594 -1.192 1 96.88 175 SER B C 1
ATOM 3450 O O . SER B 1 175 ? -9.422 -40.812 -2.051 1 96.88 175 SER B O 1
ATOM 3452 N N . SER B 1 176 ? -11.039 -42.062 -1.091 1 97.44 176 SER B N 1
ATOM 3453 C CA . SER B 1 176 ? -12.109 -41.5 -1.901 1 97.44 176 SER B CA 1
ATOM 3454 C C . SER B 1 176 ? -12.305 -40.031 -1.601 1 97.44 176 SER B C 1
ATOM 3456 O O . SER B 1 176 ? -12.555 -39.219 -2.508 1 97.44 176 SER B O 1
ATOM 3458 N N . GLU B 1 177 ? -12.172 -39.656 -0.36 1 97 177 GLU B N 1
ATOM 3459 C CA . GLU B 1 177 ? -12.305 -38.25 0.051 1 97 177 GLU B CA 1
ATOM 3460 C C . GLU B 1 177 ? -11.188 -37.406 -0.537 1 97 177 GLU B C 1
ATOM 3462 O O . GLU B 1 177 ? -11.43 -36.25 -0.963 1 97 177 GLU B O 1
ATOM 3467 N N . TYR B 1 178 ? -10.016 -37.906 -0.506 1 96.69 178 TYR B N 1
ATOM 3468 C CA . TYR B 1 178 ? -8.859 -37.25 -1.079 1 96.69 178 TYR B CA 1
ATOM 3469 C C . TYR B 1 178 ? -9.047 -37 -2.572 1 96.69 178 TYR B C 1
ATOM 3471 O O . TYR B 1 178 ? -8.859 -35.875 -3.059 1 96.69 178 TYR B O 1
ATOM 3479 N N . LYS B 1 179 ? -9.391 -37.969 -3.281 1 97.19 179 LYS B N 1
ATOM 3480 C CA . LYS B 1 179 ? -9.602 -37.875 -4.723 1 97.19 179 LYS B CA 1
ATOM 3481 C C . LYS B 1 179 ? -10.734 -36.906 -5.047 1 97.19 179 LYS B C 1
ATOM 3483 O O . LYS B 1 179 ? -10.633 -36.125 -5.996 1 97.19 179 LYS B O 1
ATOM 3488 N N . LYS B 1 180 ? -11.719 -37 -4.258 1 97.12 180 LYS B N 1
ATOM 3489 C CA . LYS B 1 180 ? -12.852 -36.094 -4.457 1 97.12 180 LYS B CA 1
ATOM 3490 C C . LYS B 1 180 ? -12.453 -34.656 -4.223 1 97.12 180 LYS B C 1
ATOM 3492 O O . LYS B 1 180 ? -12.859 -33.75 -4.969 1 97.12 180 LYS B O 1
ATOM 3497 N N . TYR B 1 181 ? -11.703 -34.438 -3.215 1 96.56 181 TYR B N 1
ATOM 3498 C CA . TYR B 1 181 ? -11.242 -33.094 -2.902 1 96.56 181 TYR B CA 1
ATOM 3499 C C . TYR B 1 181 ? -10.508 -32.469 -4.09 1 96.56 181 TYR B C 1
ATOM 3501 O O . TYR B 1 181 ? -10.82 -31.359 -4.512 1 96.56 181 TYR B O 1
ATOM 3509 N N . PHE B 1 182 ? -9.578 -33.125 -4.668 1 96.62 182 PHE B N 1
ATOM 3510 C CA . PHE B 1 182 ? -8.758 -32.594 -5.746 1 96.62 182 PHE B CA 1
ATOM 3511 C C . PHE B 1 182 ? -9.547 -32.531 -7.047 1 96.62 182 PHE B C 1
ATOM 3513 O O . PHE B 1 182 ? -9.336 -31.641 -7.867 1 96.62 182 PHE B O 1
ATOM 3520 N N . SER B 1 183 ? -10.477 -33.469 -7.234 1 97.31 183 SER B N 1
ATOM 3521 C CA . SER B 1 183 ? -11.367 -33.375 -8.383 1 97.31 183 SER B CA 1
ATOM 3522 C C . SER B 1 183 ? -12.242 -32.125 -8.312 1 97.31 183 SER B C 1
ATOM 3524 O O . SER B 1 183 ? -12.406 -31.406 -9.305 1 97.31 183 SER B O 1
ATOM 3526 N N . ASP B 1 184 ? -12.789 -31.891 -7.117 1 96.94 184 ASP B N 1
ATOM 3527 C CA . ASP B 1 184 ? -13.609 -30.688 -6.902 1 96.94 184 ASP B CA 1
ATOM 3528 C C . ASP B 1 184 ? -12.789 -29.422 -7.098 1 96.94 184 ASP B C 1
ATOM 3530 O O . ASP B 1 184 ? -13.273 -28.438 -7.668 1 96.94 184 ASP B O 1
ATOM 3534 N N . LEU B 1 185 ? -11.609 -29.516 -6.609 1 96.31 185 LEU B N 1
ATOM 3535 C CA . LEU B 1 185 ? -10.703 -28.391 -6.746 1 96.31 185 LEU B CA 1
ATOM 3536 C C . LEU B 1 185 ? -10.414 -28.094 -8.211 1 96.31 185 LEU B C 1
ATOM 3538 O O . LEU B 1 185 ? -10.484 -26.938 -8.641 1 96.31 185 LEU B O 1
ATOM 3542 N N . ALA B 1 186 ? -10.086 -29.062 -8.969 1 96.38 186 ALA B N 1
ATOM 3543 C CA . ALA B 1 186 ? -9.82 -28.922 -10.398 1 96.38 186 ALA B CA 1
ATOM 3544 C C . ALA B 1 186 ? -11.047 -28.375 -11.133 1 96.38 186 ALA B C 1
ATOM 3546 O O . ALA B 1 186 ? -10.93 -27.516 -12.016 1 96.38 186 ALA B O 1
ATOM 3547 N N . ASN B 1 187 ? -12.188 -28.891 -10.789 1 97.12 187 ASN B N 1
ATOM 3548 C CA . ASN B 1 187 ? -13.43 -28.438 -11.414 1 97.12 187 ASN B CA 1
ATOM 3549 C C . ASN B 1 187 ? -13.727 -26.984 -11.102 1 97.12 187 ASN B C 1
ATOM 3551 O O . ASN B 1 187 ? -14.164 -26.234 -11.977 1 97.12 187 ASN B O 1
ATOM 3555 N N . ALA B 1 188 ? -13.547 -26.656 -9.883 1 96.06 188 ALA B N 1
ATOM 3556 C CA . ALA B 1 188 ? -13.773 -25.266 -9.469 1 96.06 188 ALA B CA 1
ATOM 3557 C C . ALA B 1 188 ? -12.82 -24.312 -10.195 1 96.06 188 ALA B C 1
ATOM 3559 O O . ALA B 1 188 ? -13.227 -23.25 -10.664 1 96.06 188 ALA B O 1
ATOM 3560 N N . GLU B 1 189 ? -11.539 -24.734 -10.266 1 96.19 189 GLU B N 1
ATOM 3561 C CA . GLU B 1 189 ? -10.547 -23.953 -11 1 96.19 189 GLU B CA 1
ATOM 3562 C C . GLU B 1 189 ? -10.945 -23.781 -12.461 1 96.19 189 GLU B C 1
ATOM 3564 O O . GLU B 1 189 ? -10.859 -22.688 -13.008 1 96.19 189 GLU B O 1
ATOM 3569 N N . HIS B 1 190 ? -11.344 -24.812 -13.047 1 96.5 190 HIS B N 1
ATOM 3570 C CA . HIS B 1 190 ? -11.75 -24.75 -14.445 1 96.5 190 HIS B CA 1
ATOM 3571 C C . HIS B 1 190 ? -12.961 -23.844 -14.633 1 96.5 190 HIS B C 1
ATOM 3573 O O . HIS B 1 190 ? -12.93 -22.922 -15.453 1 96.5 190 HIS B O 1
ATOM 3579 N N . LYS B 1 191 ? -13.93 -23.984 -13.828 1 95.88 191 LYS B N 1
ATOM 3580 C CA . LYS B 1 191 ? -15.211 -23.297 -13.977 1 95.88 191 LYS B CA 1
ATOM 3581 C C . LYS B 1 191 ? -15.086 -21.812 -13.617 1 95.88 191 LYS B C 1
ATOM 3583 O O . LYS B 1 191 ? -15.648 -20.953 -14.297 1 95.88 191 LYS B O 1
ATOM 3588 N N . ASN B 1 192 ? -14.305 -21.578 -12.617 1 93.94 192 ASN B N 1
ATOM 3589 C CA . ASN B 1 192 ? -14.328 -20.234 -12.062 1 93.94 192 ASN B CA 1
ATOM 3590 C C . ASN B 1 192 ? -13.156 -19.391 -12.562 1 93.94 192 ASN B C 1
ATOM 3592 O O . ASN B 1 192 ? -13.109 -18.188 -12.344 1 93.94 192 ASN B O 1
ATOM 3596 N N . ALA B 1 193 ? -12.219 -20.016 -13.273 1 94.56 193 ALA B N 1
ATOM 3597 C CA . ALA B 1 193 ? -11.062 -19.219 -13.672 1 94.56 193 ALA B CA 1
ATOM 3598 C C . ALA B 1 193 ? -10.578 -19.609 -15.062 1 94.56 193 ALA B C 1
ATOM 3600 O O . ALA B 1 193 ? -10.664 -18.812 -16 1 94.56 193 ALA B O 1
ATOM 3601 N N . LEU B 1 194 ? -10.156 -20.828 -15.266 1 95.69 194 LEU B N 1
ATOM 3602 C CA . LEU B 1 194 ? -9.508 -21.25 -16.5 1 95.69 194 LEU B CA 1
ATOM 3603 C C . LEU B 1 194 ? -10.422 -21 -17.703 1 95.69 194 LEU B C 1
ATOM 3605 O O . LEU B 1 194 ? -10.016 -20.359 -18.672 1 95.69 194 LEU B O 1
ATOM 3609 N N . ALA B 1 195 ? -11.625 -21.422 -17.641 1 96.5 195 ALA B N 1
ATOM 3610 C CA . ALA B 1 195 ? -12.562 -21.297 -18.734 1 96.5 195 ALA B CA 1
ATOM 3611 C C . ALA B 1 195 ? -12.891 -19.828 -19.016 1 96.5 195 ALA B C 1
ATOM 3613 O O . ALA B 1 195 ? -13.078 -19.422 -20.156 1 96.5 195 ALA B O 1
ATOM 3614 N N . LEU B 1 196 ? -12.969 -19.078 -18 1 96.75 196 LEU B N 1
ATOM 3615 C CA . LEU B 1 196 ? -13.289 -17.656 -18.141 1 96.75 196 LEU B CA 1
ATOM 3616 C C . LEU B 1 196 ? -12.148 -16.906 -18.812 1 96.75 196 LEU B C 1
ATOM 3618 O O . LEU B 1 196 ? -12.375 -16.125 -19.734 1 96.75 196 LEU B O 1
ATOM 3622 N N . PHE B 1 197 ? -10.859 -17.203 -18.469 1 96.44 197 PHE B N 1
ATOM 3623 C CA . PHE B 1 197 ? -9.711 -16.516 -19.047 1 96.44 197 PHE B CA 1
ATOM 3624 C C . PHE B 1 197 ? -9.445 -17.016 -20.453 1 96.44 197 PHE B C 1
ATOM 3626 O O . PHE B 1 197 ? -8.883 -16.297 -21.281 1 96.44 197 PHE B O 1
ATOM 3633 N N . GLU B 1 198 ? -9.812 -18.266 -20.656 1 95.94 198 GLU B N 1
ATOM 3634 C CA . GLU B 1 198 ? -9.719 -18.766 -22.031 1 95.94 198 GLU B CA 1
ATOM 3635 C C . GLU B 1 198 ? -10.562 -17.938 -22.984 1 95.94 198 GLU B C 1
ATOM 3637 O O . GLU B 1 198 ? -10.133 -17.641 -24.094 1 95.94 198 GLU B O 1
ATOM 3642 N N . GLN B 1 199 ? -11.719 -17.469 -22.547 1 95.56 199 GLN B N 1
ATOM 3643 C CA . GLN B 1 199 ? -12.648 -16.703 -23.359 1 95.56 199 GLN B CA 1
ATOM 3644 C C . GLN B 1 199 ? -12.336 -15.211 -23.297 1 95.56 199 GLN B C 1
ATOM 3646 O O . GLN B 1 199 ? -12.641 -14.453 -24.219 1 95.56 199 GLN B O 1
ATOM 3651 N N . ASP B 1 200 ? -11.75 -14.797 -22.281 1 95.06 200 ASP B N 1
ATOM 3652 C CA . ASP B 1 200 ? -11.453 -13.398 -21.984 1 95.06 200 ASP B CA 1
ATOM 3653 C C . ASP B 1 200 ? -10.039 -13.25 -21.406 1 95.06 200 ASP B C 1
ATOM 3655 O O . ASP B 1 200 ? -9.875 -12.953 -20.234 1 95.06 200 ASP B O 1
ATOM 3659 N N . PRO B 1 201 ? -9.039 -13.383 -22.281 1 94.94 201 PRO B N 1
ATOM 3660 C CA . PRO B 1 201 ? -7.652 -13.523 -21.828 1 94.94 201 PRO B CA 1
ATOM 3661 C C . PRO B 1 201 ? -7.18 -12.336 -20.984 1 94.94 201 PRO B C 1
ATOM 3663 O O . PRO B 1 201 ? -6.285 -12.492 -20.156 1 94.94 201 PRO B O 1
ATOM 3666 N N . PHE B 1 202 ? -7.812 -11.234 -21.156 1 95.25 202 PHE B N 1
ATOM 3667 C CA . PHE B 1 202 ? -7.328 -10.039 -20.469 1 95.25 202 PHE B CA 1
ATOM 3668 C C . PHE B 1 202 ? -8.25 -9.68 -19.312 1 95.25 202 PHE B C 1
ATOM 3670 O O . PHE B 1 202 ? -7.977 -8.734 -18.562 1 95.25 202 PHE B O 1
ATOM 3677 N N . GLY B 1 203 ? -9.328 -10.453 -19.141 1 93.94 203 GLY B N 1
ATOM 3678 C CA . GLY B 1 203 ? -10.242 -10.242 -18.031 1 93.94 203 GLY B CA 1
ATOM 3679 C C . GLY B 1 203 ? -11.016 -8.945 -18.125 1 93.94 203 GLY B C 1
ATOM 3680 O O . GLY B 1 203 ? -11.383 -8.352 -17.109 1 93.94 203 GLY B O 1
ATOM 3681 N N . THR B 1 204 ? -11.266 -8.445 -19.297 1 93.25 204 THR B N 1
ATOM 3682 C CA . THR B 1 204 ? -11.914 -7.152 -19.5 1 93.25 204 THR B CA 1
ATOM 3683 C C . THR B 1 204 ? -13.414 -7.328 -19.719 1 93.25 204 THR B C 1
ATOM 3685 O O . THR B 1 204 ? -14.156 -6.348 -19.766 1 93.25 204 THR B O 1
ATOM 3688 N N . GLY B 1 205 ? -13.828 -8.555 -19.859 1 94.06 205 GLY B N 1
ATOM 3689 C CA . GLY B 1 205 ? -15.242 -8.836 -20.078 1 94.06 205 GLY B CA 1
ATOM 3690 C C . GLY B 1 205 ? -16.078 -8.664 -18.828 1 94.06 205 GLY B C 1
ATOM 3691 O O . GLY B 1 205 ? -15.547 -8.359 -17.75 1 94.06 205 GLY B O 1
ATOM 3692 N N . ALA B 1 206 ? -17.344 -8.875 -18.922 1 95.38 206 ALA B N 1
ATOM 3693 C CA . ALA B 1 206 ? -18.328 -8.562 -17.875 1 95.38 206 ALA B CA 1
ATOM 3694 C C . ALA B 1 206 ? -18.094 -9.422 -16.641 1 95.38 206 ALA B C 1
ATOM 3696 O O . ALA B 1 206 ? -18.125 -8.922 -15.516 1 95.38 206 ALA B O 1
ATOM 3697 N N . VAL B 1 207 ? -17.828 -10.695 -16.859 1 96.44 207 VAL B N 1
ATOM 3698 C CA . VAL B 1 207 ? -17.734 -11.625 -15.734 1 96.44 207 VAL B CA 1
ATOM 3699 C C . VAL B 1 207 ? -16.469 -11.328 -14.922 1 96.44 207 VAL B C 1
ATOM 3701 O O . VAL B 1 207 ? -16.547 -11.078 -13.719 1 96.44 207 VAL B O 1
ATOM 3704 N N . LEU B 1 208 ? -15.359 -11.336 -15.555 1 96.12 208 LEU B N 1
ATOM 3705 C CA . LEU B 1 208 ? -14.086 -11.172 -14.859 1 96.12 208 LEU B CA 1
ATOM 3706 C C . LEU B 1 208 ? -13.93 -9.75 -14.336 1 96.12 208 LEU B C 1
ATOM 3708 O O . LEU B 1 208 ? -13.328 -9.531 -13.289 1 96.12 208 LEU B O 1
ATOM 3712 N N . SER B 1 209 ? -14.5 -8.773 -14.992 1 95.38 209 SER B N 1
ATOM 3713 C CA . SER B 1 209 ? -14.477 -7.402 -14.5 1 95.38 209 SER B CA 1
ATOM 3714 C C . SER B 1 209 ? -15.281 -7.262 -13.211 1 95.38 209 SER B C 1
ATOM 3716 O O . SER B 1 209 ? -14.898 -6.516 -12.312 1 95.38 209 SER B O 1
ATOM 3718 N N . LYS B 1 210 ? -16.406 -7.934 -13.203 1 97 210 LYS B N 1
ATOM 3719 C CA . LYS B 1 210 ? -17.219 -7.91 -11.992 1 97 210 LYS B CA 1
ATOM 3720 C C . LYS B 1 210 ? -16.469 -8.547 -10.82 1 97 210 LYS B C 1
ATOM 3722 O O . LYS B 1 210 ? -16.5 -8.023 -9.703 1 97 210 LYS B O 1
ATOM 3727 N N . LYS B 1 211 ? -15.758 -9.625 -11.047 1 96.62 211 LYS B N 1
ATOM 3728 C CA . LYS B 1 211 ? -14.945 -10.258 -10.016 1 96.62 211 LYS B CA 1
ATOM 3729 C C . LYS B 1 211 ? -13.867 -9.312 -9.5 1 96.62 211 LYS B C 1
ATOM 3731 O O . LYS B 1 211 ? -13.625 -9.227 -8.297 1 96.62 211 LYS B O 1
ATOM 3736 N N . ARG B 1 212 ? -13.242 -8.625 -10.422 1 97.12 212 ARG B N 1
ATOM 3737 C CA . ARG B 1 212 ? -12.211 -7.664 -10.055 1 97.12 212 ARG B CA 1
ATOM 3738 C C . ARG B 1 212 ? -12.789 -6.539 -9.195 1 97.12 212 ARG B C 1
ATOM 3740 O O . ARG B 1 212 ? -12.188 -6.137 -8.203 1 97.12 212 ARG B O 1
ATOM 3747 N N . LYS B 1 213 ? -13.914 -6.078 -9.562 1 97 213 LYS B N 1
ATOM 3748 C CA . LYS B 1 213 ? -14.562 -5.012 -8.805 1 97 213 LYS B CA 1
ATOM 3749 C C . LYS B 1 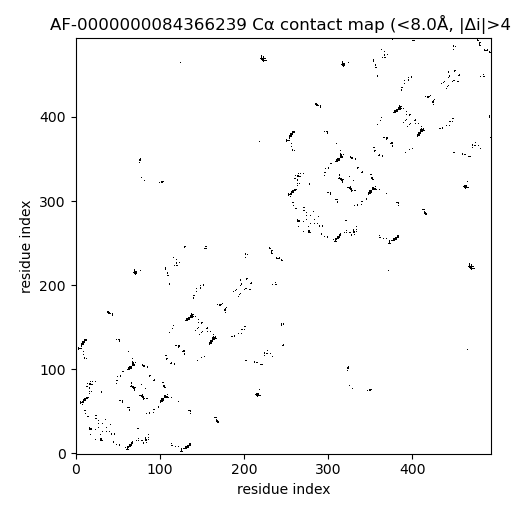213 ? -14.859 -5.457 -7.375 1 97 213 LYS B C 1
ATOM 3751 O O . LYS B 1 213 ? -14.656 -4.695 -6.426 1 97 213 LYS B O 1
ATOM 3756 N N . ASN B 1 214 ? -15.289 -6.684 -7.215 1 97.12 214 ASN B N 1
ATOM 3757 C CA . ASN B 1 214 ? -15.617 -7.227 -5.902 1 97.12 214 ASN B CA 1
ATOM 3758 C C . ASN B 1 214 ? -14.375 -7.395 -5.035 1 97.12 214 ASN B C 1
ATOM 3760 O O . ASN B 1 214 ? -14.469 -7.387 -3.807 1 97.12 214 ASN B O 1
ATOM 3764 N N . ARG B 1 215 ? -13.227 -7.516 -5.719 1 97.62 215 ARG B N 1
ATOM 3765 C CA . ARG B 1 215 ? -11.969 -7.723 -5.008 1 97.62 215 ARG B CA 1
ATOM 3766 C C . ARG B 1 215 ? -11.227 -6.406 -4.812 1 97.62 215 ARG B C 1
ATOM 3768 O O . ARG B 1 215 ? -10.023 -6.398 -4.559 1 97.62 215 ARG B O 1
ATOM 3775 N N . ASN B 1 216 ? -11.953 -5.297 -4.938 1 98 216 ASN B N 1
ATOM 3776 C CA . ASN B 1 216 ? -11.406 -3.965 -4.703 1 98 216 ASN B CA 1
ATOM 3777 C C . ASN B 1 216 ? -12.328 -3.125 -3.824 1 98 216 ASN B C 1
ATOM 3779 O O . ASN B 1 216 ? -12.719 -2.02 -4.203 1 98 216 ASN B O 1
ATOM 3783 N N . PRO B 1 217 ? -12.609 -3.641 -2.615 1 97.12 217 PRO B N 1
ATOM 3784 C CA . PRO B 1 217 ? -13.586 -2.955 -1.763 1 97.12 217 PRO B CA 1
ATOM 3785 C C . PRO B 1 217 ? -13.109 -1.571 -1.321 1 97.12 217 PRO B C 1
ATOM 3787 O O . PRO B 1 217 ? -13.914 -0.765 -0.845 1 97.12 217 PRO B O 1
ATOM 3790 N N . PHE B 1 218 ? -11.875 -1.244 -1.507 1 97.38 218 PHE B N 1
ATOM 3791 C CA . PHE B 1 218 ? -11.352 0.031 -1.03 1 97.38 218 PHE B CA 1
ATOM 3792 C C . PHE B 1 218 ? -11.133 0.994 -2.191 1 97.38 218 PHE B C 1
ATOM 3794 O O . PHE B 1 218 ? -10.516 2.049 -2.021 1 97.38 218 PHE B O 1
ATOM 3801 N N . LYS B 1 219 ? -11.508 0.614 -3.389 1 97 219 LYS B N 1
ATOM 3802 C CA . LYS B 1 219 ? -11.492 1.476 -4.566 1 97 219 LYS B CA 1
ATOM 3803 C C . LYS B 1 219 ? -10.086 2.012 -4.84 1 97 219 LYS B C 1
ATOM 3805 O O . LYS B 1 219 ? -9.906 3.217 -5.027 1 97 219 LYS B O 1
ATOM 3810 N N . ARG B 1 220 ? -9.148 1.092 -4.848 1 98.25 220 ARG B N 1
ATOM 3811 C CA . ARG B 1 220 ? -7.762 1.432 -5.125 1 98.25 220 ARG B CA 1
ATOM 3812 C C . ARG B 1 220 ? -7.5 1.501 -6.625 1 98.25 220 ARG B C 1
ATOM 3814 O O . ARG B 1 220 ? -8.039 0.701 -7.391 1 98.25 220 ARG B O 1
ATOM 3821 N N . TYR B 1 221 ? -6.703 2.438 -7.016 1 97.44 221 TYR B N 1
ATOM 3822 C CA . TYR B 1 221 ? -6.238 2.592 -8.391 1 97.44 221 TYR B CA 1
ATOM 3823 C C . TYR B 1 221 ? -4.719 2.488 -8.469 1 97.44 221 TYR B C 1
ATOM 3825 O O . TYR B 1 221 ? -4.008 3.068 -7.641 1 97.44 221 TYR B O 1
ATOM 3833 N N . HIS B 1 222 ? -4.203 1.711 -9.414 1 97.56 222 HIS B N 1
ATOM 3834 C CA . HIS B 1 222 ? -2.764 1.548 -9.578 1 97.56 222 HIS B CA 1
ATOM 3835 C C . HIS B 1 222 ? -2.158 2.729 -10.328 1 97.56 222 HIS B C 1
ATOM 3837 O O . HIS B 1 222 ? -2.867 3.447 -11.039 1 97.56 222 HIS B O 1
ATOM 3843 N N . GLY B 1 223 ? -0.864 2.926 -10.172 1 96.88 223 GLY B N 1
ATOM 3844 C CA . GLY B 1 223 ? -0.16 4.02 -10.82 1 96.88 223 GLY B CA 1
ATOM 3845 C C . GLY B 1 223 ? 0.595 3.586 -12.062 1 96.88 223 GLY B C 1
ATOM 3846 O O . GLY B 1 223 ? 1.355 4.367 -12.641 1 96.88 223 GLY B O 1
ATOM 3847 N N . TYR B 1 224 ? 0.374 2.408 -12.562 1 96.69 224 TYR B N 1
ATOM 3848 C CA . TYR B 1 224 ? 1.193 1.859 -13.633 1 96.69 224 TYR B CA 1
ATOM 3849 C C . TYR B 1 224 ? 0.916 2.572 -14.953 1 96.69 224 TYR B C 1
ATOM 3851 O O . TYR B 1 224 ? 1.76 2.578 -15.852 1 96.69 224 TYR B O 1
ATOM 3859 N N . LEU B 1 225 ? -0.239 3.188 -15.109 1 93 225 LEU B N 1
ATOM 3860 C CA . LEU B 1 225 ? -0.53 3.98 -16.297 1 93 225 LEU B CA 1
ATOM 3861 C C . LEU B 1 225 ? 0.457 5.137 -16.438 1 93 225 LEU B C 1
ATOM 3863 O O . LEU B 1 225 ? 0.789 5.547 -17.547 1 93 225 LEU B O 1
ATOM 3867 N N . GLN B 1 226 ? 0.907 5.637 -15.328 1 92.12 226 GLN B N 1
ATOM 3868 C CA . GLN B 1 226 ? 1.854 6.746 -15.312 1 92.12 226 GLN B CA 1
ATOM 3869 C C . GLN B 1 226 ? 3.279 6.258 -15.555 1 92.12 226 GLN B C 1
ATOM 3871 O O . GLN B 1 226 ? 4.066 6.93 -16.219 1 92.12 226 GLN B O 1
ATOM 3876 N N . SER B 1 227 ? 3.582 5.109 -15.023 1 94.25 227 SER B N 1
ATOM 3877 C CA . SER B 1 227 ? 4.98 4.699 -14.977 1 94.25 227 SER B CA 1
ATOM 3878 C C . SER B 1 227 ? 5.332 3.791 -16.156 1 94.25 227 SER B C 1
ATOM 3880 O O . SER B 1 227 ? 6.512 3.541 -16.422 1 94.25 227 SER B O 1
ATOM 3882 N N . ASN B 1 228 ? 4.332 3.281 -16.844 1 93.25 228 ASN B N 1
ATOM 3883 C CA . ASN B 1 228 ? 4.605 2.291 -17.891 1 93.25 228 ASN B CA 1
ATOM 3884 C C . ASN B 1 228 ? 3.793 2.564 -19.156 1 93.25 228 ASN B C 1
ATOM 3886 O O . ASN B 1 228 ? 2.719 1.99 -19.344 1 93.25 228 ASN B O 1
ATOM 3890 N N . GLU B 1 229 ? 4.379 3.209 -20.047 1 89.38 229 GLU B N 1
ATOM 3891 C CA . GLU B 1 229 ? 3.693 3.59 -21.281 1 89.38 229 GLU B CA 1
ATOM 3892 C C . GLU B 1 229 ? 3.52 2.393 -22.203 1 89.38 229 GLU B C 1
ATOM 3894 O O . GLU B 1 229 ? 2.488 2.258 -22.875 1 89.38 229 GLU B O 1
ATOM 3899 N N . VAL B 1 230 ? 4.484 1.515 -22.25 1 90.75 230 VAL B N 1
ATOM 3900 C CA . VAL B 1 230 ? 4.516 0.398 -23.188 1 90.75 230 VAL B CA 1
ATOM 3901 C C . VAL B 1 230 ? 3.371 -0.567 -22.875 1 90.75 230 VAL B C 1
ATOM 3903 O O . VAL B 1 230 ? 2.748 -1.11 -23.797 1 90.75 230 VAL B O 1
ATOM 3906 N N . LEU B 1 231 ? 3.023 -0.709 -21.625 1 93.25 231 LEU B N 1
ATOM 3907 C CA . LEU B 1 231 ? 2.018 -1.685 -21.219 1 93.25 231 LEU B CA 1
ATOM 3908 C C . LEU B 1 231 ? 0.644 -1.032 -21.109 1 93.25 231 LEU B C 1
ATOM 3910 O O . LEU B 1 231 ? -0.325 -1.681 -20.703 1 93.25 231 LEU B O 1
ATOM 3914 N N . LYS B 1 232 ? 0.476 0.179 -21.469 1 91.75 232 LYS B N 1
ATOM 3915 C CA . LYS B 1 232 ? -0.734 0.975 -21.297 1 91.75 232 LYS B CA 1
ATOM 3916 C C . LYS B 1 232 ? -1.948 0.277 -21.906 1 91.75 232 LYS B C 1
ATOM 3918 O O . LYS B 1 232 ? -3.014 0.223 -21.281 1 91.75 232 LYS B O 1
ATOM 3923 N N . PRO B 1 233 ? -1.828 -0.31 -23.062 1 91.38 233 PRO B N 1
ATOM 3924 C CA . PRO B 1 233 ? -3.01 -0.952 -23.641 1 91.38 233 PRO B CA 1
ATOM 3925 C C . PRO B 1 233 ? -3.549 -2.088 -22.766 1 91.38 233 PRO B C 1
ATOM 3927 O O . PRO B 1 233 ? -4.754 -2.352 -22.766 1 91.38 233 PRO B O 1
ATOM 3930 N N . PHE B 1 234 ? -2.689 -2.717 -22.031 1 92.75 234 PHE B N 1
ATOM 3931 C CA . PHE B 1 234 ? -3.123 -3.828 -21.188 1 92.75 234 PHE B CA 1
ATOM 3932 C C . PHE B 1 234 ? -3.881 -3.322 -19.969 1 92.75 234 PHE B C 1
ATOM 3934 O O . PHE B 1 234 ? -4.629 -4.074 -19.328 1 92.75 234 PHE B O 1
ATOM 3941 N N . PHE B 1 235 ? -3.635 -1.979 -19.656 1 91 235 PHE B N 1
ATOM 3942 C CA . PHE B 1 235 ? -4.293 -1.399 -18.484 1 91 235 PHE B CA 1
ATOM 3943 C C . PHE B 1 235 ? -5.656 -0.831 -18.859 1 91 235 PHE B C 1
ATOM 3945 O O . PHE B 1 235 ? -6.543 -0.708 -18.016 1 91 235 PHE B O 1
ATOM 3952 N N . THR B 1 236 ? -5.867 -0.258 -20.203 1 82.19 236 THR B N 1
ATOM 3953 C CA . THR B 1 236 ? -7 0.558 -20.625 1 82.19 236 THR B CA 1
ATOM 3954 C C . THR B 1 236 ? -7.992 -0.271 -21.438 1 82.19 236 THR B C 1
ATOM 3956 O O . THR B 1 236 ? -8.812 0.279 -22.172 1 82.19 236 THR B O 1
ATOM 3959 N N . GLU B 1 237 ? -8.07 -1.581 -21.328 1 70 237 GLU B N 1
ATOM 3960 C CA . GLU B 1 237 ? -9.023 -2.49 -21.969 1 70 237 GLU B CA 1
ATOM 3961 C C . GLU B 1 237 ? -8.867 -2.486 -23.484 1 70 237 GLU B C 1
ATOM 3963 O O . GLU B 1 237 ? -9.844 -2.635 -24.219 1 70 237 GLU B O 1
ATOM 3968 N N . SER B 1 238 ? -7.75 -2.129 -23.922 1 77.88 238 SER B N 1
ATOM 3969 C CA . SER B 1 238 ? -7.48 -2.279 -25.344 1 77.88 238 SER B CA 1
ATOM 3970 C C . SER B 1 238 ? -6.273 -3.176 -25.594 1 77.88 238 SER B C 1
ATOM 3972 O O . SER B 1 238 ? -5.367 -2.814 -26.344 1 77.88 238 SER B O 1
ATOM 3974 N N . PRO B 1 239 ? -6.332 -4.262 -24.969 1 80.25 239 PRO B N 1
ATOM 3975 C CA . PRO B 1 239 ? -5.098 -5.043 -25.031 1 80.25 239 PRO B CA 1
ATOM 3976 C C . PRO B 1 239 ? -4.848 -5.621 -26.438 1 80.25 239 PRO B C 1
ATOM 3978 O O . PRO B 1 239 ? -3.697 -5.879 -26.797 1 80.25 239 PRO B O 1
ATOM 3981 N N . THR B 1 240 ? -5.812 -5.84 -27.188 1 75.25 240 THR B N 1
ATOM 3982 C CA . THR B 1 240 ? -5.684 -6.43 -28.516 1 75.25 240 THR B CA 1
ATOM 3983 C C . THR B 1 240 ? -4.918 -5.492 -29.453 1 75.25 240 THR B C 1
ATOM 3985 O O . THR B 1 240 ? -4.461 -5.91 -30.516 1 75.25 240 THR B O 1
ATOM 3988 N N . LYS B 1 241 ? -4.73 -4.324 -28.953 1 69.75 241 LYS B N 1
ATOM 3989 C CA . LYS B 1 241 ? -4.023 -3.342 -29.781 1 69.75 241 LYS B CA 1
ATOM 3990 C C . LYS B 1 241 ? -2.512 -3.463 -29.594 1 69.75 241 LYS B C 1
ATOM 3992 O O . LYS B 1 241 ? -1.742 -2.832 -30.328 1 69.75 241 LYS B O 1
ATOM 3997 N N . VAL B 1 242 ? -2.275 -4.32 -28.578 1 70.88 242 VAL B N 1
ATOM 3998 C CA . VAL B 1 242 ? -0.846 -4.441 -28.312 1 70.88 242 VAL B CA 1
ATOM 3999 C C . VAL B 1 242 ? -0.211 -5.391 -29.328 1 70.88 242 VAL B C 1
ATOM 4001 O O . VAL B 1 242 ? -0.553 -6.574 -29.391 1 70.88 242 VAL B O 1
ATOM 4004 N N . LEU B 1 243 ? 0.519 -4.777 -30.203 1 66.88 243 LEU B N 1
ATOM 4005 C CA . LEU B 1 243 ? 1.149 -5.574 -31.25 1 66.88 243 LEU B CA 1
ATOM 4006 C C . LEU B 1 243 ? 2.531 -6.047 -30.812 1 66.88 243 LEU B C 1
ATOM 4008 O O . LEU B 1 243 ? 2.951 -7.156 -31.156 1 66.88 243 LEU B O 1
ATOM 4012 N N . LYS B 1 244 ? 3.184 -5.199 -30.062 1 83.56 244 LYS B N 1
ATOM 4013 C CA . LYS B 1 244 ? 4.551 -5.535 -29.672 1 83.56 244 LYS B CA 1
ATOM 4014 C C . LYS B 1 244 ? 4.777 -5.281 -28.188 1 83.56 244 LYS B C 1
ATOM 4016 O O . LYS B 1 244 ? 4.344 -4.258 -27.656 1 83.56 244 LYS B O 1
ATOM 4021 N N . THR B 1 245 ? 5.293 -6.355 -27.562 1 89.38 245 THR B N 1
ATOM 4022 C CA . THR B 1 245 ? 5.676 -6.23 -26.172 1 89.38 245 THR B CA 1
ATOM 4023 C C . THR B 1 245 ? 7.188 -6.051 -26.031 1 89.38 245 THR B C 1
ATOM 4025 O O . THR B 1 245 ? 7.938 -6.34 -26.969 1 89.38 245 THR B O 1
ATOM 4028 N N . PRO B 1 246 ? 7.641 -5.52 -25.031 1 91.12 246 PRO B N 1
ATOM 4029 C CA . PRO B 1 246 ? 9.055 -5.156 -24.891 1 91.12 246 PRO B CA 1
ATOM 4030 C C . PRO B 1 246 ? 9.945 -6.355 -24.594 1 91.12 246 PRO B C 1
ATOM 4032 O O . PRO B 1 246 ? 11.172 -6.219 -24.531 1 91.12 246 PRO B O 1
ATOM 4035 N N . TRP B 1 247 ? 9.352 -7.5 -24.438 1 91.25 247 TRP B N 1
ATOM 4036 C CA . TRP B 1 247 ? 10.133 -8.703 -24.156 1 91.25 247 TRP B CA 1
ATOM 4037 C C . TRP B 1 247 ? 10.07 -9.68 -25.328 1 91.25 247 TRP B C 1
ATOM 4039 O O . TRP B 1 247 ? 9.172 -9.586 -26.172 1 91.25 247 TRP B O 1
#

Solvent-accessible surface area (backbone atoms only — not comparable to full-atom values): 26658 Å² total; per-residue (Å²): 127,75,51,65,65,48,36,33,37,33,42,35,66,47,87,48,34,53,67,80,47,84,88,47,85,47,75,86,23,38,59,72,56,72,71,40,60,56,22,45,37,57,56,50,52,53,46,28,54,51,51,43,53,52,55,40,71,74,32,91,33,34,36,36,28,28,20,14,12,35,48,41,71,90,68,35,83,44,23,17,7,57,29,52,52,52,48,36,48,72,70,61,68,55,46,83,89,45,43,87,37,45,43,66,35,62,62,26,56,49,74,58,37,36,51,55,49,44,50,48,50,44,23,54,61,23,74,44,68,59,71,30,37,35,32,36,43,51,41,89,48,45,58,47,46,61,69,35,35,33,54,67,62,58,42,66,55,90,39,48,49,74,45,62,46,74,71,62,46,96,46,57,84,85,35,71,66,35,53,47,50,55,50,50,48,51,49,47,41,38,68,74,40,43,55,52,36,72,77,27,62,80,40,72,45,73,68,50,38,51,53,35,55,64,27,33,70,67,54,78,56,67,18,51,72,78,77,30,70,84,55,32,36,69,75,69,76,39,44,88,70,58,82,71,62,98,103,127,75,50,67,64,47,37,33,38,32,43,33,67,47,88,46,34,54,67,80,48,85,89,46,86,47,76,85,23,39,60,72,55,72,71,39,59,56,23,45,37,56,55,51,51,52,46,29,54,50,52,45,51,52,54,41,69,74,32,91,32,35,36,35,28,29,19,12,12,37,47,40,70,89,67,36,85,44,23,16,7,56,27,51,51,51,47,37,48,73,70,62,68,57,47,84,88,45,43,86,37,45,43,66,35,61,63,28,55,49,73,58,36,35,51,56,48,44,50,49,52,43,24,54,61,24,73,44,70,60,70,31,38,37,32,34,43,52,40,87,47,45,59,46,45,62,70,36,37,32,53,68,61,60,42,66,58,90,39,47,48,74,45,61,46,75,72,61,46,97,46,57,86,85,34,72,65,33,53,46,51,55,51,51,48,52,48,48,41,39,68,73,40,44,56,52,36,72,76,27,62,80,41,73,46,73,67,50,38,51,53,34,55,65,26,32,68,68,53,78,55,68,18,52,71,79,76,31,71,84,56,32,37,70,74,72,75,40,45,87,70,57,82,71,62,98,104

Radius of gyration: 23.35 Å; Cα contacts (8 Å, |Δi|>4): 929; chains: 2; bounding box: 50×73×63 Å

Foldseek 3Di:
DQLQQAFEEEEEEFDWAALLPDQQQDPVRTDDDPLCNQLVVSVLSLVQLLVSLVVCVVDVRYAYEYEFAQQDVVSPRDTSRNRSVSSCVVVVVQDPSCVLRYYYHHQDLDDLCSVLSSQLVSCVRSVDGHQAYEYEDAPLCVCVVLVFNCVLQPHDSVRYHYHHDHGHGPDPPPDPVNVVSVVVVNVCCVVQPVVVCVVVRLLLDDNSVVSSVNRCPPPDDDPSCVRPVLCNCSVVVNSVPNPDDPD/DQLQQAFEEEEEEFDWAALLPDQQQDPVRTDDDPLCNQLVVSVLSLVQLLVSLVVCVVDVRYAYEYEFAQQDVVSPRDTSRNRSVSSCVVVVVADPSCVLRYYYHHQDLDDLCSVLSSQLVSCVRSVDGHQAYEYEDAPLCVCVVLVFNCVLQPHDSVRYHYHHDHGHGPDPPPDPVNVVSVVVVNVCCVVVPVVVCVVVSLLPDDRSVVSSVNRCPPPDDDPSCVRPVLCNCSVVVNSVPNPDDPD

Nearest PDB structures (foldseek):
  7toe-assembly1_B  TM=3.479E-01  e=1.442E-01  Homo sapiens
  7sei-assembly1_A-2  TM=2.993E-01  e=1.142E-01  Homo sapiens
  7uc2-assembly1_D  TM=3.368E-01  e=3.892E-01  Homo sapiens
  7zve-assembly1_A-2  TM=3.267E-01  e=3.463E-01  Homo sapiens
  6va7-assembly1_A-2  TM=2.813E-01  e=6.582E-01  Homo sapiens

pLDDT: mean 95.13, std 7.43, range [35.75, 98.94]

Organism: Wickerhamomyces anomalus (strain ATCC 58044 / CBS 1984 / NCYC 433 / NRRL Y-366-8) (NCBI:txid683960)